Protein AF-A0A7V3CVB1-F1 (afdb_monomer)

Solvent-accessible surface area (backbone atoms only — not comparable to full-atom values): 30506 Å² total; per-residue (Å²): 129,62,61,66,68,55,46,52,58,50,47,58,53,36,49,68,56,45,65,40,66,48,74,47,63,53,48,65,61,25,50,62,52,45,40,48,72,42,51,66,57,46,20,64,76,56,37,30,48,54,32,64,24,30,83,89,83,54,46,42,51,69,60,36,58,56,41,59,80,65,46,41,54,30,86,51,66,81,60,74,64,84,74,55,73,78,80,88,61,96,60,93,47,72,67,56,50,43,37,74,77,43,72,32,73,67,52,40,54,52,53,50,51,57,46,51,55,51,52,50,54,54,50,50,53,53,40,50,53,53,44,66,77,25,43,47,74,50,96,62,84,64,56,60,66,59,50,54,50,45,58,46,51,61,28,98,55,53,21,59,52,49,50,53,48,52,52,50,52,52,51,53,49,36,54,64,63,22,50,59,59,26,53,53,43,49,51,52,44,51,53,51,37,52,51,49,58,72,73,38,70,94,48,73,67,43,48,43,46,37,67,8,48,47,48,25,47,42,70,47,59,38,50,46,54,42,54,34,46,50,42,38,52,52,38,45,39,51,53,24,36,51,53,56,51,54,19,61,62,40,22,74,60,32,46,79,30,55,36,48,22,64,48,46,58,22,42,61,39,3,35,59,38,39,53,67,13,52,64,48,36,73,78,41,83,48,67,49,40,27,50,45,45,55,65,32,21,46,26,27,52,29,52,54,50,48,68,54,48,53,53,42,42,59,68,63,44,66,92,83,47,58,61,88,93,42,51,44,65,58,51,53,52,51,50,52,47,49,48,14,50,51,48,25,50,52,50,29,44,55,43,49,74,73,52,80,70,93,75,85,82,78,94,79,78,84,78,66,74,74,42,83,56,55,68,70,60,33,51,51,51,21,52,52,51,48,48,48,44,54,65,59,50,34,51,52,49,34,51,50,29,40,52,49,39,50,28,40,76,37,48,56,62,83,56,49,56,51,51,50,55,63,43,51,66,50,44,76,76,42,54,78,76,53,30,55,57,49,50,30,55,44,43,48,53,44,34,53,57,4,47,38,27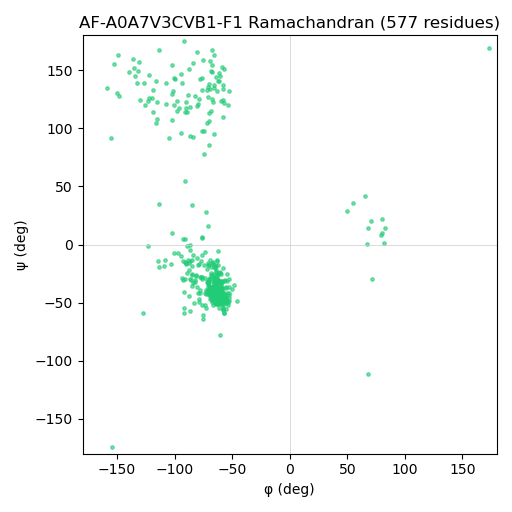,49,55,7,56,71,45,20,80,79,38,40,71,28,54,37,49,30,70,55,41,44,24,53,58,54,14,38,61,38,48,60,41,28,59,55,45,49,40,52,67,62,41,68,38,42,92,83,62,90,67,54,66,65,59,58,49,67,70,35,54,33,90,91,74,72,43,54,54,62,32,64,25,29,39,52,8,50,52,46,23,62,38,35,27,63,56,31,50,64,39,49,55,46,46,27,68,74,65,72,34,67,67,60,37,51,50,49,46,52,52,22,44,49,50,10,50,54,52,9,27,53,41,30,75,75,86

Structure (mmCIF, N/CA/C/O backbone):
data_AF-A0A7V3CVB1-F1
#
_entry.id   AF-A0A7V3CVB1-F1
#
loop_
_atom_site.group_PDB
_atom_site.id
_atom_site.type_symbol
_atom_site.label_atom_id
_atom_site.label_alt_id
_atom_site.label_comp_id
_atom_site.label_asym_id
_atom_site.label_entity_id
_atom_site.label_seq_id
_atom_site.pdbx_PDB_ins_code
_atom_site.Cartn_x
_atom_site.Cartn_y
_atom_site.Cartn_z
_atom_site.occupancy
_atom_site.B_iso_or_equiv
_atom_site.auth_seq_id
_atom_site.auth_comp_id
_atom_site.auth_asym_id
_atom_site.auth_atom_id
_atom_site.pdbx_PDB_model_num
ATOM 1 N N . SER A 1 1 ? 18.518 -8.886 -27.357 1.00 53.06 1 SER A N 1
ATOM 2 C CA . SER A 1 1 ? 17.208 -8.460 -27.906 1.00 53.06 1 SER A CA 1
ATOM 3 C C . SER A 1 1 ? 17.203 -7.011 -28.397 1.00 53.06 1 SER A C 1
ATOM 5 O O . SER A 1 1 ? 16.765 -6.799 -29.515 1.00 53.06 1 SER A O 1
ATOM 7 N N . ASN A 1 2 ? 17.732 -6.035 -27.641 1.00 71.25 2 ASN A N 1
ATOM 8 C CA . ASN A 1 2 ? 17.660 -4.596 -27.981 1.00 71.25 2 ASN A CA 1
ATOM 9 C C . ASN A 1 2 ? 19.020 -3.951 -28.299 1.00 71.25 2 ASN A C 1
ATOM 11 O O . ASN A 1 2 ? 19.261 -2.786 -27.979 1.00 71.25 2 ASN A O 1
ATOM 15 N N . LEU A 1 3 ? 19.925 -4.714 -28.921 1.00 80.69 3 LEU A N 1
ATOM 16 C CA . LEU A 1 3 ? 21.315 -4.301 -29.133 1.00 80.69 3 LEU A CA 1
ATOM 17 C C . LEU A 1 3 ? 21.416 -2.941 -29.847 1.00 80.69 3 LEU A C 1
ATOM 19 O O . LEU A 1 3 ? 22.173 -2.090 -29.404 1.00 80.69 3 LEU A O 1
ATOM 23 N N . LYS A 1 4 ? 20.585 -2.685 -30.870 1.00 81.75 4 LYS A N 1
ATOM 24 C CA . LYS A 1 4 ? 20.588 -1.408 -31.611 1.00 81.75 4 LYS A CA 1
ATOM 25 C C . LYS A 1 4 ? 20.366 -0.190 -30.709 1.00 81.75 4 LYS A C 1
ATOM 27 O O . LYS A 1 4 ? 21.102 0.781 -30.800 1.00 81.75 4 LYS A O 1
ATOM 32 N N . ARG A 1 5 ? 19.373 -0.246 -29.816 1.00 81.00 5 ARG A N 1
ATOM 33 C CA . ARG A 1 5 ? 19.054 0.878 -28.925 1.00 81.00 5 ARG A CA 1
ATOM 34 C C . ARG A 1 5 ? 20.163 1.111 -27.902 1.00 81.00 5 ARG A C 1
ATOM 36 O O . ARG A 1 5 ? 20.495 2.249 -27.612 1.00 81.00 5 ARG A O 1
ATOM 43 N N . HIS A 1 6 ? 20.740 0.042 -27.354 1.00 86.56 6 HIS A N 1
ATOM 44 C CA . HIS A 1 6 ? 21.777 0.161 -26.322 1.00 86.56 6 HIS A CA 1
ATOM 45 C C . HIS A 1 6 ? 23.139 0.560 -26.900 1.00 86.56 6 HIS A C 1
ATOM 47 O O . HIS A 1 6 ? 23.910 1.241 -26.229 1.00 86.56 6 HIS A O 1
ATOM 53 N N . LEU A 1 7 ? 23.414 0.204 -28.159 1.00 89.44 7 LEU A N 1
ATOM 54 C CA . LEU A 1 7 ? 24.601 0.679 -28.862 1.00 89.44 7 LEU A CA 1
ATOM 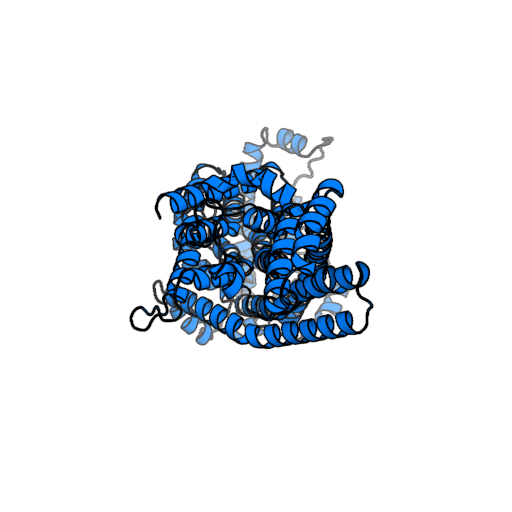55 C C . LEU A 1 7 ? 24.586 2.198 -29.076 1.00 89.44 7 LEU A C 1
ATOM 57 O O . LEU A 1 7 ? 25.660 2.776 -29.164 1.00 89.44 7 LEU A O 1
ATOM 61 N N . LEU A 1 8 ? 23.419 2.858 -29.091 1.00 87.94 8 LEU A N 1
ATOM 62 C CA . LEU A 1 8 ? 23.347 4.321 -29.180 1.00 87.94 8 LEU A CA 1
ATOM 63 C C . LEU A 1 8 ? 24.106 4.974 -28.022 1.00 87.94 8 LEU A C 1
ATOM 65 O O . LEU A 1 8 ? 25.072 5.698 -28.257 1.00 87.94 8 LEU A O 1
ATOM 69 N N . LEU A 1 9 ? 23.744 4.615 -26.787 1.00 87.81 9 LEU A N 1
ATOM 70 C CA . LEU A 1 9 ? 24.439 5.087 -25.591 1.00 87.81 9 LEU A CA 1
ATOM 71 C C . LEU A 1 9 ? 25.913 4.661 -25.598 1.00 87.81 9 LEU A C 1
ATOM 73 O O . LEU A 1 9 ? 26.783 5.468 -25.294 1.00 87.81 9 LEU A O 1
ATOM 77 N N . ALA A 1 10 ? 26.213 3.419 -25.997 1.00 89.81 10 ALA A N 1
ATOM 78 C CA . ALA A 1 10 ? 27.595 2.946 -26.060 1.00 89.81 10 ALA A CA 1
ATOM 79 C C . ALA A 1 10 ? 28.460 3.813 -26.992 1.00 89.81 10 ALA A C 1
ATOM 81 O O . ALA A 1 10 ? 29.566 4.181 -26.615 1.00 89.81 10 ALA A O 1
ATOM 82 N N . THR A 1 11 ? 27.955 4.193 -28.172 1.00 90.12 11 THR A N 1
ATOM 83 C CA . THR A 1 11 ? 28.702 5.066 -29.096 1.00 90.12 11 THR A CA 1
ATOM 84 C C . THR A 1 11 ? 28.925 6.469 -28.530 1.00 90.12 11 THR A C 1
ATOM 86 O O . THR A 1 11 ? 29.990 7.033 -28.750 1.00 90.12 11 THR A O 1
ATOM 89 N N . GLN A 1 12 ? 27.966 7.020 -27.775 1.00 87.50 12 GLN A N 1
ATOM 90 C CA . GLN A 1 12 ? 28.107 8.333 -27.132 1.00 87.50 12 GLN A CA 1
ATOM 91 C C . GLN A 1 12 ? 29.184 8.308 -26.042 1.00 87.50 12 GLN A C 1
ATOM 93 O O . GLN A 1 12 ? 29.998 9.220 -25.959 1.00 87.50 12 GLN A O 1
ATOM 98 N N . VAL A 1 13 ? 29.231 7.238 -25.240 1.00 88.69 13 VAL A N 1
ATOM 99 C CA . VAL A 1 13 ? 30.260 7.065 -24.202 1.00 88.69 13 VAL A CA 1
ATOM 100 C C . VAL A 1 13 ? 31.641 6.833 -24.822 1.00 88.69 13 VAL A C 1
ATOM 102 O O . VAL A 1 13 ? 32.627 7.363 -24.320 1.00 88.69 13 VAL A O 1
ATOM 105 N N . ILE A 1 14 ? 31.729 6.086 -25.928 1.00 89.81 14 ILE A N 1
ATOM 106 C CA . ILE A 1 14 ? 32.996 5.875 -26.646 1.00 89.81 14 ILE A CA 1
ATOM 107 C C . ILE A 1 14 ? 33.579 7.201 -27.165 1.00 89.81 14 ILE A C 1
ATOM 109 O O . ILE A 1 14 ? 34.793 7.401 -27.099 1.00 89.81 14 ILE A O 1
ATOM 113 N N . ASP A 1 15 ? 32.732 8.129 -27.618 1.00 86.94 15 ASP A N 1
ATOM 114 C CA . ASP A 1 15 ? 33.173 9.442 -28.108 1.00 86.94 15 ASP A CA 1
ATOM 115 C C . ASP A 1 15 ? 33.769 10.341 -27.014 1.00 86.94 15 ASP A C 1
ATOM 117 O O . ASP A 1 15 ? 34.497 11.280 -27.333 1.00 86.94 15 ASP A O 1
ATOM 121 N N . LEU A 1 16 ? 33.535 10.031 -25.731 1.00 85.12 16 LEU A N 1
ATOM 122 C CA . LEU A 1 16 ? 34.182 10.714 -24.602 1.00 85.12 16 LEU A CA 1
ATOM 123 C C . LEU A 1 16 ? 35.656 10.320 -24.423 1.00 85.12 16 LEU A C 1
ATOM 125 O O . LEU A 1 16 ? 36.326 10.892 -23.569 1.00 85.12 16 LEU A O 1
ATOM 129 N N . LYS A 1 17 ? 36.156 9.341 -25.194 1.00 85.06 17 LYS A N 1
ATOM 130 C CA . LYS A 1 17 ? 37.536 8.826 -25.116 1.00 85.06 17 LYS A CA 1
ATOM 131 C C . LYS A 1 17 ? 37.941 8.361 -23.715 1.00 85.06 17 LYS A C 1
ATOM 133 O O . LYS A 1 17 ? 39.089 8.462 -23.318 1.00 85.06 17 LYS A O 1
ATOM 138 N N . ILE A 1 18 ? 36.991 7.787 -22.983 1.00 86.69 18 ILE A N 1
ATOM 139 C CA . ILE A 1 18 ? 37.241 7.110 -21.707 1.00 86.69 18 ILE A CA 1
ATOM 140 C C . ILE A 1 18 ? 37.434 5.607 -21.996 1.00 86.69 18 ILE A C 1
ATOM 142 O O . ILE A 1 18 ? 36.794 5.084 -22.916 1.00 86.69 18 ILE A O 1
ATOM 146 N N . PRO A 1 19 ? 38.281 4.871 -21.250 1.00 89.94 19 PRO A N 1
ATOM 147 C CA . PRO A 1 19 ? 38.357 3.416 -21.359 1.00 89.94 19 PRO A CA 1
ATOM 148 C C . PRO A 1 19 ? 36.998 2.751 -21.094 1.00 89.94 19 PRO A C 1
ATOM 150 O O . PRO A 1 19 ? 36.410 2.911 -20.025 1.00 89.94 19 PRO A O 1
ATOM 153 N N . VAL A 1 20 ? 36.495 1.984 -22.067 1.00 91.31 20 VAL A N 1
ATOM 154 C CA . VAL A 1 20 ? 35.163 1.357 -22.016 1.00 91.31 20 VAL A CA 1
ATOM 155 C C . VAL A 1 20 ? 35.266 -0.146 -22.263 1.00 91.31 20 VAL A C 1
ATOM 157 O O . VAL A 1 20 ? 35.972 -0.606 -23.161 1.00 91.31 20 VAL A O 1
ATOM 160 N N . VAL A 1 21 ? 34.491 -0.917 -21.497 1.00 93.44 21 VAL A N 1
ATOM 161 C CA . VAL A 1 21 ? 34.207 -2.332 -21.766 1.00 93.44 21 VAL A CA 1
ATOM 162 C C . VAL A 1 21 ? 32.705 -2.493 -21.940 1.00 93.44 21 VAL A C 1
ATOM 164 O O . VAL A 1 21 ? 31.922 -2.095 -21.079 1.00 93.44 21 VAL A O 1
ATOM 167 N N . ILE A 1 22 ? 32.287 -3.086 -23.055 1.00 92.69 22 ILE A N 1
ATOM 168 C CA . ILE A 1 22 ? 30.877 -3.367 -23.320 1.00 92.69 22 ILE A CA 1
ATOM 169 C C . ILE A 1 22 ? 30.539 -4.753 -22.786 1.00 92.69 22 ILE A C 1
ATOM 171 O O . ILE A 1 22 ? 31.116 -5.755 -23.205 1.00 92.69 22 ILE A O 1
ATOM 175 N N . VAL A 1 23 ? 29.550 -4.815 -21.899 1.00 93.19 23 VAL A N 1
ATOM 176 C CA . VAL A 1 23 ? 29.026 -6.074 -21.365 1.00 93.19 23 VAL A CA 1
ATOM 177 C C . VAL A 1 23 ? 27.706 -6.397 -22.052 1.00 93.19 23 VAL A C 1
ATOM 179 O O . VAL A 1 23 ? 26.677 -5.770 -21.794 1.00 93.19 23 VAL A O 1
ATOM 182 N N . LEU A 1 24 ? 27.727 -7.387 -22.941 1.00 91.06 24 LEU A N 1
ATOM 183 C CA . LEU A 1 24 ? 26.525 -7.923 -23.566 1.00 91.06 24 LEU A CA 1
ATOM 184 C C . LEU A 1 24 ? 25.905 -8.959 -22.631 1.00 91.06 24 LEU A C 1
ATOM 186 O O . LEU A 1 24 ? 26.269 -10.134 -22.636 1.00 91.06 24 LEU A O 1
ATOM 190 N N . ASN A 1 25 ? 24.978 -8.483 -21.806 1.00 88.19 25 ASN A N 1
ATOM 191 C CA . ASN A 1 25 ? 24.230 -9.315 -20.874 1.00 88.19 25 ASN A CA 1
ATOM 192 C C . ASN A 1 25 ? 23.067 -10.045 -21.572 1.00 88.19 25 ASN A C 1
ATOM 194 O O . ASN A 1 25 ? 22.631 -9.643 -22.656 1.00 88.19 25 ASN A O 1
ATOM 198 N N . MET A 1 26 ? 22.505 -11.055 -20.905 1.00 84.31 26 MET A N 1
ATOM 199 C CA . MET A 1 26 ? 21.363 -11.850 -21.374 1.00 84.31 26 MET A CA 1
ATOM 200 C C . MET A 1 26 ? 21.663 -12.692 -22.624 1.00 84.31 26 MET A C 1
ATOM 202 O O . MET A 1 26 ? 20.853 -12.757 -23.559 1.00 84.31 26 MET A O 1
ATOM 206 N N . ILE A 1 27 ? 22.845 -13.318 -22.665 1.00 84.88 27 ILE A N 1
ATOM 207 C CA . ILE A 1 27 ? 23.245 -14.197 -23.775 1.00 84.88 27 ILE A CA 1
ATOM 208 C C . ILE A 1 27 ? 22.316 -15.416 -23.908 1.00 84.88 27 ILE A C 1
ATOM 210 O O . ILE A 1 27 ? 22.042 -15.867 -25.015 1.00 84.88 27 ILE A O 1
ATOM 214 N N . ASP A 1 28 ? 21.749 -15.891 -22.800 1.00 82.12 28 ASP A N 1
ATOM 215 C CA . ASP A 1 28 ? 20.767 -16.973 -22.743 1.00 82.12 28 ASP A CA 1
ATOM 216 C C . ASP A 1 28 ? 19.491 -16.641 -23.525 1.00 82.12 28 ASP A C 1
ATOM 218 O O . ASP A 1 28 ? 19.029 -17.435 -24.343 1.00 82.12 28 ASP A O 1
ATOM 222 N N . GLU A 1 29 ? 18.947 -15.441 -23.337 1.00 77.69 29 GLU A N 1
ATOM 223 C CA . GLU A 1 29 ? 17.777 -14.969 -24.076 1.00 77.69 29 GLU A CA 1
ATOM 224 C C . GLU A 1 29 ? 18.100 -14.691 -25.548 1.00 77.69 29 GLU A C 1
ATOM 226 O O . GLU A 1 29 ? 17.246 -14.893 -26.414 1.00 77.69 29 GLU A O 1
ATOM 231 N N . ALA A 1 30 ? 19.324 -14.248 -25.858 1.00 79.25 30 ALA A N 1
ATOM 232 C CA . ALA A 1 30 ? 19.780 -14.120 -27.240 1.00 79.25 30 ALA A CA 1
ATOM 233 C C . ALA A 1 30 ? 19.831 -15.492 -27.933 1.00 79.25 30 ALA A C 1
ATOM 235 O O . ALA A 1 30 ? 19.252 -15.644 -29.008 1.00 79.25 30 ALA A O 1
ATOM 236 N N . ASN A 1 31 ? 20.414 -16.496 -27.273 1.00 78.94 31 ASN A N 1
ATOM 237 C CA . ASN A 1 31 ? 20.511 -17.868 -27.767 1.00 78.94 31 ASN A CA 1
ATOM 238 C C . ASN A 1 31 ? 19.131 -18.522 -27.922 1.00 78.94 31 ASN A C 1
ATOM 240 O O . ASN A 1 31 ? 18.843 -19.090 -28.975 1.00 78.94 31 ASN A O 1
ATOM 244 N N . LYS A 1 32 ? 18.233 -18.381 -26.933 1.00 74.31 32 LYS A N 1
ATOM 245 C CA . LYS A 1 32 ? 16.835 -18.849 -27.032 1.00 74.31 32 LYS A CA 1
ATOM 246 C C . LYS A 1 32 ? 16.093 -18.196 -28.188 1.00 74.31 32 LYS A C 1
ATOM 248 O O . LYS A 1 32 ? 15.311 -18.859 -28.861 1.00 74.31 32 LYS A O 1
ATOM 253 N N . ALA A 1 33 ? 16.336 -16.908 -28.428 1.00 71.25 33 ALA A N 1
ATOM 254 C CA . ALA A 1 33 ? 15.790 -16.178 -29.565 1.00 71.25 33 ALA A CA 1
ATOM 255 C C . ALA A 1 33 ? 16.508 -16.495 -30.889 1.00 71.25 33 ALA A C 1
ATOM 257 O O . ALA A 1 33 ? 16.240 -15.814 -31.871 1.00 71.25 33 ALA A O 1
ATOM 258 N N . GLY A 1 34 ? 17.433 -17.462 -30.923 1.00 75.81 34 GLY A N 1
ATOM 259 C CA . GLY A 1 34 ? 18.173 -17.866 -32.119 1.00 75.81 34 GLY A CA 1
ATOM 260 C C . GLY A 1 34 ? 19.156 -16.817 -32.651 1.00 75.81 34 GLY A C 1
ATOM 261 O O . GLY A 1 34 ? 19.611 -16.931 -33.787 1.00 75.81 34 GLY A O 1
ATOM 262 N N . LEU A 1 35 ? 19.475 -15.784 -31.865 1.00 82.56 35 LEU A N 1
ATOM 263 C CA . LEU A 1 35 ? 20.409 -14.727 -32.246 1.00 82.56 35 LEU A CA 1
ATOM 264 C C . LEU A 1 35 ? 21.842 -15.216 -32.045 1.00 82.56 35 LEU A C 1
ATOM 266 O O . LEU A 1 35 ? 22.249 -15.480 -30.916 1.00 82.56 35 LEU A O 1
ATOM 270 N N . LYS A 1 36 ? 22.635 -15.261 -33.118 1.00 85.00 36 LYS A N 1
ATOM 271 C CA . LYS A 1 36 ? 24.087 -15.464 -33.007 1.00 85.00 36 LYS A CA 1
ATOM 272 C C . LYS A 1 36 ? 24.780 -14.108 -33.049 1.00 85.00 36 LYS A C 1
ATOM 274 O O . LYS A 1 36 ? 24.654 -13.393 -34.043 1.00 85.00 36 LYS A O 1
ATOM 279 N N . ILE A 1 37 ? 25.467 -13.762 -31.962 1.00 88.56 37 ILE A N 1
ATOM 280 C CA . ILE A 1 37 ? 26.164 -12.484 -31.792 1.00 88.56 37 ILE A CA 1
ATOM 281 C C . ILE A 1 37 ? 27.670 -12.726 -31.886 1.00 88.56 37 ILE A C 1
ATOM 283 O O . ILE A 1 37 ? 28.227 -13.472 -31.084 1.00 88.56 37 ILE A O 1
ATOM 287 N N . ASP A 1 38 ? 28.326 -12.070 -32.837 1.00 90.56 38 ASP A N 1
ATOM 288 C CA . ASP A 1 38 ? 29.780 -12.092 -32.978 1.00 90.56 38 ASP A CA 1
ATOM 289 C C . ASP A 1 38 ? 30.420 -10.999 -32.108 1.00 90.56 38 ASP A C 1
ATOM 291 O O . ASP A 1 38 ? 30.535 -9.835 -32.501 1.00 90.56 38 ASP A O 1
ATOM 295 N N . ALA A 1 39 ? 30.813 -11.364 -30.886 1.00 90.12 39 ALA A N 1
ATOM 296 C CA . ALA A 1 39 ? 31.423 -10.429 -29.941 1.00 90.12 39 ALA A CA 1
ATOM 297 C C . ALA A 1 39 ? 32.787 -9.899 -30.412 1.00 90.12 39 ALA A C 1
ATOM 299 O O . ALA A 1 39 ? 33.132 -8.756 -30.103 1.00 90.12 39 ALA A O 1
ATOM 300 N N . ALA A 1 40 ? 33.554 -10.705 -31.153 1.00 90.69 40 ALA A N 1
ATOM 301 C CA . ALA A 1 40 ? 34.867 -10.313 -31.650 1.00 90.69 40 ALA A CA 1
ATOM 302 C C . ALA A 1 40 ? 34.732 -9.231 -32.727 1.00 90.69 40 ALA A C 1
ATOM 304 O O . ALA A 1 40 ? 35.416 -8.208 -32.670 1.00 90.69 40 ALA A O 1
ATOM 305 N N . GLU A 1 41 ? 33.782 -9.400 -33.646 1.00 91.56 41 GLU A N 1
ATOM 306 C CA . GLU A 1 41 ? 33.522 -8.414 -34.691 1.00 91.56 41 GLU A CA 1
ATOM 307 C C . GLU A 1 41 ? 32.909 -7.123 -34.122 1.00 91.56 41 GLU A C 1
ATOM 309 O O . GLU A 1 41 ? 33.302 -6.031 -34.534 1.00 91.56 41 GLU A O 1
ATOM 314 N N . ILE A 1 42 ? 32.024 -7.204 -33.115 1.00 91.44 42 ILE A N 1
ATOM 315 C CA . ILE A 1 42 ? 31.552 -6.006 -32.387 1.00 91.44 42 ILE A CA 1
ATOM 316 C C . ILE A 1 42 ? 32.732 -5.283 -31.732 1.00 91.44 42 ILE A C 1
ATOM 318 O O . ILE A 1 42 ? 32.836 -4.061 -31.840 1.00 91.44 42 ILE A O 1
ATOM 322 N N . SER A 1 43 ? 33.627 -6.026 -31.075 1.00 91.69 43 SER A N 1
ATOM 323 C CA . SER A 1 43 ? 34.806 -5.461 -30.415 1.00 91.69 43 SER A CA 1
ATOM 324 C C . SER A 1 43 ? 35.705 -4.733 -31.415 1.00 91.69 43 SER A C 1
ATOM 326 O O . SER A 1 43 ? 36.136 -3.610 -31.151 1.00 91.69 43 SER A O 1
ATOM 328 N N . ARG A 1 44 ? 35.903 -5.316 -32.603 1.00 91.12 44 ARG A N 1
ATOM 329 C CA . ARG A 1 44 ? 36.689 -4.719 -33.689 1.00 91.12 44 ARG A CA 1
ATOM 330 C C . ARG A 1 44 ? 36.037 -3.455 -34.256 1.00 91.12 44 ARG A C 1
ATOM 332 O O . ARG A 1 44 ? 36.719 -2.454 -34.445 1.00 91.12 44 ARG A O 1
ATOM 339 N N . LEU A 1 45 ? 34.729 -3.488 -34.519 1.00 90.62 45 LEU A N 1
ATOM 340 C CA . LEU A 1 45 ? 33.988 -2.367 -35.112 1.00 90.62 45 LEU A CA 1
ATOM 341 C C . LEU A 1 45 ? 33.801 -1.188 -34.151 1.00 90.62 45 LEU A C 1
ATOM 343 O O . LEU A 1 45 ? 33.780 -0.042 -34.591 1.00 90.62 45 LEU A O 1
ATOM 347 N N . LEU A 1 46 ? 33.671 -1.444 -32.849 1.00 90.12 46 LEU A N 1
ATOM 348 C CA . LEU A 1 46 ? 33.531 -0.389 -31.842 1.00 90.12 46 LEU A CA 1
ATOM 349 C C . LEU A 1 46 ? 34.875 0.085 -31.271 1.00 90.12 46 LEU A C 1
ATOM 351 O O . LEU A 1 46 ? 34.925 1.149 -30.656 1.00 90.12 46 LEU A O 1
ATOM 355 N N . GLY A 1 47 ? 35.951 -0.681 -31.470 1.00 89.88 47 GLY A N 1
ATOM 356 C CA . GLY A 1 47 ? 37.285 -0.373 -30.946 1.00 89.88 47 GLY A CA 1
ATOM 357 C C . GLY A 1 47 ? 37.399 -0.526 -29.426 1.00 89.88 47 GLY A C 1
ATOM 358 O O . GLY A 1 47 ? 38.301 0.037 -28.818 1.00 89.88 47 GLY A O 1
ATOM 359 N N . VAL A 1 48 ? 36.488 -1.280 -28.803 1.00 92.94 48 VAL A N 1
ATOM 360 C CA . VAL A 1 48 ? 36.443 -1.520 -27.350 1.00 92.94 48 VAL A CA 1
ATOM 361 C C . VAL A 1 48 ? 36.309 -3.003 -27.050 1.00 92.94 48 VAL A C 1
ATOM 363 O O . VAL A 1 48 ? 35.833 -3.775 -27.883 1.00 92.94 48 VAL A O 1
ATOM 366 N N . LYS A 1 49 ? 36.709 -3.432 -25.851 1.00 93.31 49 LYS A N 1
ATOM 367 C CA . LYS A 1 49 ? 36.544 -4.828 -25.423 1.00 93.31 49 LYS A CA 1
ATOM 368 C C . LYS A 1 49 ? 35.064 -5.138 -25.196 1.00 93.31 49 LYS A C 1
ATOM 370 O O . LYS A 1 49 ? 34.339 -4.336 -24.612 1.00 93.31 49 LYS A O 1
ATOM 375 N N . VAL A 1 50 ? 34.625 -6.314 -25.642 1.00 93.44 50 VAL A N 1
ATOM 376 C CA . VAL A 1 50 ? 33.239 -6.785 -25.495 1.00 93.44 50 VAL A CA 1
ATOM 377 C C . VAL A 1 50 ? 33.240 -8.117 -24.756 1.00 93.44 50 VAL A C 1
ATOM 379 O O . VAL A 1 50 ? 33.894 -9.059 -25.201 1.00 93.44 50 VAL A O 1
ATOM 382 N N . ALA A 1 51 ? 32.516 -8.211 -23.643 1.00 93.00 51 ALA A N 1
ATOM 383 C CA . ALA A 1 51 ? 32.311 -9.443 -22.881 1.00 93.00 51 ALA A CA 1
ATOM 384 C C . ALA A 1 51 ? 30.874 -9.950 -23.065 1.00 93.00 51 ALA A C 1
ATOM 386 O O . ALA A 1 51 ? 29.934 -9.152 -23.065 1.00 93.00 51 ALA A O 1
ATOM 387 N N . LEU A 1 52 ? 30.701 -11.265 -23.211 1.00 91.50 52 LEU A N 1
ATOM 388 C CA . LEU A 1 52 ? 29.387 -11.913 -23.202 1.00 91.50 52 LEU A CA 1
ATOM 389 C C . LEU A 1 52 ? 29.145 -12.463 -21.801 1.00 91.50 52 LEU A C 1
ATOM 391 O O . LEU A 1 52 ? 29.968 -13.223 -21.301 1.00 91.50 52 LEU A O 1
ATOM 395 N N . VAL A 1 53 ? 28.046 -12.065 -21.165 1.00 91.44 53 VAL A N 1
ATOM 396 C CA . VAL A 1 53 ? 27.782 -12.421 -19.766 1.00 91.44 53 VAL A CA 1
ATOM 397 C C . VAL A 1 53 ? 26.340 -12.881 -19.602 1.00 91.44 53 VAL A C 1
ATOM 399 O O . VAL A 1 53 ? 25.417 -12.354 -20.230 1.00 91.44 53 VAL A O 1
ATOM 402 N N . ASN A 1 54 ? 26.137 -13.840 -18.706 1.00 88.62 54 ASN A N 1
ATOM 403 C CA . ASN A 1 54 ? 24.842 -14.085 -18.096 1.00 88.62 54 ASN A CA 1
ATOM 404 C C . ASN A 1 54 ? 24.945 -13.810 -16.592 1.00 88.62 54 ASN A C 1
ATOM 406 O O . ASN A 1 54 ? 25.491 -14.582 -15.809 1.00 88.62 54 ASN A O 1
ATOM 410 N N . SER A 1 55 ? 24.401 -12.667 -16.170 1.00 82.88 55 SER A N 1
ATOM 411 C CA . SER A 1 55 ? 24.483 -12.248 -14.768 1.00 82.88 55 SER A CA 1
ATOM 412 C C . SER A 1 55 ? 23.692 -13.142 -13.805 1.00 82.88 55 SER A C 1
ATOM 414 O O . SER A 1 55 ? 23.898 -13.037 -12.601 1.00 82.88 55 SER A O 1
ATOM 416 N N . ARG A 1 56 ? 22.778 -14.000 -14.291 1.00 75.38 56 ARG A N 1
ATOM 417 C CA . ARG A 1 56 ? 21.949 -14.872 -13.438 1.00 75.38 56 ARG A CA 1
ATOM 418 C C . ARG A 1 56 ? 22.702 -16.115 -12.974 1.00 75.38 56 ARG A C 1
ATOM 420 O O . ARG A 1 56 ? 22.533 -16.520 -11.830 1.00 75.38 56 ARG A O 1
ATOM 427 N N . ASN A 1 57 ? 23.471 -16.731 -13.865 1.00 82.44 57 ASN A N 1
ATOM 428 C CA . ASN A 1 57 ? 24.253 -17.938 -13.583 1.00 82.44 57 ASN A CA 1
ATOM 429 C C . ASN A 1 57 ? 25.742 -17.627 -13.328 1.00 82.44 57 ASN A C 1
ATOM 431 O O . ASN A 1 57 ? 26.480 -18.521 -12.932 1.00 82.44 57 ASN A O 1
ATOM 435 N N . GLY A 1 58 ? 26.174 -16.376 -13.528 1.00 83.00 58 GLY A N 1
ATOM 436 C CA . GLY A 1 58 ? 27.563 -15.948 -13.347 1.00 83.00 58 GLY A CA 1
ATOM 437 C C . GLY A 1 58 ? 28.484 -16.305 -14.518 1.00 83.00 58 GLY A C 1
ATOM 438 O O . GLY A 1 58 ? 29.697 -16.118 -14.432 1.00 83.00 58 GLY A O 1
ATOM 439 N N . GLU A 1 59 ? 27.930 -16.796 -15.624 1.00 88.38 59 GLU A N 1
ATOM 440 C CA . GLU A 1 59 ? 28.686 -17.159 -16.819 1.00 88.38 59 GLU A CA 1
ATOM 441 C C . GLU A 1 59 ? 29.310 -15.915 -17.468 1.00 88.38 59 GLU A C 1
ATOM 443 O O . GLU A 1 59 ? 28.654 -14.881 -17.623 1.00 88.38 59 GLU A O 1
ATOM 448 N N . GLY A 1 60 ? 30.587 -16.007 -17.848 1.00 88.19 60 GLY A N 1
ATOM 449 C CA . GLY A 1 60 ? 31.329 -14.911 -18.482 1.00 88.19 60 GLY A CA 1
ATOM 450 C C . GLY A 1 60 ? 31.896 -13.860 -17.519 1.00 88.19 60 GLY A C 1
ATOM 451 O O . GLY A 1 60 ? 32.544 -12.918 -17.973 1.00 88.19 60 GLY A O 1
ATOM 452 N N . LEU A 1 61 ? 31.714 -14.004 -16.197 1.00 90.69 61 LEU A N 1
ATOM 453 C CA . LEU A 1 61 ? 32.262 -13.051 -15.218 1.00 90.69 61 LEU A CA 1
ATOM 454 C C . LEU A 1 61 ? 33.796 -13.052 -15.159 1.00 90.69 61 LEU A C 1
ATOM 456 O O . LEU A 1 61 ? 34.390 -11.989 -14.998 1.00 90.69 61 LEU A O 1
ATOM 460 N N . GLU A 1 62 ? 34.446 -14.205 -15.317 1.00 91.19 62 GLU A N 1
ATOM 461 C CA . GLU A 1 62 ? 35.916 -14.276 -15.334 1.00 91.19 62 GLU A CA 1
ATOM 462 C C . GLU A 1 62 ? 36.509 -13.614 -16.591 1.00 91.19 62 GLU A C 1
ATOM 464 O O . GLU A 1 62 ? 37.441 -12.816 -16.495 1.00 91.19 62 GLU A O 1
ATOM 469 N N . ASP A 1 63 ? 35.903 -13.840 -17.763 1.00 90.75 63 ASP A N 1
ATOM 470 C CA . ASP A 1 63 ? 36.266 -13.146 -19.010 1.00 90.75 63 ASP A CA 1
ATOM 471 C C . ASP A 1 63 ? 36.040 -11.628 -18.898 1.00 90.75 63 ASP A C 1
ATOM 473 O O . ASP A 1 63 ? 36.865 -10.830 -19.348 1.00 90.75 63 ASP A O 1
ATOM 477 N N . LEU A 1 64 ? 34.960 -11.208 -18.230 1.00 93.12 64 LEU A N 1
ATOM 478 C CA . LEU A 1 64 ? 34.708 -9.799 -17.943 1.00 93.12 64 LEU A CA 1
ATOM 479 C C . LEU A 1 64 ? 35.811 -9.187 -17.069 1.00 93.12 64 LEU A C 1
ATOM 481 O O . LEU A 1 64 ? 36.329 -8.128 -17.421 1.00 93.12 64 LEU A O 1
ATOM 485 N N . LYS A 1 65 ? 36.195 -9.835 -15.961 1.00 92.75 65 LYS A N 1
ATOM 486 C CA . LYS A 1 65 ? 37.278 -9.351 -15.083 1.00 92.75 65 LYS A CA 1
ATOM 487 C C . LYS A 1 65 ? 38.576 -9.146 -15.864 1.00 92.75 65 LYS A C 1
ATOM 489 O O . LYS A 1 65 ? 39.218 -8.108 -15.722 1.00 92.75 65 LYS A O 1
ATOM 494 N N . LEU A 1 66 ? 38.919 -10.091 -16.738 1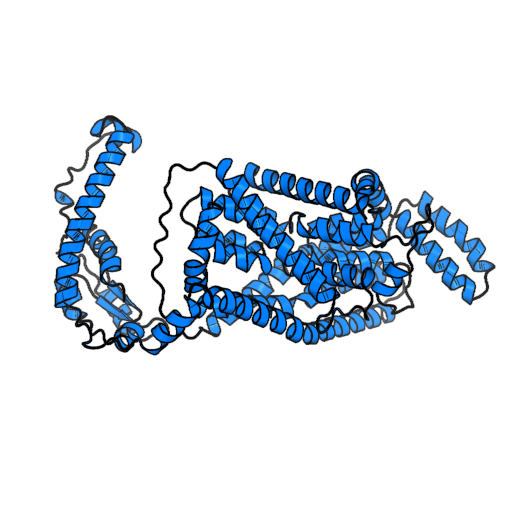.00 93.75 66 LEU A N 1
ATOM 495 C CA . LEU A 1 66 ? 40.102 -10.002 -17.593 1.00 93.75 66 LEU A CA 1
ATOM 496 C C . LEU A 1 66 ? 39.991 -8.866 -18.625 1.00 93.75 66 LEU A C 1
ATOM 498 O O . LEU A 1 66 ? 40.954 -8.148 -18.873 1.00 93.75 66 LEU A O 1
ATOM 502 N N . LYS A 1 67 ? 38.814 -8.640 -19.213 1.00 92.75 67 LYS A N 1
ATOM 503 C CA . LYS A 1 67 ? 38.607 -7.536 -20.166 1.00 92.75 67 LYS A CA 1
ATOM 504 C C . LYS A 1 67 ? 38.629 -6.160 -19.508 1.00 92.75 67 LYS A C 1
ATOM 506 O O . LYS A 1 67 ? 39.043 -5.207 -20.163 1.00 92.75 67 LYS A O 1
ATOM 511 N N . ILE A 1 68 ? 38.234 -6.059 -18.237 1.00 93.19 68 ILE A N 1
ATOM 512 C CA . ILE A 1 68 ? 38.334 -4.822 -17.448 1.00 93.19 68 ILE A CA 1
ATOM 513 C C . ILE A 1 68 ? 39.799 -4.412 -17.273 1.00 93.19 68 ILE A C 1
ATOM 515 O O . ILE A 1 68 ? 40.124 -3.250 -17.500 1.00 93.19 68 ILE A O 1
ATOM 519 N N . THR A 1 69 ? 40.702 -5.347 -16.957 1.00 92.50 69 THR A N 1
ATOM 520 C CA . THR A 1 69 ? 42.137 -5.025 -16.814 1.00 92.50 69 THR A CA 1
ATOM 521 C C . THR A 1 69 ? 42.802 -4.651 -18.142 1.00 92.50 69 THR A C 1
ATOM 523 O O . THR A 1 69 ? 43.843 -4.001 -18.153 1.00 92.50 69 THR A O 1
ATOM 526 N N . GLN A 1 70 ? 42.190 -5.019 -19.269 1.00 90.00 70 GLN A N 1
ATOM 527 C CA . GLN A 1 70 ? 42.658 -4.715 -20.624 1.00 90.00 70 GLN A CA 1
ATOM 528 C C . GLN A 1 70 ? 41.892 -3.566 -21.298 1.00 90.00 70 GLN A C 1
ATOM 530 O O . GLN A 1 70 ? 42.025 -3.379 -22.515 1.00 90.00 70 GLN A O 1
ATOM 535 N N . ALA A 1 71 ? 41.057 -2.836 -20.554 1.00 89.69 71 ALA A N 1
ATOM 536 C CA . ALA A 1 71 ? 40.266 -1.740 -21.093 1.00 89.69 71 ALA A CA 1
ATOM 537 C C . ALA A 1 71 ? 41.179 -0.625 -21.621 1.00 89.69 71 ALA A C 1
ATOM 539 O O . ALA A 1 71 ? 42.124 -0.205 -20.956 1.00 89.69 71 ALA A O 1
ATOM 540 N N . LYS A 1 72 ? 40.894 -0.147 -22.833 1.00 87.81 72 LYS A N 1
ATOM 541 C CA . LYS A 1 72 ? 41.618 0.951 -23.480 1.00 87.81 72 LYS A CA 1
ATOM 542 C C . LYS A 1 72 ? 40.626 1.908 -24.122 1.00 87.81 72 LYS A C 1
ATOM 544 O O . LYS A 1 72 ? 39.480 1.536 -24.382 1.00 87.81 72 LYS A O 1
ATOM 549 N N . GLU A 1 73 ? 41.079 3.128 -24.363 1.00 88.44 73 GLU A N 1
ATOM 550 C CA . GLU A 1 73 ? 40.333 4.111 -25.140 1.00 88.44 73 GLU A CA 1
ATOM 551 C C . GLU A 1 73 ? 40.120 3.601 -26.567 1.00 88.44 73 GLU A C 1
ATOM 553 O O . GLU A 1 73 ? 41.008 2.985 -27.167 1.00 88.44 73 GLU A O 1
ATOM 558 N N . SER A 1 74 ? 38.932 3.851 -27.115 1.00 85.94 74 SER A N 1
ATOM 559 C CA . SER A 1 74 ? 38.661 3.492 -28.501 1.00 85.94 74 SER A CA 1
ATOM 560 C C . SER A 1 74 ? 39.331 4.476 -29.448 1.00 85.94 74 SER A C 1
ATOM 562 O O . SER A 1 74 ? 39.171 5.696 -29.336 1.00 85.94 74 SER A O 1
ATOM 564 N N . VAL A 1 75 ? 40.002 3.935 -30.459 1.00 82.00 75 VAL A N 1
ATOM 565 C CA . VAL A 1 75 ? 40.505 4.722 -31.591 1.00 82.00 75 VAL A CA 1
ATOM 566 C C . VAL A 1 75 ? 39.338 5.261 -32.431 1.00 82.00 75 VAL A C 1
ATOM 568 O O . VAL A 1 75 ? 39.445 6.329 -33.028 1.00 82.00 75 VAL A O 1
ATOM 571 N N . ASN A 1 76 ? 38.188 4.582 -32.416 1.00 84.75 76 ASN A N 1
ATOM 572 C CA . ASN A 1 76 ? 37.030 4.965 -33.214 1.00 84.75 76 ASN A CA 1
ATOM 573 C C . ASN A 1 76 ? 36.304 6.166 -32.602 1.00 84.75 76 ASN A C 1
ATOM 575 O O . ASN A 1 76 ? 36.178 6.291 -31.382 1.00 84.75 76 ASN A O 1
ATOM 579 N N . THR A 1 77 ? 35.807 7.036 -33.474 1.00 81.75 77 THR A N 1
ATOM 580 C CA . THR A 1 77 ? 34.980 8.191 -33.123 1.00 81.75 77 THR A CA 1
ATOM 581 C C . THR A 1 77 ? 33.746 8.151 -34.013 1.00 81.75 77 THR A C 1
ATOM 583 O O . THR A 1 77 ? 33.865 8.068 -35.235 1.00 81.75 77 THR A O 1
ATOM 586 N N . PHE A 1 78 ? 32.564 8.159 -33.410 1.00 81.69 78 PHE A N 1
ATOM 587 C CA . PHE A 1 78 ? 31.292 8.120 -34.120 1.00 81.69 78 PHE A CA 1
ATOM 588 C C . PHE A 1 78 ? 30.846 9.530 -34.475 1.00 81.69 78 PHE A C 1
ATOM 590 O O . PHE A 1 78 ? 30.487 9.768 -35.621 1.00 81.69 78 PHE A O 1
ATOM 597 N N . VAL A 1 79 ? 30.944 10.481 -33.548 1.00 76.88 79 VAL A N 1
ATOM 598 C CA . VAL A 1 79 ? 30.786 11.905 -33.856 1.00 76.88 79 VAL A CA 1
ATOM 599 C C . VAL A 1 79 ? 32.032 12.663 -33.445 1.00 76.88 79 VAL A C 1
ATOM 601 O O . VAL A 1 79 ? 32.494 12.563 -32.314 1.00 76.88 79 VAL A O 1
ATOM 604 N N . GLU A 1 80 ? 32.591 13.401 -34.401 1.00 65.62 80 GLU A N 1
ATOM 605 C CA . GLU A 1 80 ? 33.837 14.144 -34.251 1.00 65.62 80 GLU A CA 1
ATOM 606 C C . GLU A 1 80 ? 33.637 15.334 -33.299 1.00 65.62 80 GLU A C 1
ATOM 608 O O . GLU A 1 80 ? 33.354 16.460 -33.710 1.00 65.62 80 GLU A O 1
ATOM 613 N N . THR A 1 81 ? 33.776 15.076 -32.000 1.00 62.16 81 THR A N 1
ATOM 614 C CA . THR A 1 81 ? 33.718 16.088 -30.936 1.00 62.16 81 THR A CA 1
ATOM 615 C C . THR A 1 81 ? 34.859 17.099 -31.041 1.00 62.16 81 THR A C 1
ATOM 617 O O . THR A 1 81 ? 34.731 18.212 -30.551 1.00 62.16 81 THR A O 1
ATOM 620 N N . THR A 1 82 ? 35.935 16.779 -31.762 1.00 54.12 82 THR A N 1
ATOM 621 C CA . THR A 1 82 ? 37.069 17.675 -32.042 1.00 54.12 82 THR A CA 1
ATOM 622 C C . THR A 1 82 ? 36.708 18.880 -32.916 1.00 54.12 82 THR A C 1
ATOM 624 O O . THR A 1 82 ? 37.441 19.865 -32.919 1.00 54.12 82 THR A O 1
ATOM 627 N N . ARG A 1 83 ? 35.583 18.837 -33.650 1.00 52.31 83 ARG A N 1
ATOM 628 C CA . ARG A 1 83 ? 35.041 20.010 -34.365 1.00 52.31 83 ARG A CA 1
ATOM 629 C C . ARG A 1 83 ? 34.258 20.956 -33.462 1.00 52.31 83 ARG A C 1
ATOM 631 O O . ARG A 1 83 ? 33.920 22.059 -33.891 1.00 52.31 83 ARG A O 1
ATOM 638 N N . LEU A 1 84 ? 33.949 20.540 -32.234 1.00 55.44 84 LEU A N 1
ATOM 639 C CA . LEU A 1 84 ? 33.391 21.433 -31.234 1.00 55.44 84 LEU A CA 1
ATOM 640 C C . LEU A 1 84 ? 34.530 22.354 -30.813 1.00 55.44 84 LEU A C 1
ATOM 642 O O . LEU A 1 84 ? 35.455 21.943 -30.115 1.00 55.44 84 LEU A O 1
ATOM 646 N N . GLN A 1 85 ? 34.493 23.599 -31.287 1.00 52.06 85 GLN A N 1
ATOM 647 C CA . GLN A 1 85 ? 35.370 24.625 -30.747 1.00 52.06 85 GLN A CA 1
ATOM 648 C C . GLN A 1 85 ? 35.162 24.644 -29.235 1.00 52.06 85 GLN A C 1
ATOM 650 O O . GLN A 1 85 ? 34.044 24.857 -28.764 1.00 52.06 85 GLN A O 1
ATOM 655 N N . VAL A 1 86 ? 36.231 24.391 -28.477 1.00 55.38 86 VAL A N 1
ATOM 656 C CA . VAL A 1 86 ? 36.220 24.637 -27.038 1.00 55.38 86 VAL A CA 1
ATOM 657 C C . VAL A 1 86 ? 35.900 26.113 -26.885 1.00 55.38 86 VAL A C 1
ATOM 659 O O . VAL A 1 86 ? 36.703 26.968 -27.264 1.00 55.38 86 VAL A O 1
ATOM 662 N N . VAL A 1 87 ? 34.700 26.406 -26.393 1.00 56.31 87 VAL A N 1
ATOM 663 C CA . VAL A 1 87 ? 34.277 27.767 -26.103 1.00 56.31 87 VAL A CA 1
ATOM 664 C C . VAL A 1 87 ? 35.176 28.252 -24.968 1.00 56.31 87 VAL A C 1
ATOM 666 O O . VAL A 1 87 ? 34.964 27.934 -23.801 1.00 56.31 87 VAL A O 1
ATOM 669 N N . LYS A 1 88 ? 36.258 28.957 -25.319 1.00 52.41 88 LYS A N 1
ATOM 670 C CA . LYS A 1 88 ? 37.115 29.651 -24.357 1.00 52.41 88 LYS A CA 1
ATOM 671 C C . LYS A 1 88 ? 36.374 30.897 -23.897 1.00 52.41 88 LYS A C 1
ATOM 673 O O . LYS A 1 88 ? 36.632 31.996 -24.373 1.00 52.41 88 LYS A O 1
ATOM 678 N N . THR A 1 89 ? 35.419 30.719 -23.001 1.00 54.22 89 THR A N 1
ATOM 679 C CA . THR A 1 89 ? 34.737 31.826 -22.335 1.00 54.22 89 THR A CA 1
ATOM 680 C C . THR A 1 89 ? 35.314 32.003 -20.942 1.00 54.22 89 THR A C 1
ATOM 682 O O . THR A 1 89 ? 35.384 31.044 -20.182 1.00 54.22 89 THR A O 1
ATOM 685 N N . GLY A 1 90 ? 35.651 33.242 -20.575 1.00 57.66 90 GLY A N 1
ATOM 686 C CA . GLY A 1 90 ? 35.859 33.641 -19.175 1.00 57.66 90 GLY A CA 1
ATOM 687 C C . GLY A 1 90 ? 34.557 33.707 -18.360 1.00 57.66 90 GLY A C 1
ATOM 688 O O . GLY A 1 90 ? 34.535 34.333 -17.306 1.00 57.66 90 GLY A O 1
ATOM 689 N N . ALA A 1 91 ? 33.477 33.111 -18.875 1.00 60.81 91 ALA A N 1
ATOM 690 C CA . ALA A 1 91 ? 32.153 33.086 -18.273 1.00 60.81 91 ALA A CA 1
ATOM 691 C C . ALA A 1 91 ? 32.151 32.190 -17.032 1.00 60.81 91 ALA A C 1
ATOM 693 O O . ALA A 1 91 ? 32.692 31.082 -17.053 1.00 60.81 91 ALA A O 1
ATOM 694 N N . GLN A 1 92 ? 31.524 32.667 -15.958 1.00 62.00 92 GLN A N 1
ATOM 695 C CA . GLN A 1 92 ? 31.478 31.946 -14.682 1.00 62.00 92 GLN A C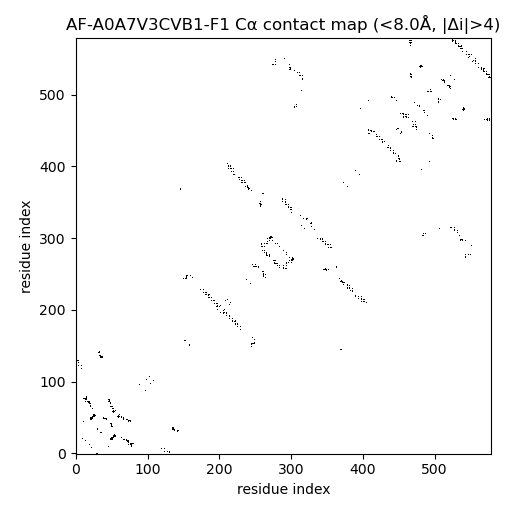A 1
ATOM 696 C C . GLN A 1 92 ? 30.286 30.984 -14.592 1.00 62.00 92 GLN A C 1
ATOM 698 O O . GLN A 1 92 ? 30.259 30.126 -13.710 1.00 62.00 92 GLN A O 1
ATOM 703 N N . SER A 1 93 ? 29.307 31.094 -15.500 1.00 75.06 93 SER A N 1
ATOM 704 C CA . SER A 1 93 ? 28.083 30.287 -15.475 1.00 75.06 93 SER A CA 1
ATOM 705 C C . SER A 1 93 ? 27.689 29.731 -16.847 1.00 75.06 93 SER A C 1
ATOM 707 O O . SER A 1 93 ? 27.960 30.317 -17.894 1.00 75.06 93 SER A O 1
ATOM 709 N N . PHE A 1 94 ? 27.006 28.583 -16.841 1.00 76.12 94 PHE A N 1
ATOM 710 C CA . PHE A 1 94 ? 26.476 27.944 -18.050 1.00 76.12 94 PHE A CA 1
ATOM 711 C C . PHE A 1 94 ? 25.424 28.812 -18.763 1.00 76.12 94 PHE A C 1
ATOM 713 O O . PHE A 1 94 ? 25.384 28.842 -19.991 1.00 76.12 94 PHE A O 1
ATOM 720 N N . GLU A 1 95 ? 24.607 29.554 -18.010 1.00 74.94 95 GLU A N 1
ATOM 721 C CA . GLU A 1 95 ? 23.601 30.474 -18.563 1.00 74.94 95 GLU A CA 1
ATOM 722 C C . GLU A 1 95 ? 24.246 31.594 -19.387 1.00 74.94 95 GLU A C 1
ATOM 724 O O . GLU A 1 95 ? 23.771 31.921 -20.472 1.00 74.94 95 GLU A O 1
ATOM 729 N N . GLU A 1 96 ? 25.375 32.125 -18.922 1.00 73.69 96 GLU A N 1
ATOM 730 C CA . GLU A 1 96 ? 26.131 33.171 -19.610 1.00 73.69 96 GLU A CA 1
ATOM 731 C C . GLU A 1 96 ? 26.738 32.662 -20.928 1.00 73.69 96 GLU A C 1
ATOM 733 O O . GLU A 1 96 ? 26.686 33.355 -21.943 1.00 73.69 96 GLU A O 1
ATOM 738 N N . ILE A 1 97 ? 27.212 31.412 -20.965 1.00 75.94 97 ILE A N 1
ATOM 739 C CA . ILE A 1 97 ? 27.670 30.756 -22.202 1.00 75.94 97 ILE A CA 1
ATOM 740 C C . ILE A 1 97 ? 26.507 30.606 -23.192 1.00 75.94 97 ILE A C 1
ATOM 742 O O . ILE A 1 97 ? 26.643 30.947 -24.369 1.00 75.94 97 ILE A O 1
ATOM 746 N N . VAL A 1 98 ? 25.351 30.131 -22.716 1.00 76.44 98 VAL A N 1
ATOM 747 C CA . VAL A 1 98 ? 24.155 29.930 -23.547 1.00 76.44 98 VAL A CA 1
ATOM 748 C C . VAL A 1 98 ? 23.675 31.251 -24.150 1.00 76.44 98 VAL A C 1
ATOM 750 O O . VAL A 1 98 ? 23.419 31.316 -25.353 1.00 76.44 98 VAL A O 1
ATOM 753 N N . LEU A 1 99 ? 23.603 32.313 -23.349 1.00 75.75 99 LEU A N 1
ATOM 754 C CA . LEU A 1 99 ? 23.207 33.643 -23.813 1.00 75.75 99 LEU A CA 1
ATOM 755 C C . LEU A 1 99 ? 24.223 34.234 -24.796 1.00 75.75 99 LEU A C 1
ATOM 757 O O . LEU A 1 99 ? 23.825 34.770 -25.826 1.00 75.75 99 LEU A O 1
ATOM 761 N N . THR A 1 100 ? 25.522 34.077 -24.530 1.00 77.06 100 THR A N 1
ATOM 762 C CA . THR A 1 100 ? 26.590 34.603 -25.397 1.00 77.06 100 THR A CA 1
ATOM 763 C C . THR A 1 100 ? 26.597 33.927 -26.770 1.00 77.06 100 THR A C 1
ATOM 765 O O . THR A 1 100 ? 26.825 34.580 -27.784 1.00 77.06 100 THR A O 1
ATOM 768 N N . GLN A 1 101 ? 26.342 32.618 -26.822 1.00 75.12 101 GLN A N 1
ATOM 769 C CA . GLN A 1 101 ? 26.465 31.833 -28.051 1.00 75.12 101 GLN A CA 1
ATOM 770 C C . GLN A 1 101 ? 25.155 31.722 -28.844 1.00 75.12 101 GLN A C 1
ATOM 772 O O . GLN A 1 101 ? 25.188 31.602 -30.070 1.00 75.12 101 GLN A O 1
ATOM 777 N N . PHE A 1 102 ? 24.006 31.742 -28.166 1.00 79.00 102 PHE A N 1
ATOM 778 C CA . PHE A 1 102 ? 22.699 31.481 -28.777 1.00 79.00 102 PHE A CA 1
ATOM 779 C C . PHE A 1 102 ? 21.691 32.621 -28.598 1.00 79.00 102 PHE A C 1
ATOM 781 O O . PHE A 1 102 ? 20.568 32.493 -29.071 1.00 79.00 102 PHE A O 1
ATOM 788 N N . GLY A 1 103 ? 22.037 33.710 -27.902 1.00 80.00 103 GLY A N 1
ATOM 789 C CA . GLY A 1 103 ? 21.182 34.887 -27.692 1.00 80.00 103 GLY A CA 1
ATOM 790 C C . GLY A 1 103 ? 19.992 34.673 -26.747 1.00 80.00 103 GLY A C 1
ATOM 791 O O . GLY A 1 103 ? 19.576 35.599 -26.057 1.00 80.00 103 GLY A O 1
ATOM 792 N N . SER A 1 104 ? 19.443 33.458 -26.673 1.00 82.44 104 SER A N 1
ATOM 793 C CA . SER A 1 104 ? 18.353 33.090 -25.769 1.00 82.44 104 SER A CA 1
ATOM 794 C C . SER A 1 104 ? 18.376 31.603 -25.404 1.00 82.44 104 SER A C 1
ATOM 796 O O . SER A 1 104 ? 18.822 30.750 -26.174 1.00 82.44 104 SER A O 1
ATOM 798 N N . GLU A 1 105 ? 17.801 31.269 -24.246 1.00 79.81 105 GLU A N 1
ATOM 799 C CA . GLU A 1 105 ? 17.622 29.875 -23.817 1.00 79.81 105 GLU A CA 1
ATOM 800 C C . GLU A 1 105 ? 16.701 29.087 -24.774 1.00 79.81 105 GLU A C 1
ATOM 802 O O . GLU A 1 105 ? 16.870 27.883 -24.974 1.00 79.81 105 GLU A O 1
ATOM 807 N N . ALA A 1 106 ? 15.730 29.764 -25.397 1.00 79.25 106 ALA A N 1
ATOM 808 C CA . ALA A 1 106 ? 14.802 29.152 -26.345 1.00 79.25 106 ALA A CA 1
ATOM 809 C C . ALA A 1 106 ? 15.503 28.726 -27.645 1.00 79.25 106 ALA A C 1
ATOM 811 O O . ALA A 1 106 ? 15.275 27.618 -28.134 1.00 79.25 106 ALA A O 1
ATOM 812 N N . GLU A 1 107 ? 16.380 29.576 -28.182 1.00 79.62 107 GLU A N 1
ATOM 813 C CA . GLU A 1 107 ? 17.143 29.270 -29.393 1.00 79.62 107 GLU A CA 1
ATOM 814 C C . GLU A 1 107 ? 18.172 28.158 -29.152 1.00 79.62 107 GLU A C 1
ATOM 816 O O . GLU A 1 107 ? 18.310 27.254 -29.981 1.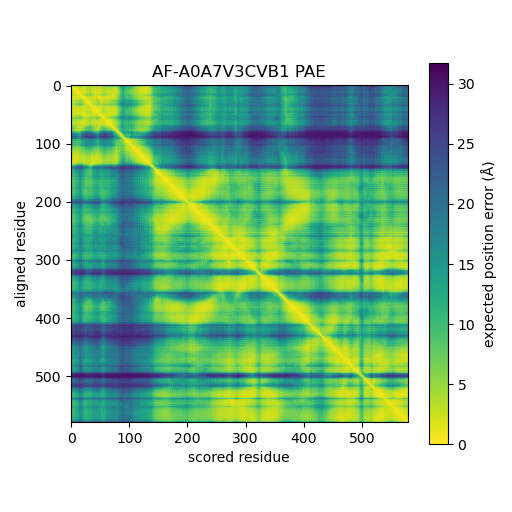00 79.62 107 GLU A O 1
ATOM 821 N N . TYR A 1 108 ? 18.829 28.163 -27.987 1.00 80.44 108 TYR A N 1
ATOM 822 C CA . TYR A 1 108 ? 19.696 27.065 -27.560 1.00 80.44 108 TYR A CA 1
ATOM 823 C C . TYR A 1 108 ? 18.950 25.727 -27.532 1.00 80.44 108 TYR A C 1
ATOM 825 O O . TYR A 1 108 ? 19.401 24.766 -28.156 1.00 80.44 108 TYR A O 1
ATOM 833 N N . LYS A 1 109 ? 17.779 25.666 -26.880 1.00 79.75 109 LYS A N 1
ATOM 834 C CA . LYS A 1 109 ? 16.965 24.439 -26.816 1.00 79.75 109 LYS A CA 1
ATOM 835 C C . LYS A 1 109 ? 16.549 23.946 -28.200 1.00 79.75 109 LYS A C 1
ATOM 837 O O . LYS A 1 109 ? 16.597 22.745 -28.452 1.00 79.75 109 LYS A O 1
ATOM 842 N N . LEU A 1 110 ? 16.185 24.854 -29.107 1.00 79.88 110 LEU A N 1
ATOM 843 C CA . LEU A 1 110 ? 15.812 24.498 -30.477 1.00 79.88 110 LEU A CA 1
ATOM 844 C C . LEU A 1 110 ? 16.995 23.905 -31.258 1.00 79.88 110 LEU A C 1
ATOM 846 O O . LEU A 1 110 ? 16.851 22.859 -31.891 1.00 79.88 110 LEU A O 1
ATOM 850 N N . LYS A 1 111 ? 18.171 24.545 -31.210 1.00 79.50 111 LYS A N 1
ATOM 851 C CA . LYS A 1 111 ? 19.376 24.043 -31.892 1.00 79.50 111 LYS A CA 1
ATOM 852 C C . LYS A 1 111 ? 19.887 22.743 -31.274 1.00 79.50 111 LYS A C 1
ATOM 854 O O . LYS A 1 111 ? 20.319 21.864 -32.018 1.00 79.50 111 LYS A O 1
ATOM 859 N N . LEU A 1 112 ? 19.794 22.598 -29.951 1.00 77.69 112 LEU A N 1
ATOM 860 C CA . LEU A 1 112 ? 20.112 21.355 -29.252 1.00 77.69 112 LEU A CA 1
ATOM 861 C C . LEU A 1 112 ? 19.219 20.217 -29.750 1.00 77.69 112 LEU A C 1
ATOM 863 O O . LEU A 1 112 ? 19.739 19.190 -30.172 1.00 77.69 112 LEU A O 1
ATOM 867 N N . GLN A 1 113 ? 17.903 20.431 -29.805 1.00 75.69 113 GLN A N 1
ATOM 868 C CA . GLN A 1 113 ? 16.964 19.428 -30.307 1.00 75.69 113 GLN A CA 1
ATOM 869 C C . GLN A 1 113 ? 17.280 19.025 -31.760 1.00 75.69 113 GLN A C 1
ATOM 871 O O . GLN A 1 113 ? 17.336 17.841 -32.084 1.00 75.69 113 GLN A O 1
ATOM 876 N N . GLN A 1 114 ? 17.552 19.995 -32.638 1.00 77.44 114 GLN A N 1
ATOM 877 C CA . GLN A 1 114 ? 17.930 19.717 -34.031 1.00 77.44 114 GLN A CA 1
ATOM 878 C C . GLN A 1 114 ? 19.248 18.937 -34.147 1.00 77.44 114 GLN A C 1
ATOM 880 O O . GLN A 1 114 ? 19.399 18.099 -35.040 1.00 77.44 114 GLN A O 1
ATOM 885 N N . PHE A 1 115 ? 20.221 19.226 -33.279 1.00 79.94 115 PHE A N 1
ATOM 886 C CA . PHE A 1 115 ? 21.479 18.488 -33.217 1.00 79.94 115 PHE A CA 1
ATOM 887 C C . PHE A 1 115 ? 21.254 17.054 -32.733 1.00 79.94 115 PHE A C 1
ATOM 889 O O . PHE A 1 115 ? 21.719 16.125 -33.389 1.00 79.94 115 PHE A O 1
ATOM 896 N N . GLU A 1 116 ? 20.500 16.865 -31.648 1.00 76.00 116 GLU A N 1
ATOM 897 C CA . GLU A 1 116 ? 20.161 15.548 -31.099 1.00 76.00 116 GLU A CA 1
ATOM 898 C C . GLU A 1 116 ? 19.454 14.665 -32.132 1.00 76.00 116 GLU A C 1
ATOM 900 O O . GLU A 1 116 ? 19.801 13.492 -32.281 1.00 76.00 116 GLU A O 1
ATOM 905 N N . GLU A 1 117 ? 18.508 15.221 -32.896 1.00 74.75 117 GLU A N 1
ATOM 906 C CA . GLU A 1 117 ? 17.812 14.505 -33.971 1.00 74.75 117 GLU A CA 1
ATOM 907 C C . GLU A 1 117 ? 18.785 14.034 -35.068 1.00 74.75 117 GLU A C 1
ATOM 909 O O . GLU A 1 117 ? 18.739 12.871 -35.490 1.00 74.75 117 GLU A O 1
ATOM 914 N N . LYS A 1 118 ? 19.710 14.904 -35.500 1.00 79.62 118 LYS A N 1
ATOM 915 C CA . LYS A 1 118 ? 20.721 14.586 -36.525 1.00 79.62 118 LYS A CA 1
ATOM 916 C C . LYS A 1 118 ? 21.765 13.579 -36.031 1.00 79.62 118 LYS A C 1
ATOM 918 O O . LYS A 1 118 ? 22.051 12.617 -36.746 1.00 79.62 118 LYS A O 1
ATOM 923 N N . ASP A 1 119 ? 22.309 13.774 -34.829 1.00 81.38 119 ASP A N 1
ATOM 924 C CA . ASP A 1 119 ? 23.269 12.866 -34.178 1.00 81.38 119 ASP A CA 1
ATOM 925 C C . ASP A 1 119 ? 22.660 11.471 -34.015 1.00 81.38 119 ASP A C 1
ATOM 927 O O . ASP A 1 119 ? 23.239 10.471 -34.449 1.00 81.38 119 ASP A O 1
ATOM 931 N N . THR A 1 120 ? 21.435 11.412 -33.488 1.00 81.19 120 THR A N 1
ATOM 932 C CA . THR A 1 120 ? 20.706 10.158 -33.293 1.00 81.19 120 THR A CA 1
ATOM 933 C C . THR A 1 120 ? 20.521 9.425 -34.618 1.00 81.19 120 THR A C 1
ATOM 935 O O . THR A 1 120 ? 20.833 8.236 -34.710 1.00 81.19 120 THR A O 1
ATOM 938 N N . ALA A 1 121 ? 20.064 10.114 -35.669 1.00 81.50 121 ALA A N 1
ATOM 939 C CA . ALA A 1 121 ? 19.877 9.514 -36.988 1.00 81.50 121 ALA A CA 1
ATOM 940 C C . ALA A 1 121 ? 21.193 8.975 -37.579 1.00 81.50 121 ALA A C 1
ATOM 942 O O . ALA A 1 121 ? 21.230 7.847 -38.085 1.00 81.50 121 ALA A O 1
ATOM 943 N N . TYR A 1 122 ? 22.281 9.745 -37.474 1.00 84.44 122 TYR A N 1
ATOM 944 C CA . TYR A 1 122 ? 23.604 9.352 -37.957 1.00 84.44 122 TYR A CA 1
ATOM 945 C C . TYR A 1 122 ? 24.136 8.113 -37.221 1.00 84.44 122 TYR A C 1
ATOM 947 O O . TYR A 1 122 ? 24.480 7.108 -37.855 1.00 84.44 122 TYR A O 1
ATOM 955 N N . ARG A 1 123 ? 24.111 8.122 -35.881 1.00 85.81 123 ARG A N 1
ATOM 956 C CA . ARG A 1 123 ? 24.522 6.975 -35.056 1.00 85.81 123 ARG A CA 1
ATOM 957 C C . ARG A 1 123 ? 23.691 5.741 -35.359 1.00 85.81 123 ARG A C 1
ATOM 959 O O . ARG A 1 123 ? 24.244 4.652 -35.503 1.00 85.81 123 ARG A O 1
ATOM 966 N N . PHE A 1 124 ? 22.375 5.886 -35.520 1.00 85.06 124 PHE A N 1
ATOM 967 C CA . PHE A 1 124 ? 21.510 4.758 -35.858 1.00 85.06 124 PHE A CA 1
ATOM 968 C C . PHE A 1 124 ? 21.873 4.106 -37.194 1.00 85.06 124 PHE A C 1
ATOM 970 O O . PHE A 1 124 ? 21.720 2.890 -37.321 1.00 85.06 124 PHE A O 1
ATOM 977 N N . ASN A 1 125 ? 22.377 4.857 -38.174 1.00 85.50 125 ASN A N 1
ATOM 978 C CA . ASN A 1 125 ? 22.838 4.284 -39.440 1.00 85.50 125 ASN A CA 1
ATOM 979 C C . ASN A 1 125 ? 24.114 3.450 -39.261 1.00 85.50 125 ASN A C 1
ATOM 981 O O . ASN A 1 125 ? 24.164 2.314 -39.738 1.00 85.50 125 ASN A O 1
ATOM 985 N N . ILE A 1 126 ? 25.095 3.940 -38.496 1.00 87.19 126 ILE A N 1
ATOM 986 C CA . ILE A 1 126 ? 26.300 3.161 -38.156 1.00 87.19 126 ILE A CA 1
ATOM 987 C C . ILE A 1 126 ? 25.921 1.911 -37.359 1.00 87.19 126 ILE A C 1
ATOM 989 O O . ILE A 1 126 ? 26.358 0.803 -37.661 1.00 87.19 126 ILE A O 1
ATOM 993 N N . ILE A 1 127 ? 25.047 2.061 -36.367 1.00 89.38 127 ILE A N 1
ATOM 994 C CA . ILE A 1 127 ? 24.577 0.950 -35.540 1.00 89.38 127 ILE A CA 1
ATOM 995 C C . ILE A 1 127 ? 23.829 -0.085 -36.382 1.00 89.38 127 ILE A C 1
ATOM 997 O O . ILE A 1 127 ? 23.988 -1.281 -36.146 1.00 89.38 127 ILE A O 1
ATOM 1001 N N . LYS A 1 128 ? 23.032 0.329 -37.379 1.00 87.19 128 LYS A N 1
ATOM 1002 C CA . LYS A 1 128 ? 22.394 -0.598 -38.329 1.00 87.19 128 LYS A CA 1
ATOM 1003 C C . LYS A 1 128 ? 23.439 -1.411 -39.091 1.00 87.19 128 LYS A C 1
ATOM 1005 O O . LYS A 1 128 ? 23.254 -2.620 -39.212 1.00 87.19 128 LYS A O 1
ATOM 1010 N N . TYR A 1 129 ? 24.521 -0.777 -39.545 1.00 89.69 129 TYR A N 1
ATOM 1011 C CA . TYR A 1 129 ? 25.630 -1.457 -40.214 1.00 89.69 129 TYR A CA 1
ATOM 1012 C C . TYR A 1 129 ? 26.335 -2.458 -39.286 1.00 89.69 129 TYR A C 1
ATOM 1014 O O . TYR A 1 129 ? 26.448 -3.636 -39.626 1.00 89.69 129 TYR A O 1
ATOM 1022 N N . ILE A 1 130 ? 26.730 -2.024 -38.082 1.00 89.56 130 ILE A N 1
ATOM 1023 C CA . ILE A 1 130 ? 27.372 -2.891 -37.081 1.00 89.56 130 ILE A CA 1
ATOM 1024 C C . ILE A 1 130 ? 26.461 -4.073 -36.756 1.00 89.56 130 ILE A C 1
ATOM 1026 O O . ILE A 1 130 ? 26.901 -5.219 -36.783 1.00 89.56 130 ILE A O 1
ATOM 1030 N N . PHE A 1 131 ? 25.178 -3.819 -36.502 1.00 88.75 131 PHE A N 1
ATOM 1031 C CA . PHE A 1 131 ? 24.206 -4.858 -36.184 1.00 88.75 131 PHE A CA 1
ATOM 1032 C C . PHE A 1 131 ? 24.056 -5.876 -37.319 1.00 88.75 131 PHE A C 1
ATOM 1034 O O . PHE A 1 131 ? 24.074 -7.072 -37.055 1.00 88.75 131 PHE A O 1
ATOM 1041 N N . ALA A 1 132 ? 23.931 -5.424 -38.571 1.00 87.38 132 ALA A N 1
ATOM 1042 C CA . ALA A 1 132 ? 23.778 -6.315 -39.721 1.00 87.38 132 ALA A CA 1
ATOM 1043 C C . ALA A 1 132 ? 24.994 -7.235 -39.919 1.00 87.38 132 ALA A C 1
ATOM 1045 O O . ALA A 1 132 ? 24.839 -8.382 -40.327 1.00 87.38 132 ALA A O 1
ATOM 1046 N N . ARG A 1 133 ? 26.197 -6.743 -39.600 1.00 89.88 133 ARG A N 1
ATOM 1047 C CA . ARG A 1 133 ? 27.450 -7.492 -39.742 1.00 89.88 133 ARG A CA 1
ATOM 1048 C C . ARG A 1 133 ? 27.725 -8.446 -38.576 1.00 89.88 133 ARG A C 1
ATOM 1050 O O . ARG A 1 133 ? 28.403 -9.449 -38.763 1.00 89.88 133 ARG A O 1
ATOM 1057 N N . THR A 1 134 ? 27.199 -8.146 -37.389 1.00 89.06 134 THR A N 1
ATOM 1058 C CA . THR A 1 134 ? 27.552 -8.844 -36.137 1.00 89.06 134 THR A CA 1
ATOM 1059 C C . THR A 1 134 ? 26.451 -9.738 -35.580 1.00 89.06 134 THR A C 1
ATOM 1061 O O . THR A 1 134 ? 26.731 -10.605 -34.754 1.00 89.06 134 THR A O 1
ATOM 1064 N N . VAL A 1 135 ? 25.201 -9.550 -36.007 1.00 86.81 135 VAL A N 1
ATOM 1065 C CA . VAL A 1 135 ? 24.054 -10.311 -35.506 1.00 86.81 135 VAL A CA 1
ATOM 1066 C C . VAL A 1 135 ? 23.412 -11.084 -36.645 1.00 86.81 135 VAL A C 1
ATOM 1068 O O . VAL A 1 135 ? 22.804 -10.502 -37.542 1.00 86.81 135 VAL A O 1
ATOM 1071 N N . LYS A 1 136 ? 23.475 -12.416 -36.572 1.00 85.75 136 LYS A N 1
ATOM 1072 C CA . LYS A 1 136 ? 22.684 -13.284 -37.451 1.00 85.75 136 LYS A CA 1
ATOM 1073 C C . LYS A 1 136 ? 21.316 -13.515 -36.816 1.00 85.75 136 LYS A C 1
ATOM 1075 O O . LYS A 1 136 ? 21.223 -14.049 -35.709 1.00 85.75 136 LYS A O 1
ATOM 1080 N N . LEU A 1 137 ? 20.270 -13.075 -37.514 1.00 78.94 137 LEU A N 1
ATOM 1081 C CA . LEU A 1 137 ? 18.877 -13.299 -37.130 1.00 78.94 137 LEU A CA 1
ATOM 1082 C C . LEU A 1 137 ? 18.463 -14.734 -37.502 1.00 78.94 137 LEU A C 1
ATOM 1084 O O . LEU A 1 137 ? 18.878 -15.219 -38.557 1.00 78.94 137 LEU A O 1
ATOM 1088 N N . PRO A 1 138 ? 17.656 -15.419 -36.676 1.00 71.75 138 PRO A N 1
ATOM 1089 C CA . PRO A 1 138 ? 17.137 -16.736 -37.027 1.00 71.75 138 PRO A CA 1
ATOM 1090 C C . PRO A 1 138 ? 16.132 -16.647 -38.186 1.00 71.75 138 PRO A C 1
ATOM 1092 O O . PRO A 1 138 ? 15.395 -15.670 -38.314 1.00 71.75 138 PRO A O 1
ATOM 1095 N N . THR A 1 139 ? 16.059 -17.702 -38.997 1.00 63.75 139 THR A N 1
ATOM 1096 C CA . THR A 1 139 ? 15.109 -17.846 -40.117 1.00 63.75 139 THR A CA 1
ATOM 1097 C C . THR A 1 139 ? 13.664 -18.087 -39.662 1.00 63.75 139 THR A C 1
ATOM 1099 O O . THR A 1 139 ? 12.737 -17.816 -40.417 1.00 63.75 139 THR A O 1
ATOM 1102 N N . GLN A 1 140 ? 13.454 -18.559 -38.426 1.00 61.09 140 GLN A N 1
ATOM 1103 C CA . GLN A 1 140 ? 12.142 -18.685 -37.783 1.00 61.09 140 GLN A CA 1
ATOM 1104 C C . GLN A 1 140 ? 12.192 -18.119 -36.360 1.00 61.09 140 GLN A C 1
ATOM 1106 O O . GLN A 1 140 ? 13.153 -18.335 -35.622 1.00 61.09 140 GLN A O 1
ATOM 1111 N N . SER A 1 141 ? 11.147 -17.389 -35.962 1.00 56.28 141 SER A N 1
ATOM 1112 C CA . SER A 1 141 ? 11.010 -16.881 -34.594 1.00 56.28 141 SER A CA 1
ATOM 1113 C C . SER A 1 141 ? 10.738 -18.042 -33.638 1.00 56.28 141 SER A C 1
ATOM 1115 O O . SER A 1 141 ? 9.671 -18.641 -33.670 1.00 56.28 141 SER A O 1
ATOM 1117 N N . THR A 1 142 ? 11.673 -18.337 -32.740 1.00 55.59 142 THR A N 1
ATOM 1118 C CA . THR A 1 142 ? 11.545 -19.380 -31.704 1.00 55.59 142 THR A CA 1
ATOM 1119 C C . THR A 1 142 ? 10.651 -18.966 -30.522 1.00 55.59 142 THR A C 1
ATOM 1121 O O . THR A 1 142 ? 10.530 -19.693 -29.538 1.00 55.59 142 THR A O 1
ATOM 1124 N N . ARG A 1 143 ? 9.992 -17.797 -30.579 1.00 59.75 143 ARG A N 1
ATOM 1125 C CA . ARG A 1 143 ? 9.197 -17.221 -29.473 1.00 59.75 143 ARG A CA 1
ATOM 1126 C C . ARG A 1 143 ? 7.748 -17.734 -29.388 1.00 59.75 143 ARG A C 1
ATOM 1128 O O . ARG A 1 143 ? 6.862 -16.987 -28.977 1.00 59.75 143 ARG A O 1
ATOM 1135 N N . ASN A 1 144 ? 7.487 -18.994 -29.732 1.00 62.22 144 ASN A N 1
ATOM 1136 C CA . ASN A 1 144 ? 6.116 -19.518 -29.853 1.00 62.22 144 ASN A CA 1
ATOM 1137 C C . ASN A 1 144 ? 5.313 -19.470 -28.537 1.00 62.22 144 ASN A C 1
ATOM 1139 O O . ASN A 1 144 ? 4.128 -19.133 -28.550 1.00 62.22 144 ASN A O 1
ATOM 1143 N N . PHE A 1 145 ? 5.951 -19.745 -27.393 1.00 69.31 145 PHE A N 1
ATOM 1144 C CA . PHE A 1 145 ? 5.262 -19.804 -26.097 1.00 69.31 145 PHE A CA 1
ATOM 1145 C C . PHE A 1 145 ? 4.871 -18.418 -25.557 1.00 69.31 145 PHE A C 1
ATOM 1147 O O . PHE A 1 145 ? 3.700 -18.173 -25.280 1.00 69.31 145 PHE A O 1
ATOM 1154 N N . SER A 1 146 ? 5.826 -17.478 -25.483 1.00 73.00 146 SER A N 1
ATOM 1155 C CA . SER A 1 146 ? 5.549 -16.100 -25.036 1.00 73.00 146 SER A CA 1
ATOM 1156 C C . SER A 1 146 ? 4.520 -15.422 -25.933 1.00 73.00 146 SER A C 1
ATOM 1158 O O . SER A 1 146 ? 3.639 -14.743 -25.426 1.00 73.00 146 SER A O 1
ATOM 1160 N N . TYR A 1 147 ? 4.600 -15.638 -27.250 1.00 75.94 147 TYR A N 1
ATOM 1161 C CA . TYR A 1 147 ? 3.657 -15.055 -28.201 1.00 75.94 147 TYR A CA 1
ATOM 1162 C C . TYR A 1 147 ? 2.233 -15.598 -28.023 1.00 75.94 147 TYR A C 1
ATOM 1164 O O . TYR A 1 147 ? 1.272 -14.835 -28.081 1.00 75.94 147 TYR A O 1
ATOM 1172 N N . SER A 1 148 ? 2.087 -16.900 -27.759 1.00 79.19 148 SER A N 1
ATOM 1173 C CA . SER A 1 148 ? 0.774 -17.514 -27.518 1.00 79.19 148 SER A CA 1
ATOM 1174 C C . SER A 1 148 ? 0.129 -16.991 -26.233 1.00 79.19 148 SER A C 1
ATOM 1176 O O . SER A 1 148 ? -1.053 -16.651 -26.233 1.00 79.19 148 SER A O 1
ATOM 1178 N N . ILE A 1 149 ? 0.917 -16.855 -25.161 1.00 83.56 149 ILE A N 1
ATOM 1179 C CA . ILE A 1 149 ? 0.459 -16.252 -23.904 1.00 83.56 149 ILE A CA 1
ATOM 1180 C C . ILE A 1 149 ? 0.110 -14.776 -24.110 1.00 83.56 149 ILE A C 1
ATOM 1182 O O . ILE A 1 149 ? -0.964 -14.341 -23.702 1.00 83.56 149 ILE A O 1
ATOM 1186 N N . ASP A 1 150 ? 0.981 -14.013 -24.775 1.00 84.38 150 ASP A N 1
ATOM 1187 C CA . ASP A 1 150 ? 0.758 -12.592 -25.043 1.00 84.38 150 ASP A CA 1
ATOM 1188 C C . ASP A 1 150 ? -0.521 -12.390 -25.866 1.00 84.38 150 ASP A C 1
ATOM 1190 O O . ASP A 1 150 ? -1.287 -11.480 -25.566 1.00 84.38 150 ASP A O 1
ATOM 1194 N N . LYS A 1 151 ? -0.829 -13.260 -26.838 1.00 85.12 151 LYS A N 1
ATOM 1195 C CA . LYS A 1 151 ? -2.079 -13.191 -27.617 1.00 85.12 151 LYS A CA 1
ATOM 1196 C C . LYS A 1 151 ? -3.326 -13.285 -26.733 1.00 85.12 151 LYS A C 1
ATOM 1198 O O . LYS A 1 151 ? -4.312 -12.600 -26.999 1.00 85.12 151 LYS A O 1
ATOM 1203 N N . PHE A 1 152 ? -3.286 -14.113 -25.691 1.00 87.38 152 PHE A N 1
ATOM 1204 C CA . PHE A 1 152 ? -4.393 -14.259 -24.749 1.00 87.38 152 PHE A CA 1
ATOM 1205 C C . PHE A 1 152 ? -4.433 -13.111 -23.732 1.00 87.38 152 PHE A C 1
ATOM 1207 O O . PHE A 1 152 ? -5.465 -12.462 -23.565 1.00 87.38 152 PHE A O 1
ATOM 1214 N N . ILE A 1 153 ? -3.293 -12.808 -23.105 1.00 88.12 153 ILE A N 1
ATOM 1215 C CA . ILE A 1 153 ? -3.190 -11.805 -22.040 1.00 88.12 153 ILE A CA 1
ATOM 1216 C C . ILE A 1 153 ? -3.360 -10.390 -22.584 1.00 88.12 153 ILE A C 1
ATOM 1218 O O . ILE A 1 153 ? -3.939 -9.565 -21.904 1.00 88.12 153 ILE A O 1
ATOM 1222 N N . THR A 1 154 ? -2.923 -10.077 -23.802 1.00 86.69 154 THR A N 1
ATOM 1223 C CA . THR A 1 154 ? -3.068 -8.724 -24.379 1.00 86.69 154 THR A CA 1
ATOM 1224 C C . THR A 1 154 ? -4.355 -8.525 -25.177 1.00 86.69 154 THR A C 1
ATOM 1226 O O . THR A 1 154 ? -4.568 -7.454 -25.748 1.00 86.69 154 THR A O 1
ATOM 1229 N N . HIS A 1 155 ? -5.248 -9.519 -25.205 1.00 89.88 155 HIS A N 1
ATOM 1230 C CA . HIS A 1 155 ? -6.527 -9.394 -25.894 1.00 89.88 155 HIS A CA 1
ATOM 1231 C C . HIS A 1 155 ? -7.376 -8.271 -25.265 1.00 89.88 155 HIS A C 1
ATOM 1233 O O . HIS A 1 155 ? -7.465 -8.190 -24.040 1.00 89.88 155 HIS A O 1
ATOM 1239 N N . PRO A 1 156 ? -8.107 -7.460 -26.049 1.00 85.56 156 PRO A N 1
ATOM 1240 C CA . PRO A 1 156 ? -8.911 -6.338 -25.542 1.00 85.56 156 PRO A CA 1
ATOM 1241 C C . PRO A 1 156 ? -10.060 -6.710 -24.588 1.00 85.56 156 PRO A C 1
ATOM 1243 O O . PRO A 1 156 ? -10.714 -5.815 -24.068 1.00 85.56 156 PRO A O 1
ATOM 1246 N N . VAL A 1 157 ? -10.327 -8.000 -24.375 1.00 89.25 157 VAL A N 1
ATOM 1247 C CA . VAL A 1 157 ? -11.376 -8.505 -23.468 1.00 89.25 157 VAL A CA 1
ATOM 1248 C C . VAL A 1 157 ? -10.768 -9.517 -22.501 1.00 89.25 157 VAL A C 1
ATOM 1250 O O . VAL A 1 157 ? -10.739 -9.266 -21.298 1.00 89.25 157 VAL A O 1
ATOM 1253 N N . PHE A 1 158 ? -10.179 -10.606 -23.018 1.00 89.12 158 PHE A N 1
ATOM 1254 C CA . PHE A 1 158 ? -9.502 -11.604 -22.181 1.00 89.12 158 PHE A CA 1
ATOM 1255 C C . PHE A 1 158 ? -8.326 -11.033 -21.381 1.00 89.12 158 PHE A C 1
ATOM 1257 O O . PHE A 1 158 ? -8.042 -11.536 -20.302 1.00 89.12 158 PHE A O 1
ATOM 1264 N N . GLY A 1 159 ? -7.692 -9.943 -21.816 1.00 88.94 159 GLY A N 1
ATOM 1265 C CA . GLY A 1 159 ? -6.661 -9.273 -21.029 1.00 88.94 159 GLY A CA 1
ATOM 1266 C C . GLY A 1 159 ? -7.179 -8.622 -19.751 1.00 88.94 159 GLY A C 1
ATOM 1267 O O . GLY A 1 159 ? -6.571 -8.759 -18.692 1.00 88.94 159 GLY A O 1
ATOM 1268 N N . TYR A 1 160 ? -8.347 -7.979 -19.809 1.00 89.00 160 TYR A N 1
ATOM 1269 C CA . TYR A 1 160 ? -8.992 -7.446 -18.608 1.00 89.00 160 TYR A CA 1
ATOM 1270 C C . TYR A 1 160 ? -9.520 -8.573 -17.714 1.00 89.00 160 TYR A C 1
ATOM 1272 O O . TYR A 1 160 ? -9.333 -8.520 -16.501 1.00 89.00 160 TYR A O 1
ATOM 1280 N N . LEU A 1 161 ? -10.114 -9.620 -18.301 1.00 89.88 161 LEU A N 1
ATOM 1281 C CA . LEU A 1 161 ? -10.595 -10.785 -17.550 1.00 89.88 161 LEU A CA 1
ATOM 1282 C C . LEU A 1 161 ? -9.456 -11.532 -16.849 1.00 89.88 161 LEU A C 1
ATOM 1284 O O . LEU A 1 161 ? -9.584 -11.877 -15.681 1.00 89.88 161 LEU A O 1
ATOM 1288 N N . THR A 1 162 ? -8.328 -11.746 -17.529 1.00 90.31 162 THR A N 1
ATOM 1289 C CA . THR A 1 162 ? -7.150 -12.390 -16.929 1.00 90.31 162 THR A CA 1
ATOM 1290 C C . THR A 1 162 ? -6.548 -11.543 -15.825 1.00 90.31 162 THR A C 1
ATOM 1292 O O . THR A 1 162 ? -6.174 -12.098 -14.801 1.00 90.31 162 THR A O 1
ATOM 1295 N N . LEU A 1 163 ? -6.492 -10.217 -15.978 1.00 86.75 163 LEU A N 1
ATOM 1296 C CA . LEU A 1 163 ? -6.071 -9.334 -14.893 1.00 86.75 163 LEU A CA 1
ATOM 1297 C C . LEU A 1 163 ? -6.980 -9.452 -13.672 1.00 86.75 163 LEU A C 1
ATOM 1299 O O . LEU A 1 163 ? -6.478 -9.639 -12.567 1.00 86.75 163 LEU A O 1
ATOM 1303 N N . LEU A 1 164 ? -8.296 -9.357 -13.866 1.00 84.38 164 LEU A N 1
ATOM 1304 C CA . LEU A 1 164 ? -9.255 -9.489 -12.771 1.00 84.38 164 LEU A CA 1
ATOM 1305 C C . LEU A 1 164 ? -9.141 -10.859 -12.099 1.00 84.38 164 LEU A C 1
ATOM 1307 O O . LEU A 1 164 ? -9.106 -10.929 -10.876 1.00 84.38 164 LEU A O 1
ATOM 1311 N N . PHE A 1 165 ? -9.005 -11.926 -12.885 1.00 87.88 165 PHE A N 1
ATOM 1312 C CA . PHE A 1 165 ? -8.819 -13.280 -12.376 1.00 87.88 165 PHE A CA 1
ATOM 1313 C C . PHE A 1 165 ? -7.514 -13.438 -11.586 1.00 87.88 165 PHE A C 1
ATOM 1315 O O . PHE A 1 165 ? -7.534 -13.979 -10.486 1.00 87.88 165 PHE A O 1
ATOM 1322 N N . VAL A 1 166 ? -6.385 -12.948 -12.108 1.00 88.31 166 VAL A N 1
ATOM 1323 C CA . VAL A 1 166 ? -5.083 -13.025 -11.426 1.00 88.31 166 VAL A CA 1
ATOM 1324 C C . VAL A 1 166 ? -5.115 -12.238 -10.119 1.00 88.31 166 VAL A C 1
ATOM 1326 O O . VAL A 1 166 ? -4.668 -12.754 -9.099 1.00 88.31 166 VAL A O 1
ATOM 1329 N N . LEU A 1 167 ? -5.666 -11.020 -10.124 1.00 79.50 167 LEU A N 1
ATOM 1330 C CA . LEU A 1 167 ? -5.818 -10.231 -8.902 1.00 79.50 167 LEU A CA 1
ATOM 1331 C C . LEU A 1 167 ? -6.722 -10.945 -7.895 1.00 79.50 167 LEU A C 1
ATOM 1333 O O . LEU A 1 167 ? -6.333 -11.086 -6.741 1.00 79.50 167 LEU A O 1
ATOM 1337 N N . PHE A 1 168 ? -7.878 -11.452 -8.332 1.00 79.31 168 PHE A N 1
ATOM 1338 C CA . PHE A 1 168 ? -8.794 -12.217 -7.486 1.00 79.31 168 PHE A CA 1
ATOM 1339 C C . PHE A 1 168 ? -8.113 -13.442 -6.862 1.00 79.31 168 PHE A C 1
ATOM 1341 O O . PHE A 1 168 ? -8.174 -13.620 -5.650 1.00 79.31 168 PHE A O 1
ATOM 1348 N N . ALA A 1 169 ? -7.409 -14.246 -7.664 1.00 83.69 169 ALA A N 1
ATOM 1349 C CA . ALA A 1 169 ? -6.698 -15.429 -7.191 1.00 83.69 169 ALA A CA 1
ATOM 1350 C C . ALA A 1 169 ? -5.604 -15.073 -6.173 1.00 83.69 169 ALA A C 1
ATOM 1352 O O . ALA A 1 169 ? -5.500 -15.722 -5.135 1.00 83.69 169 ALA A O 1
ATOM 1353 N N . VAL A 1 170 ? -4.820 -14.022 -6.435 1.00 80.62 170 VAL A N 1
ATOM 1354 C CA . VAL A 1 170 ? -3.791 -13.540 -5.503 1.00 80.62 170 VAL A CA 1
ATOM 1355 C C . VAL A 1 170 ? -4.417 -13.118 -4.177 1.00 80.62 170 VAL A C 1
ATOM 1357 O O . VAL A 1 170 ? -3.953 -13.565 -3.133 1.00 80.62 170 VAL A O 1
ATOM 1360 N N . PHE A 1 171 ? -5.485 -12.315 -4.197 1.00 71.06 171 PHE A N 1
ATOM 1361 C CA . PHE A 1 171 ? -6.166 -11.915 -2.965 1.00 71.06 171 PHE A CA 1
ATOM 1362 C C . PHE A 1 171 ? -6.717 -13.123 -2.211 1.00 71.06 171 PHE A C 1
ATOM 1364 O O . PHE A 1 171 ? -6.399 -13.284 -1.036 1.00 71.06 171 PHE A O 1
ATOM 1371 N N . GLN A 1 172 ? -7.460 -14.002 -2.886 1.00 78.69 172 GLN A N 1
ATOM 1372 C CA . GLN A 1 172 ? -8.058 -15.181 -2.262 1.00 78.69 172 GLN A CA 1
ATOM 1373 C C . GLN A 1 172 ? -7.009 -16.054 -1.566 1.00 78.69 172 GLN A C 1
ATOM 1375 O O . GLN A 1 172 ? -7.209 -16.468 -0.426 1.00 78.69 172 GLN A O 1
ATOM 1380 N N . ILE A 1 173 ? -5.872 -16.296 -2.227 1.00 84.19 173 ILE A N 1
ATOM 1381 C CA . ILE A 1 173 ? -4.786 -17.097 -1.658 1.00 84.19 173 ILE A CA 1
ATOM 1382 C C . ILE A 1 173 ? -4.135 -16.378 -0.473 1.00 84.19 173 ILE A C 1
ATOM 1384 O O . ILE A 1 173 ? -3.852 -17.026 0.529 1.00 84.19 173 ILE A O 1
ATOM 1388 N N . ILE A 1 174 ? -3.906 -15.062 -0.560 1.00 78.94 174 ILE A N 1
ATOM 1389 C CA . ILE A 1 174 ? -3.301 -14.292 0.537 1.00 78.94 174 ILE A CA 1
ATOM 1390 C C . ILE A 1 174 ? -4.143 -14.409 1.804 1.00 78.94 174 ILE A C 1
ATOM 1392 O O . ILE A 1 174 ? -3.582 -14.711 2.848 1.00 78.94 174 ILE A O 1
ATOM 1396 N N . PHE A 1 175 ? -5.456 -14.188 1.730 1.00 71.31 175 PHE A N 1
ATOM 1397 C CA . PHE A 1 175 ? -6.312 -14.249 2.917 1.00 71.31 175 PHE A CA 1
ATOM 1398 C C . PHE A 1 175 ? -6.404 -15.646 3.497 1.00 71.31 175 PHE A C 1
ATOM 14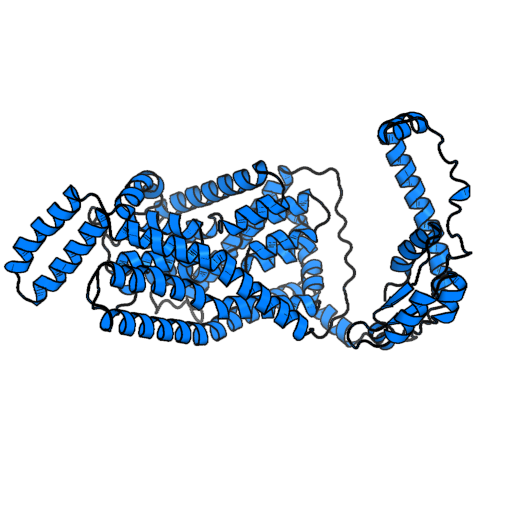00 O O . PHE A 1 175 ? -6.128 -15.832 4.676 1.00 71.31 175 PHE A O 1
ATOM 1407 N N . PHE A 1 176 ? -6.733 -16.616 2.644 1.00 81.00 176 PHE A N 1
ATOM 1408 C CA . PHE A 1 176 ? -6.896 -17.997 3.067 1.00 81.00 176 PHE A CA 1
ATOM 1409 C C . PHE A 1 176 ? -5.620 -18.531 3.723 1.00 81.00 176 PHE A C 1
ATOM 1411 O O . PHE A 1 176 ? -5.674 -19.166 4.769 1.00 81.00 176 PHE A O 1
ATOM 1418 N N . LEU A 1 177 ? -4.453 -18.248 3.137 1.00 86.12 177 LEU A N 1
ATOM 1419 C CA . LEU A 1 177 ? -3.185 -18.749 3.656 1.00 86.12 177 LEU A CA 1
ATOM 1420 C C . LEU A 1 177 ? -2.640 -17.920 4.828 1.00 86.12 177 LEU A C 1
ATOM 1422 O O . LEU A 1 177 ? -1.891 -18.466 5.632 1.00 86.12 177 LEU A O 1
ATOM 1426 N N . ALA A 1 178 ? -2.978 -16.630 4.934 1.00 82.25 178 ALA A N 1
ATOM 1427 C CA . ALA A 1 178 ? -2.544 -15.783 6.047 1.00 82.25 178 ALA A CA 1
ATOM 1428 C C . ALA A 1 178 ? -3.329 -16.043 7.339 1.00 82.25 178 ALA A C 1
ATOM 1430 O O . ALA A 1 178 ? -2.751 -15.901 8.411 1.00 82.25 178 ALA A O 1
ATOM 1431 N N . GLU A 1 179 ? -4.595 -16.456 7.253 1.00 80.94 179 GLU A N 1
ATOM 1432 C CA . GLU A 1 179 ? -5.452 -16.698 8.422 1.00 80.94 179 GLU A CA 1
ATOM 1433 C C . GLU A 1 179 ? -4.862 -17.749 9.379 1.00 80.94 179 GLU A C 1
ATOM 1435 O O . GLU A 1 179 ? -4.784 -17.523 10.584 1.00 80.94 179 GLU A O 1
ATOM 1440 N N . TYR A 1 180 ? -4.337 -18.860 8.852 1.00 89.88 180 TYR A N 1
ATOM 1441 C CA . TYR A 1 180 ? -3.722 -19.914 9.669 1.00 89.88 180 TYR A CA 1
ATOM 1442 C C . TYR A 1 180 ? -2.559 -19.416 10.555 1.00 89.88 180 TYR A C 1
ATOM 1444 O O . TYR A 1 180 ? -2.639 -19.558 11.777 1.00 89.88 180 TYR A O 1
ATOM 1452 N N . PRO A 1 181 ? -1.476 -18.825 10.005 1.00 94.31 181 PRO A N 1
ATOM 1453 C CA . PRO A 1 181 ? -0.379 -18.318 10.821 1.00 94.31 181 PRO A CA 1
ATOM 1454 C C . PRO A 1 181 ? -0.773 -17.098 11.664 1.00 94.31 181 PRO A C 1
ATOM 1456 O O . PRO A 1 181 ? -0.167 -16.898 12.713 1.00 94.31 181 PRO A O 1
ATOM 1459 N N . MET A 1 182 ? -1.769 -16.302 11.254 1.00 83.06 182 MET A N 1
ATOM 1460 C CA . MET A 1 182 ? -2.317 -15.223 12.085 1.00 83.06 182 MET A CA 1
ATOM 1461 C C . MET A 1 182 ? -2.905 -15.776 13.386 1.00 83.06 182 MET A C 1
ATOM 1463 O O . MET A 1 182 ? -2.498 -15.341 14.462 1.00 83.06 182 MET A O 1
ATOM 1467 N N . ASN A 1 183 ? -3.760 -16.798 13.297 1.00 84.75 183 ASN A N 1
ATOM 1468 C CA . ASN A 1 183 ? -4.392 -17.421 14.463 1.00 84.75 183 ASN A CA 1
ATOM 1469 C C . ASN A 1 183 ? -3.362 -18.082 15.394 1.00 84.75 183 ASN A C 1
ATOM 1471 O O . ASN A 1 183 ? -3.511 -18.053 16.616 1.00 84.75 183 ASN A O 1
ATOM 1475 N N . TRP A 1 184 ? -2.285 -18.656 14.841 1.00 92.06 184 TRP A N 1
ATOM 1476 C CA . TRP A 1 184 ? -1.181 -19.196 15.646 1.00 92.06 184 TRP A CA 1
ATOM 1477 C C . TRP A 1 184 ? -0.440 -18.110 16.424 1.00 92.06 184 TRP A C 1
ATOM 1479 O O . TRP A 1 184 ? -0.105 -18.318 17.589 1.00 92.06 184 TRP A O 1
ATOM 1489 N N . ILE A 1 185 ? -0.190 -16.959 15.795 1.00 88.88 185 ILE A N 1
ATOM 1490 C CA . ILE A 1 185 ? 0.447 -15.815 16.452 1.00 88.88 185 ILE A CA 1
ATOM 1491 C C . ILE A 1 185 ? -0.471 -15.261 17.545 1.00 88.88 185 ILE A C 1
ATOM 1493 O O . ILE A 1 185 ? -0.011 -15.049 18.663 1.00 88.88 185 ILE A O 1
ATOM 1497 N N . GLU A 1 186 ? -1.757 -15.076 17.252 1.00 81.50 186 GLU A N 1
ATOM 1498 C CA . GLU A 1 186 ? -2.745 -14.601 18.226 1.00 81.50 186 GLU A CA 1
ATOM 1499 C C . GLU A 1 186 ? -2.823 -15.528 19.443 1.00 81.50 186 GLU A C 1
ATOM 1501 O O . GLU A 1 186 ? -2.686 -15.072 20.577 1.00 81.50 186 GLU A O 1
ATOM 1506 N N . SER A 1 187 ? -2.924 -16.840 19.210 1.00 86.62 187 SER A N 1
ATOM 1507 C CA . SER A 1 187 ? -2.942 -17.846 20.279 1.00 86.62 187 SER A CA 1
ATOM 1508 C C . SER A 1 187 ? -1.655 -17.817 21.106 1.00 86.62 187 SER A C 1
ATOM 1510 O O . SER A 1 187 ? -1.702 -17.869 22.333 1.00 86.62 187 SER A O 1
ATOM 1512 N N . PHE A 1 188 ? -0.494 -17.691 20.453 1.00 92.81 188 PHE A N 1
ATOM 1513 C CA . PHE A 1 188 ? 0.797 -17.583 21.133 1.00 92.81 188 PHE A CA 1
ATOM 1514 C C . PHE A 1 188 ? 0.854 -16.358 22.057 1.00 92.81 188 PHE A C 1
ATOM 1516 O O . PHE A 1 188 ? 1.238 -16.487 23.219 1.00 92.81 188 PHE A O 1
ATOM 1523 N N . PHE A 1 189 ? 0.437 -15.183 21.580 1.00 87.31 189 PHE A N 1
ATOM 1524 C CA . PHE A 1 189 ? 0.419 -13.974 22.404 1.00 87.31 189 PHE A CA 1
ATOM 1525 C C . PHE A 1 189 ? -0.650 -14.018 23.497 1.00 87.31 189 PHE A C 1
ATOM 1527 O O . PHE A 1 189 ? -0.382 -13.544 24.597 1.00 87.31 189 PHE A O 1
ATOM 1534 N N . SER A 1 190 ? -1.815 -14.617 23.240 1.00 84.88 190 SER A N 1
ATOM 1535 C CA . SER A 1 190 ? -2.853 -14.827 24.257 1.00 84.88 190 SER A CA 1
ATOM 1536 C C . SER A 1 190 ? -2.322 -15.653 25.427 1.00 84.88 190 SER A C 1
ATOM 1538 O O . SER A 1 190 ? -2.453 -15.241 26.577 1.00 84.88 190 SER A O 1
ATOM 1540 N N . LEU A 1 191 ? -1.625 -16.756 25.135 1.00 89.88 191 LEU A N 1
ATOM 1541 C CA . LEU A 1 191 ? -0.967 -17.571 26.159 1.00 89.88 191 LEU A CA 1
ATOM 1542 C C . LEU A 1 191 ? 0.108 -16.781 26.913 1.00 89.88 191 LEU A C 1
ATOM 1544 O O . LEU A 1 191 ? 0.210 -16.884 28.132 1.00 89.88 191 LEU A O 1
ATOM 1548 N N . MET A 1 192 ? 0.909 -15.966 26.217 1.00 89.38 192 MET A N 1
ATOM 1549 C CA . MET A 1 192 ? 1.906 -15.125 26.885 1.00 89.38 192 MET A CA 1
ATOM 1550 C C . MET A 1 192 ? 1.270 -14.082 27.809 1.00 89.38 192 MET A C 1
ATOM 1552 O O . MET A 1 192 ? 1.809 -13.836 28.887 1.00 89.38 192 MET A O 1
ATOM 1556 N N . MET A 1 193 ? 0.151 -13.474 27.411 1.00 85.50 193 MET A N 1
ATOM 1557 C CA . MET A 1 193 ? -0.581 -12.503 28.228 1.00 85.50 193 MET A CA 1
ATOM 1558 C C . MET A 1 193 ? -1.143 -13.155 29.493 1.00 85.50 193 MET A C 1
ATOM 1560 O O . MET A 1 193 ? -0.924 -12.626 30.578 1.00 85.50 193 MET A O 1
ATOM 1564 N N . GLU A 1 194 ? -1.766 -14.329 29.373 1.00 86.69 194 GLU A N 1
ATOM 1565 C CA . GLU A 1 194 ? -2.311 -15.085 30.508 1.00 86.69 194 GLU A CA 1
ATOM 1566 C C . GLU A 1 194 ? -1.213 -15.523 31.490 1.00 86.69 194 GLU A C 1
ATOM 1568 O O . GLU A 1 194 ? -1.310 -15.280 32.693 1.00 86.69 194 GLU A O 1
ATOM 1573 N N . VAL A 1 195 ? -0.107 -16.080 30.980 1.00 90.75 195 VAL A N 1
ATOM 1574 C CA . VAL A 1 195 ? 1.048 -16.472 31.806 1.00 90.75 195 VAL A CA 1
ATOM 1575 C C . VAL A 1 195 ? 1.663 -15.262 32.511 1.00 90.75 195 VAL A C 1
ATOM 1577 O O . VAL A 1 195 ? 2.025 -15.347 33.683 1.00 90.75 195 VAL A O 1
ATOM 1580 N N . THR A 1 196 ? 1.778 -14.129 31.817 1.00 89.19 196 THR A N 1
ATOM 1581 C CA . THR A 1 196 ? 2.347 -12.899 32.387 1.00 89.19 196 THR A CA 1
ATOM 1582 C C . THR A 1 196 ? 1.431 -12.313 33.461 1.00 89.19 196 THR A C 1
ATOM 1584 O O . THR A 1 196 ? 1.920 -11.928 34.522 1.00 89.19 196 THR A O 1
ATOM 1587 N N . ALA A 1 197 ? 0.115 -12.312 33.228 1.00 85.69 197 ALA A N 1
ATOM 1588 C CA . ALA A 1 197 ? -0.884 -11.864 34.194 1.00 85.69 197 ALA A CA 1
ATOM 1589 C C . ALA A 1 197 ? -0.926 -12.754 35.447 1.00 85.69 197 ALA A C 1
ATOM 1591 O O . ALA A 1 197 ? -1.068 -12.238 36.551 1.00 85.69 197 ALA A O 1
ATOM 1592 N N . GLY A 1 198 ? -0.756 -14.073 35.292 1.00 86.75 198 GLY A N 1
ATOM 1593 C CA . GLY A 1 198 ? -0.714 -15.017 36.412 1.00 86.75 198 GLY A CA 1
ATOM 1594 C C . GLY A 1 198 ? 0.608 -15.023 37.191 1.00 86.75 198 GLY A C 1
ATOM 1595 O O . GLY A 1 198 ? 0.619 -15.343 38.377 1.00 86.75 198 GLY A O 1
ATOM 1596 N N . ALA A 1 199 ? 1.729 -14.677 36.549 1.00 91.19 199 ALA A N 1
ATOM 1597 C CA . ALA A 1 199 ? 3.051 -14.666 37.183 1.00 91.19 199 ALA A CA 1
ATOM 1598 C C . ALA A 1 199 ? 3.364 -13.365 37.944 1.00 91.19 199 ALA A C 1
ATOM 1600 O O . ALA A 1 199 ? 4.204 -13.369 38.847 1.00 91.19 199 ALA A O 1
ATOM 1601 N N . LEU A 1 200 ? 2.734 -12.249 37.570 1.00 86.88 200 LEU A N 1
ATOM 1602 C CA . LEU A 1 200 ? 2.958 -10.941 38.182 1.00 86.88 200 LEU A CA 1
ATOM 1603 C C . LEU A 1 200 ? 1.853 -10.606 39.196 1.00 86.88 200 LEU A C 1
ATOM 1605 O O . LEU A 1 200 ? 0.683 -10.882 38.942 1.00 86.88 200 LEU A O 1
ATOM 1609 N N . PRO A 1 201 ? 2.183 -9.956 40.326 1.00 85.88 201 PRO A N 1
ATOM 1610 C CA . PRO A 1 201 ? 1.167 -9.438 41.233 1.00 85.88 201 PRO A CA 1
ATOM 1611 C C . PRO A 1 201 ? 0.301 -8.383 40.530 1.00 85.88 201 PRO A C 1
ATOM 1613 O O . PRO A 1 201 ? 0.791 -7.625 39.685 1.00 85.88 201 PRO A O 1
ATOM 1616 N N . GLN A 1 202 ? -0.979 -8.311 40.904 1.00 80.75 202 GLN A N 1
ATOM 1617 C CA . GLN A 1 202 ? -1.895 -7.295 40.385 1.00 80.75 202 GLN A CA 1
ATOM 1618 C C . GLN A 1 202 ? -1.350 -5.892 40.691 1.00 80.75 202 GLN A C 1
ATOM 1620 O O . GLN A 1 202 ? -1.046 -5.556 41.836 1.00 80.75 202 GLN A O 1
ATOM 1625 N N . GLY A 1 203 ? -1.189 -5.080 39.647 1.00 82.56 203 GLY A N 1
ATOM 1626 C CA . GLY A 1 203 ? -0.648 -3.730 39.749 1.00 82.56 203 GLY A CA 1
ATOM 1627 C C . GLY A 1 203 ? -0.420 -3.090 38.383 1.00 82.56 203 GLY A C 1
ATOM 1628 O O . GLY A 1 203 ? -0.440 -3.766 37.354 1.00 82.56 203 GLY A O 1
ATOM 1629 N N . GLN A 1 204 ? -0.145 -1.783 38.379 1.00 84.31 204 GLN A N 1
ATOM 1630 C CA . GLN A 1 204 ? -0.007 -0.985 37.150 1.00 84.31 204 GLN A CA 1
ATOM 1631 C C . GLN A 1 204 ? 1.095 -1.486 36.205 1.00 84.31 204 GLN A C 1
ATOM 1633 O O . GLN A 1 204 ? 0.973 -1.353 34.992 1.00 84.31 204 GLN A O 1
ATOM 1638 N N . LEU A 1 205 ? 2.175 -2.069 36.738 1.00 86.25 205 LEU A N 1
ATOM 1639 C CA . LEU A 1 205 ? 3.254 -2.620 35.913 1.00 86.25 205 LEU A CA 1
ATOM 1640 C C . LEU A 1 205 ? 2.818 -3.891 35.171 1.00 86.25 205 LEU A C 1
ATOM 1642 O O . LEU A 1 205 ? 3.167 -4.056 34.005 1.00 86.25 205 LEU A O 1
ATOM 1646 N N . SER A 1 206 ? 2.065 -4.772 35.839 1.00 86.00 206 SER A N 1
ATOM 1647 C CA . SER A 1 206 ? 1.510 -5.979 35.214 1.00 86.00 206 SER A CA 1
ATOM 1648 C C . SER A 1 206 ? 0.535 -5.588 34.104 1.00 86.00 206 SER A C 1
ATOM 1650 O O . SER A 1 206 ? 0.664 -6.047 32.972 1.00 86.00 206 SER A O 1
ATOM 1652 N N . ASP A 1 207 ? -0.343 -4.626 34.396 1.00 81.75 207 ASP A N 1
ATOM 1653 C CA . ASP A 1 207 ? -1.319 -4.105 33.444 1.00 81.75 207 ASP A CA 1
ATOM 1654 C C . ASP A 1 207 ? -0.659 -3.435 32.220 1.00 81.75 207 ASP A C 1
ATOM 1656 O O . ASP A 1 207 ? -0.994 -3.753 31.081 1.00 81.75 207 ASP A O 1
ATOM 1660 N N . LEU A 1 208 ? 0.376 -2.607 32.419 1.00 86.44 208 LEU A N 1
ATOM 1661 C CA . LEU A 1 208 ? 1.162 -2.029 31.321 1.00 86.44 208 LEU A CA 1
ATOM 1662 C C . LEU A 1 208 ? 1.820 -3.104 30.447 1.00 86.44 208 LEU A C 1
ATOM 1664 O O . LEU A 1 208 ? 1.849 -2.979 29.220 1.00 86.44 208 LEU A O 1
ATOM 1668 N N . LEU A 1 209 ? 2.398 -4.141 31.058 1.00 88.50 209 LEU A N 1
ATOM 1669 C CA . LEU A 1 209 ? 3.081 -5.199 30.316 1.00 88.50 209 LEU A CA 1
ATOM 1670 C C . LEU A 1 209 ? 2.095 -6.040 29.506 1.00 88.50 209 LEU A C 1
ATOM 1672 O O . LEU A 1 209 ? 2.365 -6.309 28.338 1.00 88.50 209 LEU A O 1
ATOM 1676 N N . VAL A 1 210 ? 0.959 -6.415 30.093 1.00 84.12 210 VAL A N 1
ATOM 1677 C CA . VAL A 1 210 ? -0.059 -7.246 29.441 1.00 84.12 210 VAL A CA 1
ATOM 1678 C C . VAL A 1 210 ? -0.856 -6.429 28.420 1.00 84.12 210 VAL A C 1
ATOM 1680 O O . VAL A 1 210 ? -0.792 -6.708 27.220 1.00 84.12 210 VAL A O 1
ATOM 1683 N N . ASN A 1 211 ? -1.538 -5.375 28.869 1.00 76.19 211 ASN A N 1
ATOM 1684 C CA . ASN A 1 211 ? -2.508 -4.620 28.073 1.00 76.19 211 ASN A CA 1
ATOM 1685 C C . ASN A 1 211 ? -1.881 -3.483 27.252 1.00 76.19 211 ASN A C 1
ATOM 1687 O O . ASN A 1 211 ? -2.444 -3.074 26.239 1.00 76.19 211 ASN A O 1
ATOM 1691 N N . GLY A 1 212 ? -0.704 -2.987 27.637 1.00 79.38 212 GLY A N 1
ATOM 1692 C CA . GLY A 1 212 ? 0.028 -1.976 26.868 1.00 79.38 212 GLY A CA 1
ATOM 1693 C C . GLY A 1 212 ? 1.018 -2.581 25.870 1.00 79.38 212 GLY A C 1
ATOM 1694 O O . GLY A 1 212 ? 0.943 -2.321 24.665 1.00 79.38 212 GLY A O 1
ATOM 1695 N N . VAL A 1 213 ? 1.973 -3.375 26.368 1.00 87.94 213 VAL A N 1
ATOM 1696 C CA . VAL A 1 213 ? 3.133 -3.858 25.598 1.00 87.94 213 VAL A CA 1
ATOM 1697 C C . VAL A 1 213 ? 2.827 -5.141 24.829 1.00 87.94 213 VAL A C 1
ATOM 1699 O O . VAL A 1 213 ? 2.999 -5.158 23.611 1.00 87.94 213 VAL A O 1
ATOM 1702 N N . LEU A 1 214 ? 2.392 -6.212 25.501 1.00 85.19 214 LEU A N 1
ATOM 1703 C CA . LEU A 1 214 ? 2.143 -7.511 24.865 1.00 85.19 214 LEU A CA 1
ATOM 1704 C C . LEU A 1 214 ? 0.965 -7.444 23.890 1.00 85.19 214 LEU A C 1
ATOM 1706 O O . LEU A 1 214 ? 1.108 -7.909 22.759 1.00 85.19 214 LEU A O 1
ATOM 1710 N N . ALA A 1 215 ? -0.138 -6.792 24.269 1.00 75.50 215 ALA A N 1
ATOM 1711 C CA . ALA A 1 215 ? -1.254 -6.528 23.361 1.00 75.50 215 ALA A CA 1
ATOM 1712 C C . ALA A 1 215 ? -0.811 -5.717 22.126 1.00 75.50 215 ALA A C 1
ATOM 1714 O O . ALA A 1 215 ? -1.128 -6.075 20.988 1.00 75.50 215 ALA A O 1
ATOM 1715 N N . GLY A 1 216 ? 0.008 -4.678 22.330 1.00 76.00 216 GLY A N 1
ATOM 1716 C CA . GLY A 1 216 ? 0.586 -3.884 21.245 1.00 76.00 216 GLY A CA 1
ATOM 1717 C C . GLY A 1 216 ? 1.494 -4.701 20.317 1.00 76.00 216 GLY A C 1
ATOM 1718 O O . GLY A 1 216 ? 1.393 -4.589 19.097 1.00 76.00 216 GLY A O 1
ATOM 1719 N N . LEU A 1 217 ? 2.362 -5.557 20.871 1.00 85.06 217 LEU A N 1
ATOM 1720 C CA . LEU A 1 217 ? 3.242 -6.446 20.101 1.00 85.06 217 LEU A CA 1
ATOM 1721 C C . LEU A 1 217 ? 2.458 -7.507 19.323 1.00 85.06 217 LEU A C 1
ATOM 1723 O O . LEU A 1 217 ? 2.773 -7.741 18.155 1.00 85.06 217 LEU A O 1
ATOM 1727 N N . SER A 1 218 ? 1.430 -8.099 19.935 1.00 80.44 218 SER A N 1
ATOM 1728 C CA . SER A 1 218 ? 0.514 -9.036 19.277 1.00 80.44 218 SER A CA 1
ATOM 1729 C C . SER A 1 218 ? -0.111 -8.393 18.038 1.00 80.44 218 SER A C 1
ATOM 1731 O O . SER A 1 218 ? 0.016 -8.916 16.927 1.00 80.44 218 SER A O 1
ATOM 1733 N N . GLY A 1 219 ? -0.649 -7.177 18.203 1.00 70.31 219 GLY A N 1
ATOM 1734 C CA . GLY A 1 219 ? -1.227 -6.389 17.118 1.00 70.31 219 GLY A CA 1
ATOM 1735 C C . GLY A 1 219 ? -0.247 -6.052 15.990 1.00 70.31 219 GLY A C 1
ATOM 1736 O O . GLY A 1 219 ? -0.672 -5.874 14.857 1.00 70.31 219 GLY A O 1
ATOM 1737 N N . VAL A 1 220 ? 1.065 -5.999 16.240 1.00 78.25 220 VAL A N 1
ATOM 1738 C CA . VAL A 1 220 ? 2.074 -5.807 15.180 1.00 78.25 220 VAL A CA 1
ATOM 1739 C C . VAL A 1 220 ? 2.410 -7.129 14.491 1.00 78.25 220 VAL A C 1
ATOM 1741 O O . VAL A 1 220 ? 2.425 -7.210 13.263 1.00 78.25 220 VAL A O 1
ATOM 1744 N N . VAL A 1 221 ? 2.728 -8.169 15.264 1.00 85.38 221 VAL A N 1
ATOM 1745 C CA . VAL A 1 221 ? 3.296 -9.420 14.739 1.00 85.38 221 VAL A CA 1
ATOM 1746 C C . VAL A 1 221 ? 2.262 -10.222 13.950 1.00 85.38 221 VAL A C 1
ATOM 1748 O O . VAL A 1 221 ? 2.628 -10.848 12.952 1.00 85.38 221 VAL A O 1
ATOM 1751 N N . ILE A 1 222 ? 0.980 -10.139 14.321 1.00 78.75 222 ILE A N 1
ATOM 1752 C CA . ILE A 1 222 ? -0.113 -10.857 13.654 1.00 78.75 222 ILE A CA 1
ATOM 1753 C C . ILE A 1 222 ? -0.168 -10.579 12.142 1.00 78.75 222 ILE A C 1
ATOM 1755 O O . ILE A 1 222 ? -0.458 -11.479 11.368 1.00 78.75 222 ILE A O 1
ATOM 1759 N N . PHE A 1 223 ? 0.219 -9.390 11.670 1.00 73.38 223 PHE A N 1
ATOM 1760 C CA . PHE A 1 223 ? 0.131 -9.030 10.245 1.00 73.38 223 PHE A CA 1
ATOM 1761 C C . PHE A 1 223 ? 1.304 -9.501 9.375 1.00 73.38 223 PHE A C 1
ATOM 1763 O O . PHE A 1 223 ? 1.244 -9.406 8.142 1.00 73.38 223 PHE A O 1
ATOM 1770 N N . ILE A 1 224 ? 2.382 -10.015 9.974 1.00 85.56 224 ILE A N 1
ATOM 1771 C CA . ILE A 1 224 ? 3.585 -10.428 9.237 1.00 85.56 224 ILE A CA 1
ATOM 1772 C C . ILE A 1 224 ? 3.282 -11.444 8.123 1.00 85.56 224 ILE A C 1
ATOM 1774 O O . ILE A 1 224 ? 3.770 -11.227 7.007 1.00 85.56 224 ILE A O 1
ATOM 1778 N N . PRO A 1 225 ? 2.495 -12.517 8.349 1.00 90.06 225 PRO A N 1
ATOM 1779 C CA . PRO A 1 225 ? 2.232 -13.513 7.313 1.00 90.06 225 PRO A CA 1
ATOM 1780 C C . PRO A 1 225 ? 1.522 -12.917 6.094 1.00 90.06 225 PRO A C 1
ATOM 1782 O O . PRO A 1 225 ? 1.923 -13.169 4.956 1.00 90.06 225 PRO A O 1
ATOM 1785 N N . GLN A 1 226 ? 0.524 -12.060 6.324 1.00 81.19 226 GLN A N 1
ATOM 1786 C CA . GLN A 1 226 ? -0.233 -11.409 5.257 1.00 81.19 226 GLN A CA 1
ATOM 1787 C C . GLN A 1 226 ? 0.660 -10.479 4.423 1.00 81.19 226 GLN A C 1
ATOM 1789 O O . GLN A 1 226 ? 0.641 -10.540 3.192 1.00 81.19 226 GLN A O 1
ATOM 1794 N N . ILE A 1 227 ? 1.495 -9.661 5.077 1.00 79.44 227 ILE A N 1
ATOM 1795 C CA . ILE A 1 227 ? 2.453 -8.767 4.407 1.00 79.44 227 ILE A CA 1
ATOM 1796 C C . ILE A 1 227 ? 3.480 -9.573 3.602 1.00 79.44 227 ILE A C 1
ATOM 1798 O O . ILE A 1 227 ? 3.792 -9.220 2.460 1.00 79.44 227 ILE A O 1
ATOM 1802 N N . ALA A 1 228 ? 4.001 -10.659 4.173 1.00 89.12 228 ALA A N 1
ATOM 1803 C CA . ALA A 1 228 ? 4.986 -11.505 3.513 1.00 89.12 228 ALA A CA 1
ATOM 1804 C C . ALA A 1 228 ? 4.424 -12.139 2.231 1.00 89.12 228 ALA A C 1
ATOM 1806 O O . ALA A 1 228 ? 5.056 -12.050 1.176 1.00 89.12 228 ALA A O 1
ATOM 1807 N N . LEU A 1 229 ? 3.217 -12.713 2.302 1.00 87.06 229 LEU A N 1
ATOM 1808 C CA . LEU A 1 229 ? 2.525 -13.299 1.151 1.00 87.06 229 LEU A CA 1
ATOM 1809 C C . LEU A 1 229 ? 2.195 -12.249 0.086 1.00 87.06 229 LEU A C 1
ATOM 1811 O O . LEU A 1 229 ? 2.406 -12.483 -1.104 1.00 87.06 229 LEU A O 1
ATOM 1815 N N . LEU A 1 230 ? 1.747 -11.064 0.501 1.00 80.44 230 LEU A N 1
ATOM 1816 C CA . LEU A 1 230 ? 1.453 -9.958 -0.405 1.00 80.44 230 LEU A CA 1
ATOM 1817 C C . LEU A 1 230 ? 2.682 -9.550 -1.227 1.00 80.44 230 LEU A C 1
ATOM 1819 O O . LEU A 1 230 ? 2.620 -9.500 -2.457 1.00 80.44 230 LEU A O 1
ATOM 1823 N N . PHE A 1 231 ? 3.822 -9.312 -0.571 1.00 82.56 231 PHE A N 1
ATOM 1824 C CA . PHE A 1 231 ? 5.061 -8.965 -1.273 1.00 82.56 231 PHE A CA 1
ATOM 1825 C C . PHE A 1 231 ? 5.638 -10.129 -2.080 1.00 82.56 231 PHE A C 1
ATOM 1827 O O . PHE A 1 231 ? 6.259 -9.889 -3.117 1.00 82.56 231 PHE A O 1
ATOM 1834 N N . PHE A 1 232 ? 5.402 -11.372 -1.661 1.00 90.81 232 PHE A N 1
ATOM 1835 C CA . PHE A 1 232 ? 5.769 -12.555 -2.432 1.00 90.81 232 PHE A CA 1
ATOM 1836 C C . PHE A 1 232 ? 5.030 -12.598 -3.778 1.00 90.81 232 PHE A C 1
ATOM 1838 O O . PHE A 1 232 ? 5.675 -12.704 -4.823 1.00 90.81 232 PHE A O 1
ATOM 1845 N N . PHE A 1 233 ? 3.700 -12.442 -3.783 1.00 87.19 233 PHE A N 1
ATOM 1846 C CA . PHE A 1 233 ? 2.912 -12.444 -5.020 1.00 87.19 233 PHE A CA 1
ATOM 1847 C C . PHE A 1 233 ? 3.178 -11.217 -5.897 1.00 87.19 233 PHE A C 1
ATOM 1849 O O . PHE A 1 233 ? 3.274 -11.356 -7.116 1.00 87.19 233 PHE A O 1
ATOM 1856 N N . ILE A 1 234 ? 3.363 -10.029 -5.311 1.00 82.25 234 ILE A N 1
ATOM 1857 C CA . ILE A 1 234 ? 3.762 -8.837 -6.079 1.00 82.25 234 ILE A CA 1
ATOM 1858 C C . ILE A 1 234 ? 5.116 -9.072 -6.758 1.00 82.25 234 ILE A C 1
ATOM 1860 O O . ILE A 1 234 ? 5.233 -8.855 -7.964 1.00 82.25 234 ILE A O 1
ATOM 1864 N N . GLY A 1 235 ? 6.105 -9.586 -6.019 1.00 84.00 235 GLY A N 1
ATOM 1865 C CA . GLY A 1 235 ? 7.415 -9.935 -6.571 1.00 84.00 235 GLY A CA 1
ATOM 1866 C C . GLY A 1 235 ? 7.321 -10.980 -7.686 1.00 84.00 235 GLY A C 1
ATOM 1867 O O . GLY A 1 235 ? 7.987 -10.846 -8.709 1.00 84.00 235 GLY A O 1
ATOM 1868 N N . LEU A 1 236 ? 6.437 -11.974 -7.548 1.00 90.38 236 LEU A N 1
ATOM 1869 C CA . LEU A 1 236 ? 6.174 -12.985 -8.577 1.00 90.38 236 LEU A CA 1
ATOM 1870 C C . LEU A 1 236 ? 5.625 -12.363 -9.876 1.00 90.38 236 LEU A C 1
ATOM 1872 O O . LEU A 1 236 ? 6.078 -12.695 -10.977 1.00 90.38 236 LEU A O 1
ATOM 1876 N N . LEU A 1 237 ? 4.649 -11.458 -9.769 1.00 86.56 237 LEU A N 1
ATOM 1877 C CA . LEU A 1 237 ? 4.034 -10.793 -10.924 1.00 86.56 237 LEU A CA 1
ATOM 1878 C C . LEU A 1 237 ? 4.981 -9.787 -11.600 1.00 86.56 237 LEU A C 1
ATOM 1880 O O . LEU A 1 237 ? 4.916 -9.595 -12.819 1.00 86.56 237 LEU A O 1
ATOM 1884 N N . GLU A 1 238 ? 5.858 -9.151 -10.824 1.00 83.81 238 GLU A N 1
ATOM 1885 C CA . GLU A 1 238 ? 6.870 -8.220 -11.322 1.00 83.81 238 GLU A CA 1
ATOM 1886 C C . GLU A 1 238 ? 8.006 -8.960 -12.048 1.00 83.81 238 GLU A C 1
ATOM 1888 O O . GLU A 1 238 ? 8.230 -8.712 -13.238 1.00 83.81 238 GLU A O 1
ATOM 1893 N N . ASP A 1 239 ? 8.647 -9.938 -11.396 1.00 85.56 239 ASP A N 1
ATOM 1894 C CA . ASP A 1 239 ? 9.775 -10.700 -11.958 1.00 85.56 239 ASP A CA 1
ATOM 1895 C C . ASP A 1 239 ? 9.374 -11.550 -13.176 1.00 85.56 239 ASP A C 1
ATOM 1897 O O . ASP A 1 239 ? 10.189 -11.783 -14.076 1.00 85.56 239 ASP A O 1
ATOM 1901 N N . SER A 1 240 ? 8.118 -12.010 -13.236 1.00 87.50 240 SER A N 1
ATOM 1902 C CA . SER A 1 240 ? 7.608 -12.771 -14.385 1.00 87.50 240 SER A CA 1
ATOM 1903 C C . SER A 1 240 ? 7.426 -11.921 -15.646 1.00 87.50 240 SER A C 1
ATOM 1905 O O . SER A 1 240 ? 7.335 -12.463 -16.751 1.00 87.50 240 SER A O 1
ATOM 1907 N N . GLY A 1 241 ? 7.392 -10.591 -15.514 1.00 84.31 241 GLY A N 1
ATOM 1908 C CA . GLY A 1 241 ? 7.123 -9.665 -16.613 1.00 84.31 241 GLY A CA 1
ATOM 1909 C C . GLY A 1 241 ? 5.636 -9.522 -16.956 1.00 84.31 241 GLY A C 1
ATOM 1910 O O . GLY A 1 241 ? 5.309 -8.902 -17.975 1.00 84.31 241 GLY A O 1
ATOM 1911 N N . TYR A 1 242 ? 4.730 -10.059 -16.128 1.00 87.44 242 TYR A N 1
ATOM 1912 C CA . TYR A 1 242 ? 3.282 -9.898 -16.289 1.00 87.44 242 TYR A CA 1
ATOM 1913 C C . TYR A 1 242 ? 2.861 -8.423 -16.173 1.00 87.44 242 TYR A C 1
ATOM 1915 O O . TYR A 1 242 ? 2.099 -7.932 -17.008 1.00 87.44 242 TYR A O 1
ATOM 1923 N N . MET A 1 243 ? 3.454 -7.674 -15.234 1.00 83.62 243 MET A N 1
ATOM 1924 C CA . MET A 1 243 ? 3.160 -6.249 -14.997 1.00 83.62 243 MET A CA 1
ATOM 1925 C C . MET A 1 243 ? 3.330 -5.351 -16.235 1.00 83.62 243 MET A C 1
ATOM 1927 O O . MET A 1 243 ? 2.597 -4.372 -16.409 1.00 83.62 243 MET A O 1
ATOM 1931 N N . ALA A 1 244 ? 4.240 -5.699 -17.150 1.00 83.25 244 ALA A N 1
ATOM 1932 C CA . ALA A 1 244 ? 4.415 -4.966 -18.404 1.00 83.25 244 ALA A CA 1
ATOM 1933 C C . ALA A 1 244 ? 3.206 -5.114 -19.350 1.00 83.25 244 ALA A C 1
ATOM 1935 O O . ALA A 1 244 ? 2.817 -4.151 -20.010 1.00 83.25 244 ALA A O 1
ATOM 1936 N N . ARG A 1 245 ? 2.565 -6.292 -19.388 1.00 87.69 245 ARG A N 1
ATOM 1937 C CA . ARG A 1 245 ? 1.361 -6.527 -20.208 1.00 87.69 245 ARG A CA 1
ATOM 1938 C C . ARG A 1 245 ? 0.160 -5.821 -19.612 1.00 87.69 245 ARG A C 1
ATOM 1940 O O . ARG A 1 245 ? -0.589 -5.175 -20.337 1.00 87.69 245 ARG A O 1
ATOM 1947 N N . VAL A 1 246 ? 0.025 -5.900 -18.290 1.00 86.38 246 VAL A N 1
ATOM 1948 C CA . VAL A 1 246 ? -1.014 -5.184 -17.544 1.00 86.38 246 VAL A CA 1
ATOM 1949 C C . VAL A 1 246 ? -0.947 -3.690 -17.849 1.00 86.38 246 VAL A C 1
ATOM 1951 O O . VAL A 1 246 ? -1.957 -3.096 -18.220 1.00 86.38 246 VAL A O 1
ATOM 1954 N N . SER A 1 247 ? 0.254 -3.107 -17.799 1.00 86.31 247 SER A N 1
ATOM 1955 C CA . SER A 1 247 ? 0.482 -1.698 -18.145 1.00 86.31 247 SER A CA 1
ATOM 1956 C C . SER A 1 247 ? 0.068 -1.373 -19.580 1.00 86.31 247 SER A C 1
ATOM 1958 O O . SER A 1 247 ? -0.573 -0.354 -19.818 1.00 86.31 247 SER A O 1
ATOM 1960 N N . PHE A 1 248 ? 0.402 -2.244 -20.538 1.00 87.12 248 PHE A N 1
ATOM 1961 C CA . PHE A 1 248 ? 0.043 -2.073 -21.948 1.00 87.12 248 PHE A CA 1
ATOM 1962 C C . PHE A 1 248 ? -1.477 -2.078 -22.178 1.00 87.12 248 PHE A C 1
ATOM 1964 O O . PHE A 1 248 ? -2.003 -1.196 -22.853 1.00 87.12 248 PHE A O 1
ATOM 1971 N N . ILE A 1 249 ? -2.199 -3.033 -21.590 1.00 88.81 249 ILE A N 1
ATOM 1972 C CA . ILE A 1 249 ? -3.658 -3.165 -21.749 1.00 88.81 249 ILE A CA 1
ATOM 1973 C C . ILE A 1 249 ? -4.389 -2.004 -21.066 1.00 88.81 249 ILE A C 1
ATOM 1975 O O . ILE A 1 249 ? -5.384 -1.476 -21.572 1.00 88.81 249 ILE A O 1
ATOM 1979 N N . MET A 1 250 ? -3.893 -1.591 -19.903 1.00 87.94 250 MET A N 1
ATOM 1980 C CA . MET A 1 250 ? -4.513 -0.536 -19.115 1.00 87.94 250 MET A CA 1
ATOM 1981 C C . MET A 1 250 ? -4.200 0.871 -19.613 1.00 87.94 250 MET A C 1
ATOM 1983 O O . MET A 1 250 ? -4.962 1.791 -19.319 1.00 87.94 250 MET A O 1
ATOM 1987 N N . ASP A 1 251 ? -3.163 1.046 -20.431 1.00 88.25 251 ASP A N 1
ATOM 1988 C CA . ASP A 1 251 ? -2.822 2.336 -21.026 1.00 88.25 251 ASP A CA 1
ATOM 1989 C C . ASP A 1 251 ? -4.019 2.974 -21.756 1.00 88.25 251 ASP A C 1
ATOM 1991 O O . ASP A 1 251 ? -4.319 4.153 -21.560 1.00 88.25 251 ASP A O 1
ATOM 1995 N N . LYS A 1 252 ? -4.795 2.179 -22.508 1.00 85.50 252 LYS A N 1
ATOM 1996 C CA . LYS A 1 252 ? -6.002 2.656 -23.208 1.00 85.50 252 LYS A CA 1
ATOM 1997 C C . LYS A 1 252 ? -7.059 3.229 -22.257 1.00 85.50 252 LYS A C 1
ATOM 1999 O O . LYS A 1 252 ? -7.739 4.194 -22.610 1.00 85.50 252 LYS A O 1
ATOM 2004 N N . VAL A 1 253 ? -7.221 2.626 -21.080 1.00 89.19 253 VAL A N 1
ATOM 2005 C CA . VAL A 1 253 ? -8.194 3.056 -20.067 1.00 89.19 253 VAL A CA 1
ATOM 2006 C C . VAL A 1 253 ? -7.672 4.305 -19.363 1.00 89.19 253 VAL A C 1
ATOM 2008 O O . VAL A 1 253 ? -8.344 5.334 -19.350 1.00 89.19 253 VAL A O 1
ATOM 2011 N N . PHE A 1 254 ? -6.440 4.248 -18.862 1.00 89.94 254 PHE A N 1
ATOM 2012 C CA . PHE A 1 254 ? -5.833 5.271 -18.010 1.00 89.94 254 PHE A CA 1
ATOM 2013 C C . PHE A 1 254 ? -5.599 6.591 -18.751 1.00 89.94 254 PHE A C 1
ATOM 2015 O O . PHE A 1 254 ? -5.795 7.668 -18.181 1.00 89.94 254 PHE A O 1
ATOM 2022 N N . ARG A 1 255 ? -5.307 6.535 -20.056 1.00 86.94 255 ARG A N 1
ATOM 2023 C CA . ARG A 1 255 ? -5.125 7.731 -20.890 1.00 86.94 255 ARG A CA 1
ATOM 2024 C C . ARG A 1 255 ? -6.356 8.640 -20.917 1.00 86.94 255 ARG A C 1
ATOM 2026 O O . ARG A 1 255 ? -6.215 9.861 -20.955 1.00 86.94 255 ARG A O 1
ATOM 2033 N N . ARG A 1 256 ? -7.572 8.082 -20.826 1.00 88.19 256 ARG A N 1
ATOM 2034 C CA . ARG A 1 256 ? -8.828 8.868 -20.768 1.00 88.19 256 ARG A CA 1
ATOM 2035 C C . ARG A 1 256 ? -8.915 9.733 -19.502 1.00 88.19 256 ARG A C 1
ATOM 2037 O O . ARG A 1 256 ? -9.474 10.835 -19.521 1.00 88.19 256 ARG A O 1
ATOM 2044 N N . PHE A 1 257 ? -8.298 9.252 -18.428 1.00 89.50 257 PHE A N 1
ATOM 2045 C CA . PHE A 1 257 ? -8.245 9.886 -17.115 1.00 89.50 257 PHE A CA 1
ATOM 2046 C C . PHE A 1 257 ? -7.001 10.771 -16.925 1.00 89.50 257 PHE A C 1
ATOM 2048 O O . PHE A 1 257 ? -6.821 11.346 -15.860 1.00 89.50 257 PHE A O 1
ATOM 2055 N N . GLY A 1 258 ? -6.172 10.952 -17.963 1.00 85.12 258 GLY A N 1
ATOM 2056 C CA . GLY A 1 258 ? -4.962 11.782 -17.896 1.00 85.12 258 GLY A CA 1
ATOM 2057 C C . GLY A 1 258 ? -3.763 11.090 -17.243 1.00 85.12 258 GLY A C 1
ATOM 2058 O O . GLY A 1 258 ? -2.870 11.775 -16.746 1.00 85.12 258 GLY A O 1
ATOM 2059 N N . LEU A 1 259 ? -3.761 9.754 -17.231 1.00 89.62 259 LEU A N 1
ATOM 2060 C CA . LEU A 1 259 ? -2.700 8.903 -16.698 1.00 89.62 259 LEU A CA 1
ATOM 2061 C C . LEU A 1 259 ? -2.009 8.102 -17.813 1.00 89.62 259 LEU A C 1
ATOM 2063 O O . LEU A 1 259 ? -2.509 7.995 -18.932 1.00 89.62 259 LEU A O 1
ATOM 2067 N N . ASN A 1 260 ? -0.873 7.498 -17.477 1.00 85.75 260 ASN A N 1
ATOM 2068 C CA . ASN A 1 260 ? -0.084 6.642 -18.360 1.00 85.75 260 ASN A CA 1
ATOM 2069 C C . ASN A 1 260 ? -0.323 5.161 -18.022 1.00 85.75 260 ASN A C 1
ATOM 2071 O O . ASN A 1 260 ? -0.590 4.839 -16.866 1.00 85.75 260 ASN A O 1
ATOM 2075 N N . GLY A 1 261 ? -0.148 4.236 -18.969 1.00 84.12 261 GLY A N 1
ATOM 2076 C CA . GLY A 1 261 ? -0.152 2.796 -18.683 1.00 84.12 261 GLY A CA 1
ATOM 2077 C C . GLY A 1 261 ? 0.817 2.377 -17.571 1.00 84.12 261 GLY A C 1
ATOM 2078 O O . GLY A 1 261 ? 0.520 1.464 -16.807 1.00 84.12 261 GLY A O 1
ATOM 2079 N N . LYS A 1 262 ? 1.938 3.091 -17.389 1.00 86.38 262 LYS A N 1
ATOM 2080 C CA . LYS A 1 262 ? 2.869 2.878 -16.264 1.00 86.38 262 LYS A CA 1
ATOM 2081 C C . LYS A 1 262 ? 2.268 3.221 -14.897 1.00 86.38 262 LYS A C 1
ATOM 2083 O O . LYS A 1 262 ? 2.703 2.651 -13.904 1.00 86.38 262 LYS A O 1
ATOM 2088 N N . SER A 1 263 ? 1.269 4.108 -14.829 1.00 91.25 263 SER A N 1
ATOM 2089 C CA . SER A 1 263 ? 0.574 4.470 -13.582 1.00 91.25 263 SER A CA 1
ATOM 2090 C C . SER A 1 263 ? -0.206 3.306 -12.978 1.00 91.25 263 SER A C 1
ATOM 2092 O O . SER A 1 263 ? -0.494 3.309 -11.785 1.00 91.25 263 SER A O 1
ATOM 2094 N N . VAL A 1 264 ? -0.513 2.291 -13.781 1.00 89.19 264 VAL A N 1
ATOM 2095 C CA . VAL A 1 264 ? -1.246 1.096 -13.362 1.00 89.19 264 VAL A CA 1
ATOM 2096 C C . VAL A 1 264 ? -0.430 0.280 -12.370 1.00 89.19 264 VAL A C 1
ATOM 2098 O O . VAL A 1 264 ? -1.000 -0.235 -11.416 1.00 89.19 264 VAL A O 1
ATOM 2101 N N . ILE A 1 265 ? 0.896 0.209 -12.552 1.00 83.50 265 ILE A N 1
ATOM 2102 C CA . ILE A 1 265 ? 1.778 -0.566 -11.671 1.00 83.50 265 ILE A CA 1
ATOM 2103 C C . ILE A 1 265 ? 1.705 -0.009 -10.235 1.00 83.50 265 ILE A C 1
ATOM 2105 O O . ILE A 1 265 ? 1.334 -0.764 -9.336 1.00 83.50 265 ILE A O 1
ATOM 2109 N N . PRO A 1 266 ? 1.945 1.300 -9.990 1.00 88.19 266 PRO A N 1
ATOM 2110 C CA . PRO A 1 266 ? 1.703 1.898 -8.681 1.00 88.19 266 PRO A CA 1
ATOM 2111 C C . PRO A 1 266 ? 0.257 1.798 -8.198 1.00 88.19 266 PRO A C 1
ATOM 2113 O O . PRO A 1 266 ? 0.034 1.527 -7.028 1.00 88.19 266 PRO A O 1
ATOM 2116 N N . ILE A 1 267 ? -0.736 2.029 -9.060 1.00 91.56 267 ILE A N 1
ATOM 2117 C CA . ILE A 1 267 ? -2.137 2.098 -8.625 1.00 91.56 267 ILE A CA 1
ATOM 2118 C C . ILE A 1 267 ? -2.660 0.732 -8.165 1.00 91.56 267 ILE A C 1
ATOM 2120 O O . ILE A 1 267 ? -3.270 0.644 -7.104 1.00 91.56 267 ILE A O 1
ATOM 2124 N N . VAL A 1 268 ? -2.375 -0.338 -8.911 1.00 85.44 268 VAL A N 1
ATOM 2125 C CA . VAL A 1 268 ? -2.744 -1.709 -8.524 1.00 85.44 268 VAL A CA 1
ATOM 2126 C C . VAL A 1 268 ? -1.977 -2.135 -7.273 1.00 85.44 268 VAL A C 1
ATOM 2128 O O . VAL A 1 268 ? -2.565 -2.703 -6.358 1.00 85.44 268 VAL A O 1
ATOM 2131 N N . SER A 1 269 ? -0.690 -1.786 -7.180 1.00 81.88 269 SER A N 1
ATOM 2132 C CA . SER A 1 269 ? 0.090 -1.988 -5.954 1.00 81.88 269 SER A CA 1
ATOM 2133 C C . SER A 1 269 ? -0.480 -1.186 -4.768 1.00 81.88 269 SER A C 1
ATOM 2135 O O . SER A 1 269 ? -0.340 -1.585 -3.615 1.00 81.88 269 SER A O 1
ATOM 2137 N N . GLY A 1 270 ? -1.199 -0.082 -5.014 1.00 85.62 270 GLY A N 1
ATOM 2138 C CA . GLY A 1 270 ? -1.826 0.747 -3.979 1.00 85.62 270 GLY A CA 1
ATOM 2139 C C . GLY A 1 270 ? -2.907 0.011 -3.187 1.00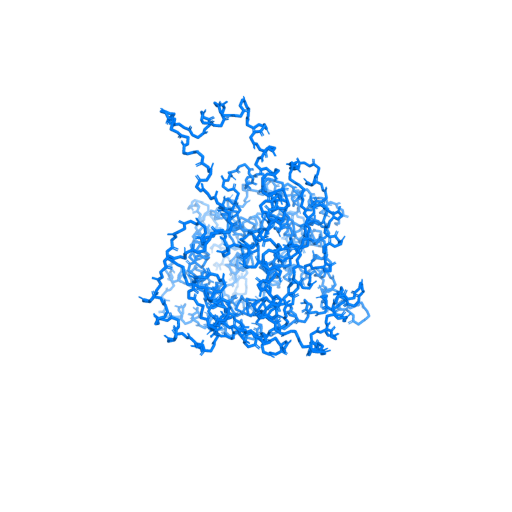 85.62 270 GLY A C 1
ATOM 2140 O O . GLY A 1 270 ? -3.064 0.265 -1.993 1.00 85.62 270 GLY A O 1
ATOM 2141 N N . VAL A 1 271 ? -3.581 -0.950 -3.830 1.00 84.06 271 VAL A N 1
ATOM 2142 C CA . VAL A 1 271 ? -4.553 -1.866 -3.204 1.00 84.06 271 VAL A CA 1
ATOM 2143 C C . VAL A 1 271 ? -3.870 -2.786 -2.185 1.00 84.06 271 VAL A C 1
ATOM 2145 O O . VAL A 1 271 ? -4.452 -3.171 -1.175 1.00 84.06 271 VAL A O 1
ATOM 2148 N N . ALA A 1 272 ? -2.596 -3.107 -2.408 1.00 76.50 272 ALA A N 1
ATOM 2149 C CA . ALA A 1 272 ? -1.769 -3.795 -1.431 1.00 76.50 272 ALA A CA 1
ATOM 2150 C C . ALA A 1 272 ? -1.352 -2.822 -0.316 1.00 76.50 272 ALA A C 1
ATOM 2152 O O . ALA A 1 272 ? -1.756 -2.979 0.839 1.00 76.50 272 ALA A O 1
ATOM 2153 N N . CYS A 1 273 ? -0.574 -1.794 -0.673 1.00 81.56 273 CYS A N 1
ATOM 2154 C CA . CYS A 1 273 ? -0.074 -0.765 0.239 1.00 81.56 273 CYS A CA 1
ATOM 2155 C C . CYS A 1 273 ? 0.326 0.509 -0.530 1.00 81.56 273 CYS A C 1
ATOM 2157 O O . CYS A 1 273 ? 1.055 0.432 -1.525 1.00 81.56 273 CYS A O 1
ATOM 2159 N N . ALA A 1 274 ? -0.057 1.705 -0.060 1.00 86.94 274 ALA A N 1
ATOM 2160 C CA . ALA A 1 274 ? 0.342 2.946 -0.736 1.00 86.94 274 ALA A CA 1
ATOM 2161 C C . ALA A 1 274 ? 1.834 3.269 -0.620 1.00 86.94 274 ALA A C 1
ATOM 2163 O O . ALA A 1 274 ? 2.383 3.864 -1.540 1.00 86.94 274 ALA A O 1
ATOM 2164 N N . VAL A 1 275 ? 2.520 2.875 0.454 1.00 83.31 275 VAL A N 1
ATOM 2165 C CA . VAL A 1 275 ? 3.943 3.207 0.659 1.00 83.31 275 VAL A CA 1
ATOM 2166 C C . VAL A 1 275 ? 4.847 2.729 -0.495 1.00 83.31 275 VAL A C 1
ATOM 2168 O O . VAL A 1 275 ? 5.481 3.573 -1.137 1.00 83.31 275 VAL A O 1
ATOM 2171 N N . PRO A 1 276 ? 4.922 1.422 -0.831 1.00 74.81 276 PRO A N 1
ATOM 2172 C CA . PRO A 1 276 ? 5.718 0.960 -1.969 1.00 74.81 276 PRO A CA 1
ATOM 2173 C C . PRO A 1 276 ? 5.175 1.484 -3.303 1.00 74.81 276 PRO A C 1
ATOM 2175 O O . PRO A 1 276 ? 5.944 1.707 -4.236 1.00 74.81 276 PRO A O 1
ATOM 2178 N N . SER A 1 277 ? 3.872 1.733 -3.381 1.00 88.06 277 SER A N 1
ATOM 2179 C CA . SER A 1 277 ? 3.203 2.230 -4.581 1.00 88.06 277 SER A CA 1
ATOM 2180 C C . SER A 1 277 ? 3.621 3.648 -4.931 1.00 88.06 277 SER A C 1
ATOM 2182 O O . SER A 1 277 ? 4.026 3.905 -6.063 1.00 88.06 277 SER A O 1
ATOM 2184 N N . VAL A 1 278 ? 3.620 4.559 -3.954 1.00 90.62 278 VAL A N 1
ATOM 2185 C CA . VAL A 1 278 ? 4.069 5.944 -4.134 1.00 90.62 278 VAL A CA 1
ATOM 2186 C C . VAL A 1 278 ? 5.543 5.972 -4.556 1.00 90.62 278 VAL A C 1
ATOM 2188 O O . VAL A 1 278 ? 5.885 6.690 -5.494 1.00 90.62 278 VAL A O 1
ATOM 2191 N N . LEU A 1 279 ? 6.403 5.126 -3.976 1.00 82.44 279 LEU A N 1
ATOM 2192 C CA . LEU A 1 279 ? 7.801 4.974 -4.416 1.00 82.44 279 LEU A CA 1
ATOM 2193 C C . LEU A 1 279 ? 7.915 4.431 -5.853 1.00 82.44 279 LEU A C 1
ATOM 2195 O O . LEU A 1 279 ? 8.768 4.875 -6.624 1.00 82.44 279 LEU A O 1
ATOM 2199 N N . GLY A 1 280 ? 7.034 3.503 -6.236 1.00 82.94 280 GLY A N 1
ATOM 2200 C CA . GLY A 1 280 ? 6.962 2.924 -7.581 1.00 82.94 280 GLY A CA 1
ATOM 2201 C C . GLY A 1 280 ? 6.586 3.927 -8.676 1.00 82.94 280 GLY A C 1
ATOM 2202 O O . GLY A 1 280 ? 6.878 3.700 -9.855 1.00 82.94 280 GLY A O 1
ATOM 2203 N N . THR A 1 281 ? 6.014 5.083 -8.314 1.00 91.25 281 THR A N 1
ATOM 2204 C CA . THR A 1 281 ? 5.678 6.152 -9.274 1.00 91.25 281 THR A CA 1
ATOM 2205 C C . THR A 1 281 ? 6.900 6.756 -9.969 1.00 91.25 281 THR A C 1
ATOM 2207 O O . THR A 1 281 ? 6.753 7.407 -11.000 1.00 91.25 281 THR A O 1
ATOM 2210 N N . ARG A 1 282 ? 8.121 6.491 -9.480 1.00 86.69 282 ARG A N 1
ATOM 2211 C CA . ARG A 1 282 ? 9.391 6.870 -10.132 1.00 86.69 282 ARG A CA 1
ATOM 2212 C C . ARG A 1 282 ? 9.560 6.299 -11.541 1.00 86.69 282 ARG A C 1
ATOM 2214 O O . ARG A 1 282 ? 10.346 6.824 -12.320 1.00 86.69 282 ARG A O 1
ATOM 2221 N N . THR A 1 283 ? 8.827 5.242 -11.877 1.00 81.81 283 THR A N 1
ATOM 2222 C CA . THR A 1 283 ? 8.807 4.666 -13.231 1.00 81.81 283 THR A CA 1
ATOM 2223 C C . THR A 1 283 ? 8.086 5.559 -14.255 1.00 81.81 283 THR A C 1
ATOM 2225 O O . THR A 1 283 ? 8.252 5.371 -15.466 1.00 81.81 283 THR A O 1
ATOM 2228 N N . ILE A 1 284 ? 7.305 6.540 -13.786 1.00 88.62 284 ILE A N 1
ATOM 2229 C CA . ILE A 1 284 ? 6.538 7.490 -14.595 1.00 88.62 284 ILE A CA 1
ATOM 2230 C C . ILE A 1 284 ? 7.405 8.723 -14.862 1.00 88.62 284 ILE A C 1
ATOM 2232 O O . ILE A 1 284 ? 7.746 9.472 -13.948 1.00 88.62 284 ILE A O 1
ATOM 2236 N N . SER A 1 285 ? 7.755 8.932 -16.131 1.00 82.75 285 SER A N 1
ATOM 2237 C CA . SER A 1 285 ? 8.676 9.995 -16.546 1.00 82.75 285 SER A CA 1
ATOM 2238 C C . SER A 1 285 ? 8.047 11.390 -16.472 1.00 82.75 285 SER A C 1
ATOM 2240 O O . SER A 1 285 ? 8.709 12.333 -16.056 1.00 82.75 285 SER A O 1
ATOM 2242 N N . ASN A 1 286 ? 6.768 11.528 -16.837 1.00 87.75 286 ASN A N 1
ATOM 2243 C CA . ASN A 1 286 ? 6.080 12.817 -16.849 1.00 87.75 286 ASN A CA 1
ATOM 2244 C C . ASN A 1 286 ? 5.652 13.230 -15.431 1.00 87.75 286 ASN A C 1
ATOM 2246 O O . ASN A 1 286 ? 4.910 12.507 -14.760 1.00 87.75 286 ASN A O 1
ATOM 2250 N N . LEU A 1 287 ? 6.062 14.423 -14.994 1.00 87.38 287 LEU A N 1
ATOM 2251 C CA . LEU A 1 287 ? 5.781 14.917 -13.641 1.00 87.38 287 LEU A CA 1
ATOM 2252 C C . LEU A 1 287 ? 4.286 15.088 -13.346 1.00 87.38 287 LEU A C 1
ATOM 2254 O O . LEU A 1 287 ? 3.860 14.799 -12.231 1.00 87.38 287 LEU A O 1
ATOM 2258 N N . LYS A 1 288 ? 3.474 15.517 -14.323 1.00 90.25 288 LYS A N 1
ATOM 2259 C CA . LYS A 1 288 ? 2.022 15.665 -14.130 1.00 90.25 288 LYS A CA 1
ATOM 2260 C C . LYS A 1 288 ? 1.377 14.309 -13.879 1.00 90.25 288 LYS A C 1
ATOM 2262 O O . LYS A 1 288 ? 0.647 14.157 -12.906 1.00 90.25 288 LYS A O 1
ATOM 2267 N N . GLU A 1 289 ? 1.661 13.327 -14.728 1.00 91.00 289 GLU A N 1
ATOM 2268 C CA . GLU A 1 289 ? 1.104 11.975 -14.597 1.00 91.00 289 GLU A CA 1
ATOM 2269 C C . GLU A 1 289 ? 1.562 11.326 -13.291 1.00 91.00 289 GLU A C 1
ATOM 2271 O O . GLU A 1 289 ? 0.757 10.720 -12.583 1.00 91.00 289 GLU A O 1
ATOM 2276 N N . ARG A 1 290 ? 2.837 11.515 -12.928 1.00 93.06 290 ARG A N 1
ATOM 2277 C CA . ARG A 1 290 ? 3.397 11.038 -11.664 1.00 93.06 290 ARG A CA 1
ATOM 2278 C C . ARG A 1 290 ? 2.693 11.665 -10.463 1.00 93.06 290 ARG A C 1
ATOM 2280 O O . ARG A 1 290 ? 2.268 10.926 -9.583 1.00 93.06 290 ARG A O 1
ATOM 2287 N N . LEU A 1 291 ? 2.511 12.988 -10.441 1.00 93.50 291 LEU A N 1
ATOM 2288 C CA . LEU A 1 291 ? 1.817 13.684 -9.351 1.00 93.50 291 LEU A CA 1
ATOM 2289 C C . LEU A 1 291 ? 0.353 13.253 -9.229 1.00 93.50 291 LEU A C 1
ATOM 2291 O O . LEU A 1 291 ? -0.078 12.939 -8.125 1.00 93.50 291 LEU A O 1
ATOM 2295 N N . ILE A 1 292 ? -0.392 13.170 -10.339 1.00 94.44 292 ILE A N 1
ATOM 2296 C CA . ILE A 1 292 ? -1.778 12.669 -10.310 1.00 94.44 292 ILE A CA 1
ATOM 2297 C C . ILE A 1 292 ? -1.798 11.250 -9.735 1.00 94.44 292 ILE A C 1
ATOM 2299 O O . ILE A 1 292 ? -2.597 10.965 -8.849 1.00 94.44 292 ILE A O 1
ATOM 2303 N N . THR A 1 293 ? -0.878 10.384 -10.175 1.00 95.19 293 THR A N 1
ATOM 2304 C CA . THR A 1 293 ? -0.764 9.007 -9.672 1.00 95.19 293 THR A CA 1
ATOM 2305 C C . THR A 1 293 ? -0.505 8.981 -8.159 1.00 95.19 293 THR A C 1
ATOM 2307 O O . THR A 1 293 ? -1.209 8.277 -7.443 1.00 95.19 293 THR A O 1
ATOM 2310 N N . ILE A 1 294 ? 0.440 9.781 -7.646 1.00 95.00 294 ILE A N 1
ATOM 2311 C CA . ILE A 1 294 ? 0.723 9.902 -6.200 1.00 95.00 294 ILE A CA 1
ATOM 2312 C C . ILE A 1 294 ? -0.528 10.336 -5.422 1.00 95.00 294 ILE A C 1
ATOM 2314 O O . ILE A 1 294 ? -0.805 9.800 -4.349 1.00 95.00 294 ILE A O 1
ATOM 2318 N N . PHE A 1 295 ? -1.300 11.276 -5.970 1.00 94.56 295 PHE A N 1
ATOM 2319 C CA . PHE A 1 295 ? -2.503 11.792 -5.323 1.00 94.56 295 PHE A CA 1
ATOM 2320 C C . PHE A 1 295 ? -3.618 10.757 -5.232 1.00 94.56 295 PHE A C 1
ATOM 2322 O O . PHE A 1 295 ? -4.299 10.713 -4.213 1.00 94.56 295 PHE A O 1
ATOM 2329 N N . VAL A 1 296 ? -3.804 9.930 -6.263 1.00 95.00 296 VAL A N 1
ATOM 2330 C CA . VAL A 1 296 ? -4.924 8.978 -6.318 1.00 95.00 296 VAL A CA 1
ATOM 2331 C C . VAL A 1 296 ? -4.616 7.606 -5.722 1.00 95.00 296 VAL A C 1
ATOM 2333 O O . VAL A 1 296 ? -5.556 6.874 -5.424 1.00 95.00 296 VAL A O 1
ATOM 2336 N N . ILE A 1 297 ? -3.339 7.249 -5.523 1.00 95.00 297 ILE A N 1
ATOM 2337 C CA . ILE A 1 297 ? -2.948 5.974 -4.892 1.00 95.00 297 ILE A CA 1
ATOM 2338 C C . ILE A 1 297 ? -3.645 5.778 -3.533 1.00 95.00 297 ILE A C 1
ATOM 2340 O O . ILE A 1 297 ? -4.194 4.698 -3.326 1.00 95.00 297 ILE A O 1
ATOM 2344 N N . PRO A 1 298 ? -3.701 6.774 -2.624 1.00 92.69 298 PRO A N 1
ATOM 2345 C CA . PRO A 1 298 ? -4.318 6.558 -1.316 1.00 92.69 298 PRO A CA 1
ATOM 2346 C C . PRO A 1 298 ? -5.843 6.368 -1.322 1.00 92.69 298 PRO A C 1
ATOM 2348 O O . PRO A 1 298 ? -6.389 5.920 -0.315 1.00 92.69 298 PRO A O 1
ATOM 2351 N N . LEU A 1 299 ? -6.527 6.674 -2.433 1.00 93.62 299 LEU A N 1
ATOM 2352 C CA . LEU A 1 299 ? -7.959 6.389 -2.612 1.00 93.62 299 LEU A CA 1
ATOM 2353 C C . LEU A 1 299 ? -8.233 4.901 -2.869 1.00 93.62 299 LEU A C 1
ATOM 2355 O O . LEU A 1 299 ? -9.361 4.449 -2.689 1.00 93.62 299 LEU A O 1
ATOM 2359 N N . MET A 1 300 ? -7.212 4.130 -3.255 1.00 92.00 300 MET A N 1
ATOM 2360 C CA . MET A 1 300 ? -7.331 2.678 -3.306 1.00 92.00 300 MET A CA 1
ATOM 2361 C C . MET A 1 300 ? -7.439 2.124 -1.887 1.00 92.00 300 MET A C 1
ATOM 2363 O O . MET A 1 300 ? -6.660 2.490 -1.003 1.00 92.00 300 MET A O 1
ATOM 2367 N N . SER A 1 301 ? -8.382 1.209 -1.676 1.00 88.25 301 SER A N 1
ATOM 2368 C CA . SER A 1 301 ? -8.521 0.506 -0.403 1.00 88.25 301 SER A CA 1
ATOM 2369 C C . SER A 1 301 ? -7.350 -0.449 -0.211 1.00 88.25 301 SER A C 1
ATOM 2371 O O . SER A 1 301 ? -7.254 -1.473 -0.887 1.00 88.25 301 SER A O 1
ATOM 2373 N N . CYS A 1 302 ? -6.432 -0.074 0.682 1.00 85.75 302 CYS A N 1
ATOM 2374 C CA . CYS A 1 302 ? -5.263 -0.879 1.004 1.00 85.75 302 CYS A CA 1
ATOM 2375 C C . CYS A 1 302 ? -5.626 -2.071 1.897 1.00 85.75 302 CYS A C 1
ATOM 2377 O O . CYS A 1 302 ? -6.633 -2.051 2.610 1.00 85.75 302 CYS A O 1
ATOM 2379 N N . SER A 1 303 ? -4.765 -3.089 1.902 1.00 77.12 303 SER A N 1
ATOM 2380 C CA . SER A 1 303 ? -4.982 -4.304 2.693 1.00 77.12 303 SER A CA 1
ATOM 2381 C C . SER A 1 303 ? -5.169 -4.044 4.200 1.00 77.12 303 SER A C 1
ATOM 2383 O O . SER A 1 303 ? -5.969 -4.699 4.859 1.00 77.12 303 SER A O 1
ATOM 2385 N N . ALA A 1 304 ? -4.530 -3.010 4.745 1.00 71.12 304 ALA A N 1
ATOM 2386 C CA . ALA A 1 304 ? -4.665 -2.637 6.153 1.00 71.12 304 ALA A CA 1
ATOM 2387 C C . ALA A 1 304 ? -6.090 -2.201 6.565 1.00 71.12 304 ALA A C 1
ATOM 2389 O O . ALA A 1 304 ? -6.389 -2.133 7.753 1.00 71.12 304 ALA A O 1
ATOM 2390 N N . ARG A 1 305 ? -6.990 -1.908 5.613 1.00 85.31 305 ARG A N 1
ATOM 2391 C CA . ARG A 1 305 ? -8.398 -1.565 5.901 1.00 85.31 305 ARG A CA 1
ATOM 2392 C C . ARG A 1 305 ? -9.302 -2.787 6.061 1.00 85.31 305 ARG A C 1
ATOM 2394 O O . ARG A 1 305 ? -10.423 -2.655 6.542 1.00 85.31 305 ARG A O 1
ATOM 2401 N N . LEU A 1 306 ? -8.833 -3.969 5.668 1.00 80.62 306 LEU A N 1
ATOM 2402 C CA . LEU A 1 306 ? -9.635 -5.191 5.653 1.00 80.62 306 LEU A CA 1
ATOM 2403 C C . LEU A 1 306 ? -10.143 -5.621 7.035 1.00 80.62 306 LEU A C 1
ATOM 2405 O O . LEU A 1 306 ? -11.327 -5.948 7.114 1.00 80.62 306 LEU A O 1
ATOM 2409 N N . PRO A 1 307 ? -9.350 -5.573 8.126 1.00 75.25 307 PRO A N 1
ATOM 2410 C CA . PRO A 1 307 ? -9.865 -5.889 9.460 1.00 75.25 307 PRO A CA 1
ATOM 2411 C C . PRO A 1 307 ? -11.013 -4.960 9.877 1.00 75.25 307 PRO A C 1
ATOM 2413 O O . PRO A 1 307 ? -12.029 -5.409 10.393 1.00 75.25 307 PRO A O 1
ATOM 2416 N N . VAL A 1 308 ? -10.900 -3.664 9.565 1.00 84.88 308 VAL A N 1
ATOM 2417 C CA . VAL A 1 308 ? -11.949 -2.674 9.858 1.00 84.88 308 VAL A CA 1
ATOM 2418 C C . VAL A 1 308 ? -13.206 -2.956 9.036 1.00 84.88 308 VAL A C 1
ATOM 2420 O O . VAL A 1 308 ? -14.309 -2.979 9.574 1.00 84.88 308 VAL A O 1
ATOM 2423 N N . TYR A 1 309 ? -13.055 -3.214 7.734 1.00 88.00 309 TYR A N 1
ATOM 2424 C CA . TYR A 1 309 ? -14.189 -3.521 6.863 1.00 88.00 309 TYR A CA 1
ATOM 2425 C C . TYR A 1 309 ? -14.894 -4.809 7.259 1.00 88.00 309 TYR A C 1
ATOM 2427 O O . TYR A 1 309 ? -16.115 -4.825 7.335 1.00 88.00 309 TYR A O 1
ATOM 2435 N N . THR A 1 310 ? -14.148 -5.875 7.530 1.00 82.38 310 THR A N 1
ATOM 2436 C CA . THR A 1 310 ? -14.725 -7.164 7.929 1.00 82.38 310 THR A CA 1
ATOM 2437 C C . THR A 1 310 ? -15.461 -7.058 9.260 1.00 82.38 310 THR A C 1
ATOM 2439 O O . THR A 1 310 ? -16.600 -7.518 9.335 1.00 82.38 310 THR A O 1
ATOM 2442 N N . LEU A 1 311 ? -14.890 -6.366 10.254 1.00 82.44 311 LEU A N 1
ATOM 2443 C CA . LEU A 1 311 ? -15.558 -6.089 11.525 1.00 82.44 311 LEU A CA 1
ATOM 2444 C C . LEU A 1 311 ? -16.875 -5.333 11.304 1.00 82.44 311 LEU A C 1
ATOM 2446 O O . LEU A 1 311 ? -17.932 -5.841 11.666 1.00 82.44 311 LEU A O 1
ATOM 2450 N N . LEU A 1 312 ? -16.847 -4.173 10.642 1.00 87.75 312 LEU A N 1
ATOM 2451 C CA . LEU A 1 312 ? -18.042 -3.339 10.451 1.00 87.75 312 LEU A CA 1
ATOM 2452 C C . LEU A 1 312 ? -19.111 -4.009 9.575 1.00 87.75 312 LEU A C 1
ATOM 2454 O O . LEU A 1 312 ? -20.300 -3.927 9.876 1.00 87.75 312 LEU A O 1
ATOM 2458 N N . ILE A 1 313 ? -18.708 -4.721 8.518 1.00 86.62 313 ILE A N 1
ATOM 2459 C CA . ILE A 1 313 ? -19.631 -5.495 7.676 1.00 86.62 313 ILE A CA 1
ATOM 2460 C C . ILE A 1 313 ? -20.268 -6.630 8.490 1.00 86.62 313 ILE A C 1
ATOM 2462 O O . ILE A 1 313 ? -21.453 -6.902 8.321 1.00 86.62 313 ILE A O 1
ATOM 2466 N N . SER A 1 314 ? -19.517 -7.274 9.391 1.00 81.69 314 SER A N 1
ATOM 2467 C CA . SER A 1 314 ? -20.048 -8.339 10.250 1.00 81.69 314 SER A CA 1
ATOM 2468 C C . SER A 1 314 ? -21.060 -7.853 11.294 1.00 81.69 314 SER A C 1
ATOM 2470 O O . SER A 1 314 ? -21.891 -8.651 11.729 1.00 81.69 314 SER A O 1
ATOM 2472 N N . LEU A 1 315 ? -21.000 -6.573 11.681 1.00 83.12 315 LEU A N 1
ATOM 2473 C CA . LEU A 1 315 ? -21.970 -5.932 12.578 1.00 83.12 315 LEU A CA 1
ATOM 2474 C C . LEU A 1 315 ? -23.261 -5.564 11.841 1.00 83.12 315 LEU A C 1
ATOM 2476 O O . LEU A 1 315 ? -24.352 -5.727 12.373 1.00 83.12 315 LEU A O 1
ATOM 2480 N N . MET A 1 316 ? -23.134 -5.088 10.602 1.00 84.31 316 MET A N 1
ATOM 2481 C CA . MET A 1 316 ? -24.256 -4.577 9.815 1.00 84.31 316 MET A CA 1
ATOM 2482 C C . MET A 1 316 ? -25.036 -5.674 9.076 1.00 84.31 316 MET A C 1
ATOM 2484 O O . MET A 1 316 ? -26.237 -5.534 8.852 1.00 84.31 316 MET A O 1
ATOM 2488 N N . ILE A 1 317 ? -24.354 -6.736 8.639 1.00 82.19 317 ILE A N 1
ATOM 2489 C CA . ILE A 1 317 ? -24.914 -7.756 7.746 1.00 82.19 317 ILE A CA 1
ATOM 2490 C C . ILE A 1 317 ? -24.976 -9.105 8.477 1.00 82.19 317 ILE A C 1
ATOM 2492 O O . ILE A 1 317 ? -23.926 -9.605 8.900 1.00 82.19 317 ILE A O 1
ATOM 2496 N N . PRO A 1 318 ? -26.170 -9.724 8.592 1.00 77.88 318 PRO A N 1
ATOM 2497 C CA . PRO A 1 318 ? -26.329 -11.053 9.179 1.00 77.88 318 PRO A CA 1
ATOM 2498 C C . PRO A 1 318 ? -25.481 -12.116 8.468 1.00 77.88 318 PRO A C 1
ATOM 2500 O O . PRO A 1 318 ? -25.225 -12.015 7.267 1.00 77.88 318 PRO A O 1
ATOM 2503 N N . ASP A 1 319 ? -25.063 -13.152 9.198 1.00 69.25 319 ASP A N 1
ATOM 2504 C CA . ASP A 1 319 ? -24.282 -14.269 8.642 1.00 69.25 319 ASP A CA 1
ATOM 2505 C C . ASP A 1 319 ? -25.064 -15.069 7.579 1.00 69.25 319 ASP A C 1
ATOM 2507 O O . ASP A 1 319 ? -24.471 -15.551 6.615 1.00 69.25 319 ASP A O 1
ATOM 2511 N N . ASP A 1 320 ? -26.397 -15.089 7.680 1.00 66.94 320 ASP A N 1
ATOM 2512 C CA . ASP A 1 320 ? -27.298 -15.827 6.782 1.00 66.94 320 ASP A CA 1
ATOM 2513 C C . ASP A 1 320 ? -27.691 -15.047 5.513 1.00 66.94 320 ASP A C 1
ATOM 2515 O O . ASP A 1 320 ? -28.459 -15.530 4.676 1.00 66.94 320 ASP A O 1
ATOM 2519 N N . ALA A 1 321 ? -27.196 -13.815 5.351 1.00 68.94 321 ALA A N 1
ATOM 2520 C CA . ALA A 1 321 ? -27.531 -12.974 4.209 1.00 68.94 321 ALA A CA 1
ATOM 2521 C C . ALA A 1 321 ? -26.799 -13.458 2.943 1.00 68.94 321 ALA A C 1
ATOM 2523 O O . ALA A 1 321 ? -25.635 -13.124 2.688 1.00 68.94 321 ALA A O 1
ATOM 2524 N N . VAL A 1 322 ? -27.506 -14.233 2.120 1.00 72.12 322 VAL A N 1
ATOM 2525 C CA . VAL A 1 322 ? -27.017 -14.750 0.835 1.00 72.12 322 VAL A CA 1
ATOM 2526 C C . VAL A 1 322 ? -27.898 -14.235 -0.301 1.00 72.12 322 VAL A C 1
ATOM 2528 O O . VAL A 1 322 ? -29.124 -14.303 -0.240 1.00 72.12 322 VAL A O 1
ATOM 2531 N N . TRP A 1 323 ? -27.277 -13.733 -1.369 1.00 59.66 323 TRP A N 1
ATOM 2532 C CA . TRP A 1 323 ? -27.957 -13.381 -2.612 1.00 59.66 323 TRP A CA 1
ATOM 2533 C C . TRP A 1 323 ? -27.656 -14.447 -3.675 1.00 59.66 323 TRP A C 1
ATOM 2535 O O . TRP A 1 323 ? -26.640 -14.404 -4.375 1.00 59.66 323 TRP A O 1
ATOM 2545 N N . GLY A 1 324 ? -28.523 -15.461 -3.761 1.00 71.50 324 GLY A N 1
ATOM 2546 C CA . GLY A 1 324 ? -28.330 -16.613 -4.647 1.00 71.50 324 GLY A CA 1
ATOM 2547 C C . GLY A 1 324 ? -27.151 -17.488 -4.202 1.00 71.50 324 GLY A C 1
ATOM 2548 O O . GLY A 1 324 ? -27.228 -18.136 -3.168 1.00 71.50 324 GLY A O 1
ATOM 2549 N N . ILE A 1 325 ? -26.065 -17.509 -4.984 1.00 66.88 325 ILE A N 1
ATOM 2550 C CA . ILE A 1 325 ? -24.811 -18.232 -4.664 1.00 66.88 325 ILE A CA 1
ATOM 2551 C C . ILE A 1 325 ? -23.792 -17.302 -3.964 1.00 66.88 325 ILE A C 1
ATOM 2553 O O . ILE A 1 325 ? -22.758 -17.753 -3.476 1.00 66.88 325 ILE A O 1
ATOM 2557 N N . LEU A 1 326 ? -24.048 -15.988 -3.923 1.00 63.19 326 LEU A N 1
ATOM 2558 C CA . LEU A 1 326 ? -23.078 -14.984 -3.479 1.00 63.19 326 LEU A CA 1
ATOM 2559 C C . LEU A 1 326 ? -23.367 -14.503 -2.051 1.00 63.19 326 LEU A C 1
ATOM 2561 O O . LEU A 1 326 ? -24.477 -14.084 -1.732 1.00 63.19 326 LEU A O 1
ATOM 2565 N N . ASN A 1 327 ? -22.341 -14.512 -1.199 1.00 76.44 327 ASN A N 1
ATOM 2566 C CA . ASN A 1 327 ? -22.408 -13.981 0.163 1.00 76.44 327 ASN A CA 1
ATOM 2567 C C . ASN A 1 327 ? -22.488 -12.439 0.139 1.00 76.44 327 ASN A C 1
ATOM 2569 O O . ASN A 1 327 ? -21.636 -11.781 -0.471 1.00 76.44 327 ASN A O 1
ATOM 2573 N N . VAL A 1 328 ? -23.484 -11.857 0.820 1.00 82.38 328 VAL A N 1
ATOM 2574 C CA . VAL A 1 328 ? -23.724 -10.402 0.821 1.00 82.38 328 VAL A CA 1
ATOM 2575 C C . VAL A 1 328 ? -22.553 -9.634 1.448 1.00 82.38 328 VAL A C 1
ATOM 2577 O O . VAL A 1 328 ? -22.189 -8.579 0.936 1.00 82.38 328 VAL A O 1
ATOM 2580 N N . LYS A 1 329 ? -21.871 -10.184 2.464 1.00 79.88 329 LYS A N 1
ATOM 2581 C CA . LYS A 1 329 ? -20.668 -9.568 3.060 1.00 79.88 329 LYS A CA 1
ATOM 2582 C C . LYS A 1 329 ? -19.549 -9.406 2.035 1.00 79.88 329 LYS A C 1
ATOM 2584 O O . LYS A 1 329 ? -18.914 -8.353 1.955 1.00 79.88 329 LYS A O 1
ATOM 2589 N N . GLY A 1 330 ? -19.342 -10.438 1.216 1.00 77.50 330 GLY A N 1
ATOM 2590 C CA . GLY A 1 330 ? -18.373 -10.412 0.122 1.00 77.50 330 GLY A CA 1
ATOM 2591 C C . GLY A 1 330 ? -18.738 -9.383 -0.948 1.00 77.50 330 GLY A C 1
ATOM 2592 O O . GLY A 1 330 ? -17.864 -8.665 -1.435 1.00 77.50 330 GLY A O 1
ATOM 2593 N N . LEU A 1 331 ? -20.029 -9.252 -1.269 1.00 80.81 331 LEU A N 1
ATOM 2594 C CA . LEU A 1 331 ? -20.516 -8.259 -2.227 1.00 80.81 331 LEU A CA 1
ATOM 2595 C C . LEU A 1 331 ? -20.332 -6.824 -1.713 1.00 80.81 331 LEU A C 1
ATOM 2597 O O . LEU A 1 331 ? -19.890 -5.961 -2.471 1.00 80.81 331 LEU A O 1
ATOM 2601 N N . THR A 1 332 ? -20.605 -6.569 -0.432 1.00 85.88 332 THR A N 1
ATOM 2602 C CA . THR A 1 332 ? -20.367 -5.263 0.200 1.00 85.88 332 THR A CA 1
ATOM 2603 C C . THR A 1 332 ? -18.887 -4.905 0.185 1.00 85.88 332 THR A C 1
ATOM 2605 O O . THR A 1 332 ? -18.529 -3.791 -0.202 1.00 85.88 332 THR A O 1
ATOM 2608 N N . LEU A 1 333 ? -18.009 -5.855 0.524 1.00 84.75 333 LEU A N 1
ATOM 2609 C CA . LEU A 1 333 ? -16.565 -5.649 0.450 1.00 84.75 333 LEU A CA 1
ATOM 2610 C C . LEU A 1 333 ? -16.122 -5.332 -0.985 1.00 84.75 333 LEU A C 1
ATOM 2612 O O . LEU A 1 333 ? -15.412 -4.352 -1.211 1.00 84.75 333 LEU A O 1
ATOM 2616 N N . PHE A 1 334 ? -16.583 -6.107 -1.968 1.00 82.69 334 PHE A N 1
ATOM 2617 C CA . PHE A 1 334 ? -16.316 -5.841 -3.382 1.00 82.69 334 PHE A CA 1
ATOM 2618 C C . PHE A 1 334 ? -16.798 -4.443 -3.800 1.00 82.69 334 PHE A C 1
ATOM 2620 O O . PHE A 1 334 ? -16.066 -3.714 -4.472 1.00 82.69 334 PHE A O 1
ATOM 2627 N N . GLY A 1 335 ? -17.987 -4.038 -3.348 1.00 89.31 335 GLY A N 1
ATOM 2628 C CA . GLY A 1 335 ? -18.541 -2.706 -3.569 1.00 89.31 335 GLY A CA 1
ATOM 2629 C C . GLY A 1 335 ? -17.639 -1.590 -3.038 1.00 89.31 335 GLY A C 1
ATOM 2630 O O . GLY A 1 335 ? -17.394 -0.621 -3.753 1.00 89.31 335 GLY A O 1
ATOM 2631 N N . LEU A 1 336 ? -17.068 -1.743 -1.839 1.00 90.62 336 LEU A N 1
ATOM 2632 C CA . LEU A 1 336 ? -16.128 -0.771 -1.261 1.00 90.62 336 LEU A CA 1
ATOM 2633 C C . LEU A 1 336 ? -14.817 -0.674 -2.053 1.00 90.62 336 LEU A C 1
ATOM 2635 O O . LEU A 1 336 ? -14.310 0.425 -2.285 1.00 90.62 336 LEU A O 1
ATOM 2639 N N . TYR A 1 337 ? -14.269 -1.804 -2.503 1.00 88.31 337 TYR A N 1
ATOM 2640 C CA . TYR A 1 337 ? -13.073 -1.816 -3.355 1.00 88.31 337 TYR A CA 1
ATOM 2641 C C . TYR A 1 337 ? -13.340 -1.164 -4.716 1.00 88.31 337 TYR A C 1
ATOM 2643 O O . TYR A 1 337 ? -12.525 -0.374 -5.203 1.00 88.31 337 TYR A O 1
ATOM 2651 N N . PHE A 1 338 ? -14.499 -1.448 -5.312 1.00 89.19 338 PHE A N 1
ATOM 2652 C CA . PHE A 1 338 ? -14.932 -0.815 -6.553 1.00 89.19 338 PHE A CA 1
ATOM 2653 C C . PHE A 1 338 ? -15.147 0.693 -6.380 1.00 89.19 338 PHE A C 1
ATOM 2655 O O . PHE A 1 338 ? -14.716 1.470 -7.231 1.00 89.19 338 PHE A O 1
ATOM 2662 N N . LEU A 1 339 ? -15.744 1.119 -5.266 1.00 93.25 339 LEU A N 1
ATOM 2663 C CA . LEU A 1 339 ? -15.940 2.525 -4.915 1.00 93.25 339 LEU A CA 1
ATOM 2664 C C . LEU A 1 339 ? -14.604 3.271 -4.793 1.00 93.25 339 LEU A C 1
ATOM 2666 O O . LEU A 1 339 ? -14.463 4.352 -5.366 1.00 93.25 339 LEU A O 1
ATOM 2670 N N . GLY A 1 340 ? -13.596 2.670 -4.152 1.00 93.19 340 GLY A N 1
ATOM 2671 C CA . GLY A 1 340 ? -12.234 3.214 -4.120 1.00 93.19 340 GLY A CA 1
ATOM 2672 C C . GLY A 1 340 ? -11.633 3.364 -5.523 1.00 93.19 340 GLY A C 1
ATOM 2673 O O . GLY A 1 340 ? -11.156 4.439 -5.887 1.00 93.19 340 GLY A O 1
ATOM 2674 N N . PHE A 1 341 ? -11.739 2.326 -6.362 1.00 91.25 341 PHE A N 1
ATOM 2675 C CA . PHE A 1 341 ? -11.256 2.377 -7.746 1.00 91.25 341 PHE A CA 1
ATOM 2676 C C . PHE A 1 341 ? -11.963 3.455 -8.585 1.00 91.25 341 PHE A C 1
ATOM 2678 O O . PHE A 1 341 ? -11.312 4.219 -9.306 1.00 91.25 341 PHE A O 1
ATOM 2685 N N . ALA A 1 342 ? -13.290 3.547 -8.480 1.00 93.81 342 ALA A N 1
ATOM 2686 C CA . ALA A 1 342 ? -14.090 4.553 -9.168 1.00 93.81 342 ALA A CA 1
ATOM 2687 C C . ALA A 1 342 ? -13.703 5.972 -8.724 1.00 93.81 342 ALA A C 1
ATOM 2689 O O . ALA A 1 342 ? -13.510 6.846 -9.572 1.00 93.81 342 ALA A O 1
ATOM 2690 N N . ALA A 1 343 ? -13.500 6.188 -7.421 1.00 94.69 343 ALA A N 1
ATOM 2691 C CA . ALA A 1 343 ? -13.032 7.459 -6.880 1.00 94.69 343 ALA A CA 1
ATOM 2692 C C . ALA A 1 343 ? -11.616 7.810 -7.354 1.00 94.69 343 ALA A C 1
ATOM 2694 O O . ALA A 1 343 ? -11.376 8.953 -7.736 1.00 94.69 343 ALA A O 1
ATOM 2695 N N . THR A 1 344 ? -10.686 6.850 -7.425 1.00 94.06 344 THR A N 1
ATOM 2696 C CA . THR A 1 344 ? -9.361 7.066 -8.032 1.00 94.06 344 THR A CA 1
ATOM 2697 C C . THR A 1 344 ? -9.494 7.558 -9.473 1.00 94.06 344 THR A C 1
ATOM 2699 O O . THR A 1 344 ? -8.852 8.544 -9.841 1.00 94.06 344 THR A O 1
ATOM 2702 N N . MET A 1 345 ? -10.322 6.904 -10.294 1.00 94.12 345 MET A N 1
ATOM 2703 C CA . MET A 1 345 ? -10.520 7.304 -11.692 1.00 94.12 345 MET A CA 1
ATOM 2704 C C . MET A 1 345 ? -11.160 8.695 -11.798 1.00 94.12 345 MET A C 1
ATOM 2706 O O . MET A 1 345 ? -10.687 9.533 -12.569 1.00 94.12 345 MET A O 1
ATOM 2710 N N . LEU A 1 346 ? -12.187 8.977 -10.993 1.00 95.00 346 LEU A N 1
ATOM 2711 C CA . LEU A 1 346 ? -12.856 10.278 -10.956 1.00 95.00 346 LEU A CA 1
ATOM 2712 C C . LEU A 1 346 ? -11.904 11.397 -10.510 1.00 95.00 346 LEU A C 1
ATOM 2714 O O . LEU A 1 346 ? -11.787 12.419 -11.185 1.00 95.00 346 LEU A O 1
ATOM 2718 N N . THR A 1 347 ? -11.162 11.196 -9.422 1.00 94.50 347 THR A N 1
ATOM 2719 C CA . THR A 1 347 ? -10.198 12.182 -8.923 1.00 94.50 347 THR A CA 1
ATOM 2720 C C . THR A 1 347 ? -9.053 12.385 -9.914 1.00 94.50 347 THR A C 1
ATOM 2722 O O . THR A 1 347 ? -8.654 13.525 -10.146 1.00 94.50 347 THR A O 1
ATOM 2725 N N . ALA A 1 348 ? -8.565 11.333 -10.583 1.00 94.44 348 ALA A N 1
ATOM 2726 C CA . ALA A 1 348 ? -7.578 11.476 -11.658 1.00 94.44 348 ALA A CA 1
ATOM 2727 C C . ALA A 1 348 ? -8.118 12.345 -12.806 1.00 94.44 348 ALA A C 1
ATOM 2729 O O . ALA A 1 348 ? -7.428 13.256 -13.274 1.00 94.44 348 ALA A O 1
ATOM 2730 N N . PHE A 1 349 ? -9.376 12.120 -13.209 1.00 94.94 349 PHE A N 1
ATOM 2731 C CA . PHE A 1 349 ? -10.046 12.930 -14.225 1.00 94.94 349 PHE A CA 1
ATOM 2732 C C . PHE A 1 349 ? -10.124 14.406 -13.838 1.00 94.94 349 PHE A C 1
ATOM 2734 O O . PHE A 1 349 ? -9.861 15.258 -14.680 1.00 94.94 349 PHE A O 1
ATOM 2741 N N . ILE A 1 350 ? -10.463 14.714 -12.585 1.00 94.44 350 ILE A N 1
ATOM 2742 C CA . ILE A 1 350 ? -10.548 16.093 -12.085 1.00 94.44 350 ILE A CA 1
ATOM 2743 C C . ILE A 1 350 ? -9.148 16.724 -12.036 1.00 94.44 350 ILE A C 1
ATOM 2745 O O . ILE A 1 350 ? -8.917 17.805 -12.587 1.00 94.44 350 ILE A O 1
ATOM 2749 N N . LEU A 1 351 ? -8.172 16.024 -11.450 1.00 93.00 351 LEU A N 1
ATOM 2750 C CA . LEU A 1 351 ? -6.803 16.517 -11.289 1.00 93.00 351 LEU A CA 1
ATOM 2751 C C . LEU A 1 351 ? -6.091 16.756 -12.623 1.00 93.00 351 LEU A C 1
ATOM 2753 O O . LEU A 1 351 ? -5.218 17.624 -12.693 1.00 93.00 351 LEU A O 1
ATOM 2757 N N . LYS A 1 352 ? -6.473 16.065 -13.707 1.00 90.06 352 LYS A N 1
ATOM 2758 C CA . LYS A 1 352 ? -5.885 16.309 -15.034 1.00 90.06 352 LYS A CA 1
ATOM 2759 C C . LYS A 1 352 ? -6.146 17.728 -15.554 1.00 90.06 352 LYS A C 1
ATOM 2761 O O . LYS A 1 352 ? -5.371 18.191 -16.395 1.00 90.06 352 LYS A O 1
ATOM 2766 N N . PHE A 1 353 ? -7.202 18.400 -15.089 1.00 90.25 353 PHE A N 1
ATOM 2767 C CA . PHE A 1 353 ? -7.507 19.791 -15.441 1.00 90.25 353 PHE A CA 1
ATOM 2768 C C . PHE A 1 353 ? -6.798 20.793 -14.520 1.00 90.25 353 PHE A C 1
ATOM 2770 O O . PHE A 1 353 ? -6.427 21.877 -14.967 1.00 90.25 353 PHE A O 1
ATOM 2777 N N . ILE A 1 354 ? -6.555 20.406 -13.265 1.00 90.62 354 ILE A N 1
ATOM 2778 C CA . ILE A 1 354 ? -5.898 21.242 -12.251 1.00 90.62 354 ILE A CA 1
ATOM 2779 C C . ILE A 1 354 ? -4.375 21.259 -12.457 1.00 90.62 354 ILE A C 1
ATOM 2781 O O . ILE A 1 354 ? -3.750 22.319 -12.462 1.00 90.62 354 ILE A O 1
ATOM 2785 N N . ILE A 1 355 ? -3.763 20.091 -12.671 1.00 87.94 355 ILE A N 1
ATOM 2786 C CA . ILE A 1 355 ? -2.314 19.946 -12.836 1.00 87.94 355 ILE A CA 1
ATOM 2787 C C . ILE A 1 355 ? -1.963 20.092 -14.323 1.00 87.94 355 ILE A C 1
ATOM 2789 O O . ILE A 1 355 ? -2.331 19.260 -15.158 1.00 87.94 355 ILE A O 1
ATOM 2793 N N . LYS A 1 356 ? -1.231 21.153 -14.680 1.00 83.94 356 LYS A N 1
ATOM 2794 C CA . LYS A 1 356 ? -0.772 21.426 -16.055 1.00 83.94 356 LYS A CA 1
ATOM 2795 C C . LYS A 1 356 ? 0.699 21.024 -16.228 1.00 83.94 356 LYS A C 1
ATOM 2797 O O . LYS A 1 356 ? 1.496 21.194 -15.314 1.00 83.94 356 LYS A O 1
ATOM 2802 N N . SER A 1 357 ? 1.057 20.500 -17.402 1.00 77.56 357 SER A N 1
ATOM 2803 C CA . SER A 1 357 ? 2.447 20.213 -17.794 1.00 77.56 357 SER A CA 1
ATOM 2804 C C . SER A 1 357 ? 2.664 20.598 -19.256 1.00 77.56 357 SER A C 1
ATOM 2806 O O . SER A 1 357 ? 1.729 20.526 -20.055 1.00 77.56 357 SER A O 1
ATOM 2808 N N . LYS A 1 358 ? 3.889 21.024 -19.582 1.00 65.44 358 LYS A N 1
ATOM 2809 C CA . LYS A 1 358 ? 4.330 21.354 -20.946 1.00 65.44 358 LYS A CA 1
ATOM 2810 C C . LYS A 1 358 ? 4.843 20.124 -21.712 1.00 65.44 358 LYS A C 1
ATOM 2812 O O . LYS A 1 358 ? 4.973 20.179 -22.930 1.00 65.44 358 LYS A O 1
ATOM 2817 N N . GLU A 1 359 ? 5.110 19.017 -21.019 1.00 68.12 359 GLU A N 1
ATOM 2818 C CA . GLU A 1 359 ? 5.668 17.795 -21.604 1.00 68.12 359 GLU A CA 1
ATOM 2819 C C . GLU A 1 359 ? 4.563 16.863 -22.116 1.00 68.12 359 GLU A C 1
ATOM 2821 O O . GLU A 1 359 ? 3.642 16.506 -21.373 1.00 68.12 359 GLU A O 1
ATOM 2826 N N . LYS A 1 360 ? 4.670 16.422 -23.375 1.00 65.25 360 LYS A N 1
ATOM 2827 C CA . LYS A 1 360 ? 3.813 15.367 -23.935 1.00 65.25 360 LYS A CA 1
ATOM 2828 C C . LYS A 1 360 ? 4.358 13.998 -23.526 1.00 65.25 360 LYS A C 1
ATOM 2830 O O . LYS A 1 360 ? 5.528 13.707 -23.751 1.00 65.25 360 LYS A O 1
ATOM 2835 N N . SER A 1 361 ? 3.508 13.153 -22.946 1.00 65.31 361 SER A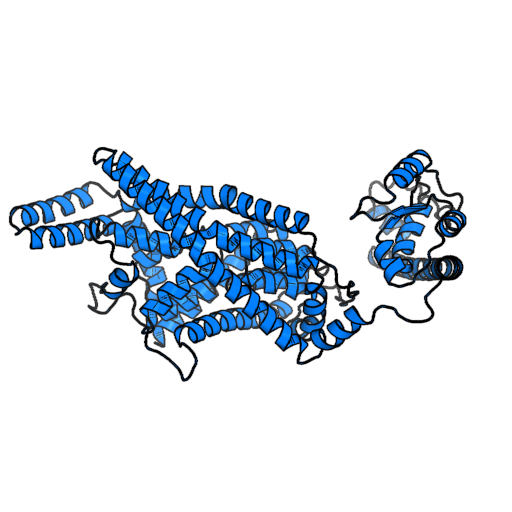 N 1
ATOM 2836 C CA . SER A 1 361 ? 3.854 11.772 -22.597 1.00 65.31 361 SER A CA 1
ATOM 2837 C C . SER A 1 361 ? 3.522 10.848 -23.768 1.00 65.31 361 SER A C 1
ATOM 2839 O O . SER A 1 361 ? 2.361 10.733 -24.165 1.00 65.31 361 SER A O 1
ATOM 2841 N N . TYR A 1 362 ? 4.534 10.198 -24.343 1.00 68.06 362 TYR A N 1
ATOM 2842 C CA . TYR A 1 362 ? 4.340 9.115 -25.306 1.00 68.06 362 TYR A CA 1
ATOM 2843 C C . TYR A 1 362 ? 4.543 7.783 -24.584 1.00 68.06 362 TYR A C 1
ATOM 2845 O O . TYR A 1 362 ? 5.614 7.518 -24.036 1.00 68.06 362 TYR A O 1
ATOM 2853 N N . PHE A 1 363 ? 3.518 6.929 -24.575 1.00 66.75 363 PHE A N 1
ATOM 2854 C CA . PHE A 1 363 ? 3.658 5.575 -24.050 1.00 66.75 363 PHE A CA 1
ATOM 2855 C C . PHE A 1 363 ? 4.409 4.707 -25.063 1.00 66.75 363 PHE A C 1
ATOM 2857 O O . PHE A 1 363 ? 3.830 4.201 -26.022 1.00 66.75 363 PHE A O 1
ATOM 2864 N N . VAL A 1 364 ? 5.715 4.552 -24.849 1.00 65.50 364 VAL A N 1
ATOM 2865 C CA . VAL A 1 364 ? 6.560 3.600 -25.575 1.00 65.50 364 VAL A CA 1
ATOM 2866 C C . VAL A 1 364 ? 7.063 2.575 -24.565 1.00 65.50 364 VAL A C 1
ATOM 2868 O O . VAL A 1 364 ? 7.885 2.887 -23.702 1.00 65.50 364 VAL A O 1
ATOM 2871 N N . MET A 1 365 ? 6.533 1.355 -24.638 1.00 67.06 365 MET A N 1
ATOM 2872 C CA . MET A 1 365 ? 6.936 0.243 -23.780 1.00 67.06 365 MET A CA 1
ATOM 2873 C C . MET A 1 365 ? 7.324 -0.945 -24.652 1.00 67.06 365 MET A C 1
ATOM 2875 O O . MET A 1 365 ? 6.518 -1.460 -25.421 1.00 67.06 365 MET A O 1
ATOM 2879 N N . GLU A 1 366 ? 8.571 -1.386 -24.525 1.00 66.31 366 GLU A N 1
ATOM 2880 C CA . GLU A 1 366 ? 8.983 -2.670 -25.078 1.00 66.31 366 GLU A CA 1
ATOM 2881 C C . GLU A 1 366 ? 8.522 -3.771 -24.128 1.00 66.31 366 GLU A C 1
ATOM 2883 O O . GLU A 1 366 ? 8.904 -3.781 -22.958 1.00 66.31 366 GLU A O 1
ATOM 2888 N N . LEU A 1 367 ? 7.700 -4.696 -24.623 1.00 70.69 367 LEU A N 1
ATOM 2889 C CA . LEU A 1 367 ? 7.239 -5.831 -23.832 1.00 70.69 367 LEU A CA 1
ATOM 2890 C C . LEU A 1 367 ? 8.429 -6.777 -23.566 1.00 70.69 367 LEU A C 1
ATOM 2892 O O . LEU A 1 367 ? 8.986 -7.340 -24.517 1.00 70.69 367 LEU A O 1
ATOM 2896 N N . PRO A 1 368 ? 8.862 -6.954 -22.301 1.00 68.81 368 PRO A N 1
ATOM 2897 C CA . PRO A 1 368 ? 9.941 -7.878 -21.968 1.00 68.81 368 PRO A CA 1
ATOM 2898 C C . PRO A 1 368 ? 9.485 -9.318 -22.222 1.00 68.81 368 PRO A C 1
ATOM 2900 O O . PRO A 1 368 ? 8.302 -9.608 -22.160 1.00 68.81 368 PRO A O 1
ATOM 2903 N N . VAL A 1 369 ? 10.383 -10.265 -22.479 1.00 70.56 369 VAL A N 1
ATOM 2904 C CA . VAL A 1 369 ? 9.993 -11.690 -22.577 1.00 70.56 369 VAL A CA 1
ATOM 2905 C C . VAL A 1 369 ? 9.545 -12.199 -21.198 1.00 70.56 369 VAL A C 1
ATOM 2907 O O . VAL A 1 369 ? 10.068 -11.707 -20.196 1.00 70.56 369 VAL A O 1
ATOM 2910 N N . TYR A 1 370 ? 8.604 -13.151 -21.132 1.00 77.69 370 TYR A N 1
ATOM 2911 C CA . TYR A 1 370 ? 8.287 -13.847 -19.876 1.00 77.69 370 TYR A CA 1
ATOM 2912 C C . TYR A 1 370 ? 9.526 -14.542 -19.317 1.00 77.69 370 TYR A C 1
ATOM 2914 O O . TYR A 1 370 ? 10.287 -15.169 -20.057 1.00 77.69 370 TYR A O 1
ATOM 2922 N N . ARG A 1 371 ? 9.726 -14.438 -18.003 1.00 76.00 371 ARG A N 1
ATOM 2923 C CA . ARG A 1 371 ? 10.872 -15.037 -17.311 1.00 76.00 371 ARG A CA 1
ATOM 2924 C C . ARG A 1 371 ? 10.397 -15.801 -16.088 1.00 76.00 371 ARG A C 1
ATOM 2926 O O . ARG A 1 371 ? 9.405 -15.439 -15.469 1.00 76.00 371 ARG A O 1
ATOM 2933 N N . LEU A 1 372 ? 11.124 -16.856 -15.729 1.00 80.88 372 LEU A N 1
ATOM 2934 C CA . LEU A 1 372 ? 10.914 -17.513 -14.443 1.00 80.88 372 LEU A CA 1
ATOM 2935 C C . LEU A 1 372 ? 11.446 -16.614 -13.318 1.00 80.88 372 LEU A C 1
ATOM 2937 O O . LEU A 1 372 ? 12.597 -16.155 -13.437 1.00 80.88 372 LEU A O 1
ATOM 2941 N N . PRO A 1 373 ? 10.660 -16.415 -12.244 1.00 86.25 373 PRO A N 1
ATOM 2942 C CA . PRO A 1 373 ? 11.019 -15.540 -11.138 1.00 86.25 373 PRO A CA 1
ATOM 2943 C C . PRO A 1 373 ? 12.323 -15.971 -10.465 1.00 86.25 373 PRO A C 1
ATOM 2945 O O . PRO A 1 373 ? 12.719 -17.143 -10.504 1.00 86.25 373 PRO A O 1
ATOM 2948 N N . GLN A 1 374 ? 13.028 -15.016 -9.860 1.00 86.56 374 GLN A N 1
ATOM 2949 C CA . GLN A 1 374 ? 14.229 -15.306 -9.087 1.00 86.56 374 GLN A CA 1
ATOM 2950 C C . GLN A 1 374 ? 13.853 -15.446 -7.612 1.00 86.56 374 GLN A C 1
ATOM 2952 O O . GLN A 1 374 ? 13.811 -14.460 -6.885 1.00 86.56 374 GLN A O 1
ATOM 2957 N N . TRP A 1 375 ? 13.639 -16.679 -7.145 1.00 90.81 375 TRP A N 1
ATOM 2958 C CA . TRP A 1 375 ? 13.204 -16.964 -5.767 1.00 90.81 375 TRP A CA 1
ATOM 2959 C C . TRP A 1 375 ? 14.045 -16.267 -4.690 1.00 90.81 375 TRP A C 1
ATOM 2961 O O . TRP A 1 375 ? 13.496 -15.750 -3.723 1.00 90.81 375 TRP A O 1
ATOM 2971 N N . LYS A 1 376 ? 15.368 -16.172 -4.888 1.00 89.88 376 LYS A N 1
ATOM 2972 C CA . LYS A 1 376 ? 16.267 -15.442 -3.981 1.00 89.88 376 LYS A CA 1
ATOM 2973 C C . LYS A 1 376 ? 15.966 -13.939 -3.936 1.00 89.88 376 LYS A C 1
ATOM 2975 O O . LYS A 1 376 ? 15.980 -13.358 -2.858 1.00 89.88 376 LYS A O 1
ATOM 2980 N N . SER A 1 377 ? 15.690 -13.323 -5.087 1.00 87.19 377 SER A N 1
ATOM 2981 C CA . SER A 1 377 ? 15.315 -11.906 -5.177 1.00 87.19 377 SER A CA 1
ATOM 2982 C C . SER A 1 377 ? 14.006 -11.656 -4.432 1.00 87.19 377 SER A C 1
ATOM 2984 O O . SER A 1 377 ? 13.949 -10.810 -3.541 1.00 87.19 377 SER A O 1
ATOM 2986 N N . ILE A 1 378 ? 12.988 -12.477 -4.711 1.00 90.25 378 ILE A N 1
ATOM 2987 C CA . ILE A 1 378 ? 11.675 -12.386 -4.064 1.00 90.25 378 ILE A CA 1
ATOM 2988 C C . ILE A 1 378 ? 11.801 -12.574 -2.547 1.00 90.25 378 ILE A C 1
ATOM 2990 O O . ILE A 1 378 ? 11.265 -11.767 -1.793 1.00 90.25 378 ILE A O 1
ATOM 2994 N N . ALA A 1 379 ? 12.566 -13.565 -2.078 1.00 94.25 379 ALA A N 1
ATOM 2995 C CA . ALA A 1 379 ? 12.792 -13.781 -0.649 1.00 94.25 379 ALA A CA 1
ATOM 2996 C C . ALA A 1 379 ? 13.461 -12.572 0.029 1.00 94.25 379 ALA A C 1
ATOM 2998 O O . ALA A 1 379 ? 13.037 -12.160 1.107 1.00 94.25 379 ALA A O 1
ATOM 2999 N N . ILE A 1 380 ? 14.463 -11.958 -0.613 1.00 90.56 380 ILE A N 1
ATOM 3000 C CA . ILE A 1 380 ? 15.115 -10.741 -0.101 1.00 90.56 380 ILE A CA 1
ATOM 3001 C C . ILE A 1 380 ? 14.113 -9.584 -0.018 1.00 90.56 380 ILE A C 1
ATOM 3003 O O . ILE A 1 380 ? 14.098 -8.863 0.979 1.00 90.56 380 ILE A O 1
ATOM 3007 N N . ILE A 1 381 ? 13.266 -9.405 -1.037 1.00 83.19 381 ILE A N 1
ATOM 3008 C CA . ILE A 1 381 ? 12.216 -8.378 -1.036 1.00 83.19 381 ILE A CA 1
ATOM 3009 C C . ILE A 1 381 ? 11.260 -8.614 0.135 1.00 83.19 381 ILE A C 1
ATOM 3011 O O . ILE A 1 381 ? 11.050 -7.699 0.927 1.00 83.19 381 ILE A O 1
ATOM 3015 N N . VAL A 1 382 ? 10.738 -9.832 0.285 1.00 89.00 382 VAL A N 1
ATOM 3016 C CA . VAL A 1 382 ? 9.801 -10.201 1.355 1.00 89.00 382 VAL A CA 1
ATOM 3017 C C . VAL A 1 382 ? 10.408 -9.939 2.734 1.00 89.00 382 VAL A C 1
ATOM 3019 O O . VAL A 1 382 ? 9.825 -9.200 3.525 1.00 89.00 382 VAL A O 1
ATOM 3022 N N . VAL A 1 383 ? 11.612 -10.453 3.003 1.00 93.62 383 VAL A N 1
ATOM 3023 C CA . VAL A 1 383 ? 12.295 -10.275 4.296 1.00 93.62 383 VAL A CA 1
ATOM 3024 C C . VAL A 1 383 ? 12.564 -8.801 4.584 1.00 93.62 383 VAL A C 1
ATOM 3026 O O . VAL A 1 383 ? 12.300 -8.334 5.690 1.00 93.62 383 VAL A O 1
ATOM 3029 N N . ASN A 1 384 ? 13.041 -8.036 3.598 1.00 85.19 384 ASN A N 1
ATOM 3030 C CA . ASN A 1 384 ? 13.285 -6.607 3.782 1.00 85.19 384 ASN A CA 1
ATOM 3031 C C . ASN A 1 384 ? 11.995 -5.846 4.090 1.00 85.19 384 ASN A C 1
ATOM 3033 O O . ASN A 1 384 ? 12.004 -4.958 4.938 1.00 85.19 384 ASN A O 1
ATOM 3037 N N . LYS A 1 385 ? 10.883 -6.184 3.430 1.00 78.00 385 LYS A N 1
ATOM 3038 C CA . LYS A 1 385 ? 9.596 -5.520 3.659 1.00 78.00 385 LYS A CA 1
ATOM 3039 C C . LYS A 1 385 ? 9.002 -5.860 5.021 1.00 78.00 385 LYS A C 1
ATOM 3041 O O . LYS A 1 385 ? 8.572 -4.945 5.717 1.00 78.00 385 LYS A O 1
ATOM 3046 N N . VAL A 1 386 ? 9.064 -7.124 5.435 1.00 85.50 386 VAL A N 1
ATOM 3047 C CA . VAL A 1 386 ? 8.674 -7.551 6.788 1.00 85.50 386 VAL A CA 1
ATOM 3048 C C . VAL A 1 386 ? 9.546 -6.867 7.845 1.00 85.50 386 VAL A C 1
ATOM 3050 O O . VAL A 1 386 ? 9.027 -6.349 8.829 1.00 85.50 386 VAL A O 1
ATOM 3053 N N . LYS A 1 387 ? 10.865 -6.786 7.625 1.00 87.50 387 LYS A N 1
ATOM 3054 C CA . LYS A 1 387 ? 11.795 -6.107 8.537 1.00 87.50 387 LYS A CA 1
ATOM 3055 C C . LYS A 1 387 ? 11.480 -4.615 8.664 1.00 87.50 387 LYS A C 1
ATOM 3057 O O . LYS A 1 387 ? 11.444 -4.100 9.775 1.00 87.50 387 LYS A O 1
ATOM 3062 N N . VAL A 1 388 ? 11.246 -3.925 7.548 1.00 76.50 388 VAL A N 1
ATOM 3063 C CA . VAL A 1 388 ? 10.846 -2.508 7.551 1.00 76.50 388 VAL A CA 1
ATOM 3064 C C . VAL A 1 388 ? 9.554 -2.321 8.345 1.00 76.50 388 VAL A C 1
ATOM 3066 O O . VAL A 1 388 ? 9.500 -1.450 9.203 1.00 76.50 388 VAL A O 1
ATOM 3069 N N . PHE A 1 389 ? 8.549 -3.174 8.135 1.00 74.69 389 PHE A N 1
ATOM 3070 C CA . PHE A 1 389 ? 7.303 -3.119 8.899 1.00 74.69 389 PHE A CA 1
ATOM 3071 C C . PHE A 1 389 ? 7.534 -3.313 10.409 1.00 74.69 389 PHE A C 1
ATOM 3073 O O . PHE A 1 389 ? 7.130 -2.463 11.200 1.00 74.69 389 PHE A O 1
ATOM 3080 N N . LEU A 1 390 ? 8.270 -4.353 10.810 1.00 83.44 390 LEU A N 1
ATOM 3081 C CA . LEU A 1 390 ? 8.583 -4.627 12.218 1.00 83.44 390 LEU A CA 1
ATOM 3082 C C . LEU A 1 390 ? 9.321 -3.474 12.915 1.00 83.44 390 LEU A C 1
ATOM 3084 O O . LEU A 1 390 ? 8.985 -3.109 14.038 1.00 83.44 390 LEU A O 1
ATOM 3088 N N . TRP A 1 391 ? 10.337 -2.899 12.268 1.00 84.38 391 TRP A N 1
ATOM 3089 C CA . TRP A 1 391 ? 11.214 -1.918 12.915 1.00 84.38 391 TRP A CA 1
ATOM 3090 C C . TRP A 1 391 ? 10.766 -0.466 12.756 1.00 84.38 391 TRP A C 1
ATOM 3092 O O . TRP A 1 391 ? 11.082 0.342 13.630 1.00 84.38 391 TRP A O 1
ATOM 3102 N N . GLU A 1 392 ? 10.087 -0.111 11.664 1.00 74.94 392 GLU A N 1
ATOM 3103 C CA . GLU A 1 392 ? 9.600 1.255 11.439 1.00 74.94 392 GLU A CA 1
ATOM 3104 C C . GLU A 1 392 ? 8.171 1.419 11.960 1.00 74.94 392 GLU A C 1
ATOM 3106 O O . GLU A 1 392 ? 7.930 2.280 12.804 1.00 74.94 392 GLU A O 1
ATOM 3111 N N . ALA A 1 393 ? 7.234 0.572 11.518 1.00 69.00 393 ALA A N 1
ATOM 3112 C CA . ALA A 1 393 ? 5.839 0.662 11.949 1.00 69.00 393 ALA A CA 1
ATOM 3113 C C . ALA A 1 393 ? 5.640 0.078 13.353 1.00 69.00 393 ALA A C 1
ATOM 3115 O O . ALA A 1 393 ? 4.985 0.706 14.182 1.00 69.00 393 ALA A O 1
ATOM 3116 N N . GLY A 1 394 ? 6.273 -1.060 13.660 1.00 75.06 394 GLY A N 1
ATOM 3117 C CA . GLY A 1 394 ? 6.113 -1.732 14.953 1.00 75.06 394 GLY A CA 1
ATOM 3118 C C . GLY A 1 394 ? 6.497 -0.869 16.158 1.00 75.06 394 GLY A C 1
ATOM 3119 O O . GLY A 1 394 ? 5.794 -0.886 17.163 1.00 75.06 394 GLY A O 1
ATOM 3120 N N . LYS A 1 395 ? 7.541 -0.033 16.051 1.00 83.94 395 LYS A N 1
ATOM 3121 C CA . LYS A 1 395 ? 7.915 0.915 17.121 1.00 83.94 395 LYS A CA 1
ATOM 3122 C C . LYS A 1 395 ? 6.849 1.980 17.360 1.00 83.94 395 LYS A C 1
ATOM 3124 O O . LYS A 1 395 ? 6.583 2.323 18.506 1.00 83.94 395 LYS A O 1
ATOM 3129 N N . ILE A 1 396 ? 6.266 2.512 16.284 1.00 75.06 396 ILE A N 1
ATOM 3130 C CA . ILE A 1 396 ? 5.220 3.538 16.366 1.00 75.06 396 ILE A CA 1
ATOM 3131 C C . ILE A 1 396 ? 3.955 2.924 16.962 1.00 75.06 396 ILE A C 1
ATOM 3133 O O . ILE A 1 396 ? 3.382 3.507 17.872 1.00 75.06 396 ILE A O 1
ATOM 3137 N N . ILE A 1 397 ? 3.557 1.737 16.495 1.00 71.31 397 ILE A N 1
ATOM 3138 C CA . ILE A 1 397 ? 2.377 1.028 17.002 1.00 71.31 397 ILE A CA 1
ATOM 3139 C C . ILE A 1 397 ? 2.548 0.701 18.487 1.00 71.31 397 ILE A C 1
ATOM 3141 O O . ILE A 1 397 ? 1.654 0.995 19.271 1.00 71.31 397 ILE A O 1
ATOM 3145 N N . LEU A 1 398 ? 3.711 0.184 18.895 1.00 82.06 398 LEU A N 1
ATOM 3146 C CA . LEU A 1 398 ? 3.998 -0.089 20.302 1.00 82.06 398 LEU A CA 1
ATOM 3147 C C . LEU A 1 398 ? 3.952 1.188 21.155 1.00 82.06 398 LEU A C 1
ATOM 3149 O O . LEU A 1 398 ? 3.349 1.190 22.222 1.00 82.06 398 LEU A O 1
ATOM 3153 N N . ALA A 1 399 ? 4.546 2.286 20.679 1.00 85.12 399 ALA A N 1
ATOM 3154 C CA . ALA A 1 399 ? 4.506 3.565 21.384 1.00 85.12 399 ALA A CA 1
ATOM 3155 C C . ALA A 1 399 ? 3.072 4.100 21.519 1.00 85.12 399 ALA A C 1
ATOM 3157 O O . ALA A 1 399 ? 2.682 4.528 22.602 1.00 85.12 399 ALA A O 1
ATOM 3158 N N . VAL A 1 400 ? 2.273 4.038 20.449 1.00 77.38 400 VAL A N 1
ATOM 3159 C CA . VAL A 1 400 ? 0.857 4.430 20.473 1.00 77.38 400 VAL A CA 1
ATOM 3160 C C . VAL A 1 400 ? 0.059 3.526 21.408 1.00 77.38 400 VAL A C 1
ATOM 3162 O O . VAL A 1 400 ? -0.757 4.047 22.152 1.00 77.38 400 VAL A O 1
ATOM 3165 N N . SER A 1 401 ? 0.320 2.217 21.429 1.00 77.62 401 SER A N 1
ATOM 3166 C CA . SER A 1 401 ? -0.325 1.263 22.341 1.00 77.62 401 SER A CA 1
ATOM 3167 C C . SER A 1 401 ? -0.056 1.610 23.806 1.00 77.62 401 SER A C 1
ATOM 3169 O O . SER A 1 401 ? -0.988 1.714 24.594 1.00 77.62 401 SER A O 1
ATOM 3171 N N . ILE A 1 402 ? 1.203 1.891 24.162 1.00 85.56 402 ILE A N 1
ATOM 3172 C CA . ILE A 1 402 ? 1.589 2.296 25.525 1.00 85.56 402 ILE A CA 1
ATOM 3173 C C . ILE A 1 402 ? 0.953 3.638 25.907 1.00 85.56 402 ILE A C 1
ATOM 3175 O O . ILE A 1 402 ? 0.418 3.782 27.004 1.00 85.56 402 ILE A O 1
ATOM 3179 N N . VAL A 1 403 ? 0.998 4.628 25.009 1.00 86.00 403 VAL A N 1
ATOM 3180 C CA . VAL A 1 403 ? 0.394 5.948 25.252 1.00 86.00 403 VAL A CA 1
ATOM 3181 C C . VAL A 1 403 ? -1.119 5.829 25.392 1.00 86.00 403 VAL A C 1
ATOM 3183 O O . VAL A 1 403 ? -1.695 6.420 26.298 1.00 86.00 403 VAL A O 1
ATOM 3186 N N . LEU A 1 404 ? -1.769 5.052 24.530 1.00 77.94 404 LEU A N 1
ATOM 3187 C CA . LEU A 1 404 ? -3.207 4.833 24.574 1.00 77.94 404 LEU A CA 1
ATOM 3188 C C . LEU A 1 404 ? -3.614 4.089 25.844 1.00 77.94 404 LEU A C 1
ATOM 3190 O O . LEU A 1 404 ? -4.576 4.501 26.481 1.00 77.94 404 LEU A O 1
ATOM 3194 N N . TRP A 1 405 ? -2.874 3.051 26.237 1.00 83.69 405 TRP A N 1
ATOM 3195 C CA . TRP A 1 405 ? -3.070 2.362 27.510 1.00 83.69 405 TRP A CA 1
ATOM 3196 C C . TRP A 1 405 ? -2.982 3.346 28.680 1.00 83.69 405 TRP A C 1
ATOM 3198 O O . TRP A 1 405 ? -3.883 3.383 29.515 1.00 83.69 405 TRP A O 1
ATOM 3208 N N . PHE A 1 406 ? -1.957 4.204 28.705 1.00 86.38 406 PHE A N 1
ATOM 3209 C CA . PHE A 1 406 ? -1.796 5.202 29.762 1.00 86.38 406 PHE A CA 1
ATOM 3210 C C . PHE A 1 406 ? -2.977 6.176 29.794 1.00 86.38 406 PHE A C 1
ATOM 3212 O O . PHE A 1 406 ? -3.554 6.399 30.855 1.00 86.38 406 PHE A O 1
ATOM 3219 N N . LEU A 1 407 ? -3.360 6.716 28.633 1.00 83.94 407 LEU A N 1
ATOM 3220 C CA . LEU A 1 407 ? -4.472 7.657 28.506 1.00 83.94 407 LEU A CA 1
ATOM 3221 C C . LEU A 1 407 ? -5.827 7.022 28.835 1.00 83.94 407 LEU A C 1
ATOM 3223 O O . LEU A 1 407 ? -6.706 7.734 29.302 1.00 83.94 407 LEU A O 1
ATOM 3227 N N . SER A 1 408 ? -6.004 5.724 28.580 1.00 77.88 408 SER A N 1
ATOM 3228 C CA . SER A 1 408 ? -7.257 5.001 28.843 1.00 77.88 408 SER A CA 1
ATOM 3229 C C . SER A 1 408 ? -7.366 4.561 30.304 1.00 77.88 408 SER A C 1
ATOM 3231 O O . SER A 1 408 ? -8.458 4.551 30.860 1.00 77.88 408 SER A O 1
ATOM 3233 N N . SER A 1 409 ? -6.236 4.245 30.942 1.00 79.38 409 SER A N 1
ATOM 3234 C CA . SER A 1 409 ? -6.197 3.738 32.322 1.00 79.38 409 SER A CA 1
ATOM 3235 C C . SER A 1 409 ? -6.060 4.846 33.373 1.00 79.38 409 SER A C 1
ATOM 3237 O O . SER A 1 409 ? -6.295 4.605 34.552 1.00 79.38 409 SER A O 1
ATOM 3239 N N . HIS A 1 410 ? -5.692 6.069 32.970 1.00 83.62 410 HIS A N 1
ATOM 3240 C CA . HIS A 1 410 ? -5.526 7.213 33.871 1.00 83.62 410 HIS A CA 1
ATOM 3241 C C . HIS A 1 410 ? -6.429 8.384 33.473 1.00 83.62 410 HIS A C 1
ATOM 3243 O O . HIS A 1 410 ? -6.615 8.684 32.294 1.00 83.62 410 HIS A O 1
ATOM 3249 N N . GLY A 1 411 ? -6.906 9.118 34.475 1.00 83.75 411 GLY A N 1
ATOM 3250 C CA . GLY A 1 411 ? -7.619 10.379 34.306 1.00 83.75 411 GLY A CA 1
ATOM 3251 C C . GLY A 1 411 ? -7.493 11.272 35.542 1.00 83.75 411 GLY A C 1
ATOM 3252 O O . GLY A 1 411 ? -6.738 10.957 36.466 1.00 83.75 411 GLY A O 1
ATOM 3253 N N . PRO A 1 412 ? -8.193 12.418 35.573 1.00 84.75 412 PRO A N 1
ATOM 3254 C CA . PRO A 1 412 ? -8.138 13.347 36.696 1.00 84.75 412 PRO A CA 1
ATOM 3255 C C . PRO A 1 412 ? -8.595 12.685 38.005 1.00 84.75 412 PRO A C 1
ATOM 3257 O O . PRO A 1 412 ? -9.734 12.220 38.096 1.00 84.75 412 PRO A O 1
ATOM 3260 N N . SER A 1 413 ? -7.736 12.705 39.034 1.00 75.44 413 SER A N 1
ATOM 3261 C CA . SER A 1 413 ? -7.955 12.001 40.311 1.00 75.44 413 SER A CA 1
ATOM 3262 C C . SER A 1 413 ? -9.312 12.329 40.943 1.00 75.44 413 SER A C 1
ATOM 3264 O O . SER A 1 413 ? -10.063 11.436 41.302 1.00 75.44 413 SER A O 1
ATOM 3266 N N . ALA A 1 414 ? -9.711 13.605 40.940 1.00 77.81 414 ALA A N 1
ATOM 3267 C CA . ALA A 1 414 ? -10.981 14.043 41.523 1.00 77.81 414 ALA A CA 1
ATOM 3268 C C . ALA A 1 414 ? -12.239 13.472 40.836 1.00 77.81 414 ALA A C 1
ATOM 3270 O O . ALA A 1 414 ? -13.310 13.482 41.443 1.00 77.81 414 ALA A O 1
ATOM 3271 N N . THR A 1 415 ? -12.146 13.039 39.576 1.00 77.62 415 THR A N 1
ATOM 3272 C CA . THR A 1 415 ? -13.260 12.412 38.846 1.00 77.62 415 THR A CA 1
ATOM 3273 C C . THR A 1 415 ? -13.219 10.897 39.016 1.00 77.62 415 THR A C 1
ATOM 3275 O O . THR A 1 415 ? -14.259 10.299 39.273 1.00 77.62 415 THR A O 1
ATOM 3278 N N . TYR A 1 416 ? -12.028 10.293 38.958 1.00 79.00 416 TYR A N 1
ATOM 3279 C CA . TYR A 1 416 ? -11.827 8.859 39.197 1.00 79.00 416 TYR A CA 1
ATOM 3280 C C . TYR A 1 416 ? -12.264 8.447 40.607 1.00 79.00 416 TYR A C 1
ATOM 3282 O O . TYR A 1 416 ? -13.076 7.536 40.747 1.00 79.00 416 TYR A O 1
ATOM 3290 N N . ASP A 1 417 ? -11.836 9.187 41.634 1.00 78.56 417 ASP A N 1
ATOM 3291 C CA . ASP A 1 417 ? -12.174 8.902 43.034 1.00 78.56 417 ASP A CA 1
ATOM 3292 C C . ASP A 1 417 ? -13.691 8.999 43.281 1.00 78.56 417 ASP A C 1
ATOM 3294 O O . ASP A 1 417 ? -14.256 8.245 44.071 1.00 78.56 417 ASP A O 1
ATOM 3298 N N . LYS A 1 418 ? -14.385 9.904 42.573 1.00 81.25 418 LYS A N 1
ATOM 3299 C CA . LYS A 1 418 ? -15.851 10.033 42.649 1.00 81.25 418 LYS A CA 1
ATOM 3300 C C . LYS A 1 418 ? -16.570 8.845 42.021 1.00 81.25 418 LYS A C 1
ATOM 3302 O O . LYS A 1 418 ? -17.587 8.414 42.560 1.00 81.25 418 LYS A O 1
ATOM 3307 N N . VAL A 1 419 ? -16.071 8.340 40.892 1.00 79.75 419 VAL A N 1
ATOM 3308 C CA . VAL A 1 419 ? -16.626 7.148 40.233 1.00 79.75 419 VAL A CA 1
ATOM 3309 C C . VAL A 1 419 ? -16.397 5.922 41.119 1.00 79.75 419 VAL A C 1
ATOM 3311 O O . VAL A 1 419 ? -17.343 5.183 41.381 1.00 79.75 419 VAL A O 1
ATOM 3314 N N . GLU A 1 420 ? -15.197 5.752 41.678 1.00 78.56 420 GLU A N 1
ATOM 3315 C CA . GLU A 1 420 ? -14.915 4.654 42.611 1.00 78.56 420 GLU A CA 1
ATOM 3316 C C . GLU A 1 420 ? -15.793 4.717 43.859 1.00 78.56 420 GLU A C 1
ATOM 3318 O O . GLU A 1 420 ? -16.405 3.717 44.213 1.00 78.56 420 GLU A O 1
ATOM 3323 N N . GLN A 1 421 ? -15.953 5.882 44.491 1.00 79.69 421 GLN A N 1
ATOM 3324 C CA . GLN A 1 421 ? -16.818 6.021 45.670 1.00 79.69 421 GLN A CA 1
ATOM 3325 C C . GLN A 1 421 ? -18.303 5.760 45.360 1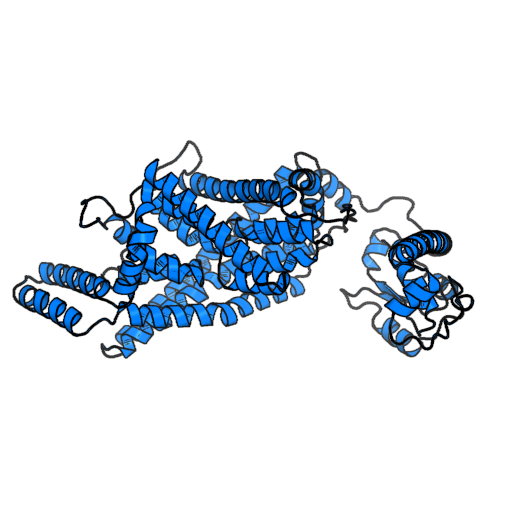.00 79.69 421 GLN A C 1
ATOM 3327 O O . GLN A 1 421 ? -19.013 5.157 46.174 1.00 79.69 421 GLN A O 1
ATOM 3332 N N . LYS A 1 422 ? -18.777 6.183 44.179 1.00 81.06 422 LYS A N 1
ATOM 3333 C CA . LYS A 1 422 ? -20.156 5.958 43.715 1.00 81.06 422 LYS A CA 1
ATOM 3334 C C . LYS A 1 422 ? -20.475 4.466 43.598 1.00 81.06 422 LYS A C 1
ATOM 3336 O O . LYS A 1 422 ? -21.563 4.062 44.004 1.00 81.06 422 LYS A O 1
ATOM 3341 N N . TYR A 1 423 ? -19.546 3.666 43.078 1.00 80.62 423 TYR A N 1
ATOM 3342 C CA . TYR A 1 423 ? -19.760 2.233 42.863 1.00 80.62 423 TYR A CA 1
ATOM 3343 C C . TYR A 1 423 ? -19.289 1.356 44.026 1.00 80.62 423 TYR A C 1
ATOM 3345 O O . TYR A 1 423 ? -19.922 0.338 44.279 1.00 80.62 423 TYR A O 1
ATOM 3353 N N . ALA A 1 424 ? -18.278 1.756 44.802 1.00 77.44 424 ALA A N 1
ATOM 3354 C CA . ALA A 1 424 ? -17.799 1.005 45.969 1.00 77.44 424 ALA A CA 1
ATOM 3355 C C . ALA A 1 424 ? -18.922 0.746 46.986 1.00 77.44 424 ALA A C 1
ATOM 3357 O O . ALA A 1 424 ? -19.122 -0.386 47.420 1.00 77.44 424 ALA A O 1
ATOM 3358 N N . SER A 1 425 ? -19.728 1.772 47.276 1.00 75.44 425 SER A N 1
ATOM 3359 C CA . SER A 1 425 ? -20.888 1.650 48.172 1.00 75.44 425 SER A CA 1
ATOM 3360 C C . SER A 1 425 ? -21.995 0.732 47.629 1.00 75.44 425 SER A C 1
ATOM 3362 O O . SER A 1 425 ? -22.716 0.115 48.408 1.00 75.44 425 SER A O 1
ATOM 3364 N N . GLN A 1 426 ? -22.131 0.607 46.305 1.00 78.25 426 GLN A N 1
ATOM 3365 C CA . GLN A 1 426 ? -23.126 -0.260 45.660 1.00 78.25 426 GLN A CA 1
ATOM 3366 C C . GLN A 1 426 ? -22.629 -1.705 45.530 1.00 78.25 426 GLN A C 1
ATOM 3368 O O . GLN A 1 426 ? -23.410 -2.635 45.701 1.00 78.25 426 GLN A O 1
ATOM 3373 N N . ILE A 1 427 ? -21.331 -1.896 45.280 1.00 77.88 427 ILE A N 1
ATOM 3374 C CA . ILE A 1 427 ? -20.678 -3.206 45.154 1.00 77.88 427 ILE A CA 1
ATOM 3375 C C . ILE A 1 427 ? -20.634 -3.926 46.510 1.00 77.88 427 ILE A C 1
ATOM 3377 O O . ILE A 1 427 ? -20.846 -5.136 46.559 1.00 77.88 427 ILE A O 1
ATOM 3381 N N . GLU A 1 428 ? -20.428 -3.206 47.619 1.00 74.88 428 GLU A N 1
ATOM 3382 C CA . GLU A 1 428 ? -20.471 -3.791 48.972 1.00 74.88 428 GLU A CA 1
ATOM 3383 C C . GLU A 1 428 ? -21.856 -4.351 49.348 1.00 74.88 428 GLU A C 1
ATOM 3385 O O . GLU A 1 428 ? -21.942 -5.317 50.106 1.00 74.88 428 GLU A O 1
ATOM 3390 N N . LEU A 1 429 ? -22.934 -3.778 48.801 1.00 74.56 429 LEU A N 1
ATOM 3391 C CA . LEU A 1 429 ? -24.327 -4.149 49.092 1.00 74.56 429 LEU A CA 1
ATOM 3392 C C . LEU A 1 429 ? -24.941 -5.114 48.059 1.00 74.56 429 LEU A C 1
ATOM 3394 O O . LEU A 1 429 ? -26.064 -5.583 48.251 1.00 74.56 429 LEU A O 1
ATOM 3398 N N . ALA A 1 430 ? -24.234 -5.399 46.964 1.00 78.81 430 ALA A N 1
ATOM 3399 C CA . ALA A 1 430 ? -24.728 -6.195 45.847 1.00 78.81 430 ALA A CA 1
ATOM 3400 C C . ALA A 1 430 ? -24.493 -7.705 46.032 1.00 78.81 430 ALA A C 1
ATOM 3402 O O . ALA A 1 430 ? -23.532 -8.143 46.666 1.00 78.81 430 ALA A O 1
ATOM 3403 N N . SER A 1 431 ? -25.368 -8.516 45.434 1.00 75.00 431 SER A N 1
ATOM 3404 C CA . SER A 1 431 ? -25.159 -9.967 45.291 1.00 75.00 431 SER A CA 1
ATOM 3405 C C . SER A 1 431 ? -24.022 -10.273 44.299 1.00 75.00 431 SER A C 1
ATOM 3407 O O . SER A 1 431 ? -23.712 -9.434 43.461 1.00 75.00 431 SER A O 1
ATOM 3409 N N . GLU A 1 432 ? -23.389 -11.453 44.368 1.00 71.56 432 GLU A N 1
ATOM 3410 C CA . GLU A 1 432 ? -22.207 -11.782 43.535 1.00 71.56 432 GLU A CA 1
ATOM 3411 C C . GLU A 1 432 ? -22.435 -11.615 42.018 1.00 71.56 432 GLU A C 1
ATOM 3413 O O . GLU A 1 432 ? -21.561 -11.098 41.328 1.00 71.56 432 GLU A O 1
ATOM 3418 N N . GLU A 1 433 ? -23.626 -11.936 41.499 1.00 69.12 433 GLU A N 1
ATOM 3419 C CA . GLU A 1 433 ? -23.977 -11.669 40.089 1.00 69.12 433 GLU A CA 1
ATOM 3420 C C . GLU A 1 433 ? -24.091 -10.166 39.782 1.00 69.12 433 GLU A C 1
ATOM 3422 O O . GLU A 1 433 ? -23.626 -9.699 38.747 1.00 69.12 433 GLU A O 1
ATOM 3427 N N . GLN A 1 434 ? -24.651 -9.375 40.702 1.00 74.12 434 GLN A N 1
ATOM 3428 C CA . GLN A 1 434 ? -24.781 -7.922 40.538 1.00 74.12 434 GLN A CA 1
ATOM 3429 C C . GLN A 1 434 ? -23.446 -7.190 40.702 1.00 74.12 434 GLN A C 1
ATOM 3431 O O . GLN A 1 434 ? -23.253 -6.132 40.104 1.00 74.12 434 GLN A O 1
ATOM 3436 N N . LYS A 1 435 ? -22.514 -7.735 41.495 1.00 76.62 435 LYS A N 1
ATOM 3437 C CA . LYS A 1 435 ? -21.172 -7.166 41.664 1.00 76.62 435 LYS A CA 1
ATOM 3438 C C . LYS A 1 435 ? -20.420 -7.125 40.342 1.00 76.62 435 LYS A C 1
ATOM 3440 O O . LYS A 1 435 ? -19.814 -6.101 40.043 1.00 76.62 435 LYS A O 1
ATOM 3445 N N . GLN A 1 436 ? -20.489 -8.191 39.545 1.00 69.50 436 GLN A N 1
ATOM 3446 C CA . GLN A 1 436 ? -19.816 -8.225 38.246 1.00 69.50 436 GLN A CA 1
ATOM 3447 C C . GLN A 1 436 ? -20.361 -7.154 37.297 1.00 69.50 436 GLN A C 1
ATOM 3449 O O . GLN A 1 436 ? -19.582 -6.402 36.715 1.00 69.50 436 GLN A O 1
ATOM 3454 N N . ASP A 1 437 ? -21.683 -7.011 37.198 1.00 70.81 437 ASP A N 1
ATOM 3455 C CA . ASP A 1 437 ? -22.286 -5.979 36.350 1.00 70.81 437 ASP A CA 1
ATOM 3456 C C . ASP A 1 437 ? -21.974 -4.557 36.847 1.00 70.81 437 ASP A C 1
ATOM 3458 O O . ASP A 1 437 ? -21.677 -3.673 36.043 1.00 70.81 437 ASP A O 1
ATOM 3462 N N . LEU A 1 438 ? -21.950 -4.327 38.164 1.00 75.62 438 LEU A N 1
ATOM 3463 C CA . LEU A 1 438 ? -21.555 -3.036 38.739 1.00 75.62 438 LEU A CA 1
ATOM 3464 C C . LEU A 1 438 ? -20.081 -2.703 38.475 1.00 75.62 438 LEU A C 1
ATOM 3466 O O . LEU A 1 438 ? -19.769 -1.553 38.173 1.00 75.62 438 LEU A O 1
ATOM 3470 N N . ILE A 1 439 ? -19.183 -3.691 38.541 1.00 74.44 439 ILE A N 1
ATOM 3471 C CA . ILE A 1 439 ? -17.765 -3.516 38.199 1.00 74.44 439 ILE A CA 1
ATOM 3472 C C . ILE A 1 439 ? -17.617 -3.150 36.717 1.00 74.44 439 ILE A C 1
ATOM 3474 O O . ILE A 1 439 ? -16.892 -2.210 36.397 1.00 74.44 439 ILE A O 1
ATOM 3478 N N . ARG A 1 440 ? -18.350 -3.815 35.813 1.00 69.56 440 ARG A N 1
ATOM 3479 C CA . ARG A 1 440 ? -18.341 -3.486 34.375 1.00 69.56 440 ARG A CA 1
ATOM 3480 C C . ARG A 1 440 ? -18.781 -2.050 34.102 1.00 69.56 440 ARG A C 1
ATOM 3482 O O . ARG A 1 440 ? -18.142 -1.336 33.331 1.00 69.56 440 ARG A O 1
ATOM 3489 N N . VAL A 1 441 ? -19.876 -1.620 34.731 1.00 73.31 441 VAL A N 1
ATOM 3490 C CA . VAL A 1 441 ? -20.401 -0.256 34.567 1.00 73.31 441 VAL A CA 1
ATOM 3491 C C . VAL A 1 441 ? -19.433 0.775 35.160 1.00 73.31 441 VAL A C 1
ATOM 3493 O O . VAL A 1 441 ? -19.199 1.815 34.543 1.00 73.31 441 VAL A O 1
ATOM 3496 N N . MET A 1 442 ? -18.819 0.473 36.308 1.00 79.31 442 MET A N 1
ATOM 3497 C CA . MET A 1 442 ? -17.799 1.318 36.930 1.00 79.31 442 MET A CA 1
ATOM 3498 C C . MET A 1 442 ? -16.582 1.512 36.016 1.00 79.31 442 MET A C 1
ATOM 3500 O O . MET A 1 442 ? -16.168 2.650 35.802 1.00 79.31 442 MET A O 1
ATOM 3504 N N . GLU A 1 443 ? -16.019 0.434 35.465 1.00 75.00 443 GLU A N 1
ATOM 3505 C CA . GLU A 1 443 ? -14.862 0.514 34.560 1.00 75.00 443 GLU A CA 1
ATOM 3506 C C . GLU A 1 443 ? -15.200 1.282 33.271 1.00 75.00 443 GLU A C 1
ATOM 3508 O O . GLU A 1 443 ? -14.408 2.110 32.815 1.00 75.00 443 GLU A O 1
ATOM 3513 N N . SER A 1 444 ? -16.426 1.143 32.754 1.00 73.88 444 SER A N 1
ATOM 3514 C CA . SER A 1 444 ? -16.884 1.945 31.615 1.00 73.88 444 SER A CA 1
ATOM 3515 C C . SER A 1 444 ? -16.975 3.445 31.933 1.00 73.88 444 SER A C 1
ATOM 3517 O O . SER A 1 444 ? -16.602 4.265 31.091 1.00 73.88 444 SER A O 1
ATOM 3519 N N . GLU A 1 445 ? -17.461 3.831 33.121 1.00 77.94 445 GLU A N 1
ATOM 3520 C CA . GLU A 1 445 ? -17.485 5.241 33.552 1.00 77.94 445 GLU A CA 1
ATOM 3521 C C . GLU A 1 445 ? -16.072 5.784 33.816 1.00 77.94 445 GLU A C 1
ATOM 3523 O O . GLU A 1 445 ? -15.782 6.935 33.478 1.00 77.94 445 GLU A O 1
ATOM 3528 N N . LYS A 1 446 ? -15.161 4.966 34.363 1.00 80.75 446 LYS A N 1
ATOM 3529 C CA . LYS A 1 446 ? -13.745 5.343 34.512 1.00 80.75 446 LYS A CA 1
ATOM 3530 C C . LYS A 1 446 ? -13.098 5.607 33.159 1.00 80.75 446 LYS A C 1
ATOM 3532 O O . LYS A 1 446 ? -12.415 6.616 32.998 1.00 80.75 446 LYS A O 1
ATOM 3537 N N . LEU A 1 447 ? -13.350 4.747 32.174 1.00 79.50 447 LEU A N 1
ATOM 3538 C CA . LEU A 1 447 ? -12.825 4.918 30.826 1.00 79.50 447 LEU A CA 1
ATOM 3539 C C . LEU A 1 447 ? -13.348 6.199 30.161 1.00 79.50 447 LEU A C 1
ATOM 3541 O O . LEU A 1 447 ? -12.586 6.884 29.480 1.00 79.50 447 LEU A O 1
ATOM 3545 N N . GLU A 1 448 ? -14.611 6.573 30.373 1.00 81.50 448 GLU A N 1
ATOM 3546 C CA . GLU A 1 448 ? -15.144 7.854 29.887 1.00 81.50 448 GLU A CA 1
ATOM 3547 C C . GLU A 1 448 ? -14.488 9.059 30.587 1.00 81.50 448 GLU A C 1
ATOM 3549 O O . GLU A 1 448 ? -14.189 10.068 29.943 1.00 81.50 448 GLU A O 1
ATOM 3554 N N . ALA A 1 449 ? -14.197 8.942 31.885 1.00 83.44 449 ALA A N 1
ATOM 3555 C CA . ALA A 1 449 ? -13.489 9.960 32.661 1.00 83.44 449 ALA A CA 1
ATOM 3556 C C . ALA A 1 449 ? -11.967 10.004 32.407 1.00 83.44 449 ALA A C 1
ATOM 3558 O O . ALA A 1 449 ? -11.288 10.915 32.894 1.00 83.44 449 ALA A O 1
ATOM 3559 N N . SER A 1 450 ? -11.418 9.025 31.684 1.00 85.56 450 SER A N 1
ATOM 3560 C CA . SER A 1 450 ? -9.988 8.917 31.377 1.00 85.56 450 SER A CA 1
ATOM 3561 C C . SER A 1 450 ? -9.497 10.061 30.487 1.00 85.56 450 SER A C 1
ATOM 3563 O O . SER A 1 450 ? -10.277 10.741 29.813 1.00 85.56 450 SER A O 1
ATOM 3565 N N . TYR A 1 451 ? -8.181 10.272 30.419 1.00 87.12 451 TYR A N 1
ATOM 3566 C CA . TYR A 1 451 ? -7.614 11.247 29.482 1.00 87.12 451 TYR A CA 1
ATOM 3567 C C . TYR A 1 451 ? -7.944 10.910 28.021 1.00 87.12 451 TYR A C 1
ATOM 3569 O O . TYR A 1 451 ? -8.143 11.820 27.212 1.00 87.12 451 TYR A O 1
ATOM 3577 N N . ALA A 1 452 ? -8.030 9.621 27.678 1.00 82.94 452 ALA A N 1
ATOM 3578 C CA . ALA A 1 452 ? -8.480 9.169 26.367 1.00 82.94 452 ALA A CA 1
ATOM 3579 C C . ALA A 1 452 ? -9.941 9.575 26.133 1.00 82.94 452 ALA A C 1
ATOM 3581 O O . ALA A 1 452 ? -10.237 10.171 25.096 1.00 82.94 452 ALA A O 1
ATOM 3582 N N . GLY A 1 453 ? -10.820 9.341 27.112 1.00 83.00 453 GLY A N 1
ATOM 3583 C CA . GLY A 1 453 ? -12.224 9.757 27.083 1.00 83.00 453 GLY A CA 1
ATOM 3584 C C . GLY A 1 453 ? -12.387 11.265 26.889 1.00 83.00 453 GLY A C 1
ATOM 3585 O O . GLY A 1 453 ? -13.087 11.701 25.975 1.00 83.00 453 GLY A O 1
ATOM 3586 N N . MET A 1 454 ? -11.635 12.076 27.640 1.00 86.62 454 MET A N 1
ATOM 3587 C CA . MET A 1 454 ? -11.611 13.536 27.485 1.00 86.62 454 MET A CA 1
ATOM 3588 C C . MET A 1 454 ? -11.182 13.972 26.076 1.00 86.62 454 MET A C 1
ATOM 3590 O O . MET A 1 454 ? -11.823 14.833 25.473 1.00 86.62 454 MET A O 1
ATOM 3594 N N . LEU A 1 455 ? -10.115 13.380 25.527 1.00 86.00 455 LEU A N 1
ATOM 3595 C CA . LEU A 1 455 ? -9.665 13.664 24.159 1.00 86.00 455 LEU A CA 1
ATOM 3596 C C . LEU A 1 455 ? -10.717 13.265 23.117 1.00 86.00 455 LEU A C 1
ATOM 3598 O O . LEU A 1 455 ? -10.952 14.015 22.167 1.00 86.00 455 LEU A O 1
ATOM 3602 N N . GLY A 1 456 ? -11.377 12.121 23.312 1.00 86.50 456 GLY A N 1
ATOM 3603 C CA . GLY A 1 456 ? -12.497 11.681 22.486 1.00 86.50 456 GLY A CA 1
ATOM 3604 C C . GLY A 1 456 ? -13.644 12.691 22.501 1.00 86.50 456 GLY A C 1
ATOM 3605 O O . GLY A 1 456 ? -14.101 13.110 21.440 1.00 86.50 456 GLY A O 1
ATOM 3606 N N . LYS A 1 457 ? -14.049 13.155 23.690 1.00 87.56 457 LYS A N 1
ATOM 3607 C CA . LYS A 1 457 ? -15.110 14.158 23.886 1.00 87.56 457 LYS A CA 1
ATOM 3608 C C . LYS A 1 457 ? -14.772 15.533 23.302 1.00 87.56 457 LYS A C 1
ATOM 3610 O O . LYS A 1 457 ? -15.671 16.241 22.865 1.00 87.56 457 LYS A O 1
ATOM 3615 N N . ILE A 1 458 ? -13.493 15.911 23.231 1.00 91.31 458 ILE A N 1
ATOM 3616 C CA . ILE A 1 458 ? -13.062 17.149 22.552 1.00 91.31 458 ILE A CA 1
ATOM 3617 C C . ILE A 1 458 ? -13.303 17.066 21.037 1.00 91.31 458 ILE A C 1
ATOM 3619 O O . ILE A 1 458 ? -13.639 18.068 20.406 1.00 91.31 458 ILE A O 1
ATOM 3623 N N . ILE A 1 459 ? -13.125 15.884 20.445 1.00 89.75 459 ILE A N 1
ATOM 3624 C CA . ILE A 1 459 ? -13.273 15.666 18.999 1.00 89.75 459 ILE A CA 1
ATOM 3625 C C . ILE A 1 459 ? -14.712 15.294 18.624 1.00 89.75 459 ILE A C 1
ATOM 3627 O O . ILE A 1 459 ? -15.127 15.577 17.500 1.00 89.75 459 ILE A O 1
ATOM 3631 N N . GLU A 1 460 ? -15.483 14.736 19.561 1.00 90.94 460 GLU A N 1
ATOM 3632 C CA . GLU A 1 460 ? -16.875 14.305 19.385 1.00 90.94 460 GLU A CA 1
ATOM 3633 C C . GLU A 1 460 ? -17.752 15.339 18.652 1.00 90.94 460 GLU A C 1
ATOM 3635 O O . GLU A 1 460 ? -18.337 14.959 17.641 1.00 90.94 460 GLU A O 1
ATOM 3640 N N . PRO A 1 461 ? -17.777 16.646 18.994 1.00 92.75 461 PRO A N 1
ATOM 3641 C CA . PRO A 1 461 ? -18.619 17.623 18.292 1.00 92.75 461 PRO A CA 1
ATOM 3642 C C . PRO A 1 461 ? -18.314 17.743 16.796 1.00 92.75 461 PRO A C 1
ATOM 3644 O O . PRO A 1 461 ? -19.201 18.029 15.993 1.00 92.75 461 PRO A O 1
ATOM 3647 N N . ALA A 1 462 ? -17.055 17.527 16.406 1.00 92.44 462 ALA A N 1
ATOM 3648 C CA . ALA A 1 462 ? -16.650 17.576 15.010 1.00 92.44 462 ALA A CA 1
ATOM 3649 C C . ALA A 1 462 ? -17.038 16.300 14.254 1.00 92.44 462 ALA A C 1
ATOM 3651 O O . ALA A 1 462 ? -17.237 16.368 13.049 1.00 92.44 462 ALA A O 1
ATOM 3652 N N . ILE A 1 463 ? -17.142 15.148 14.922 1.00 93.25 463 ILE A N 1
ATOM 3653 C CA . ILE A 1 463 ? -17.418 13.851 14.280 1.00 93.25 463 ILE A CA 1
ATOM 3654 C C . ILE A 1 463 ? -18.862 13.365 14.451 1.00 93.25 463 ILE A C 1
ATOM 3656 O O . ILE A 1 463 ? -19.319 12.537 13.663 1.00 93.25 463 ILE A O 1
ATOM 3660 N N . GLN A 1 464 ? -19.606 13.930 15.400 1.00 91.75 464 GLN A N 1
ATOM 3661 C CA . GLN A 1 464 ? -21.015 13.639 15.658 1.00 91.75 464 GLN A CA 1
ATOM 3662 C C . GLN A 1 464 ? -21.909 13.770 14.407 1.00 91.75 464 GLN A C 1
ATOM 3664 O O . GLN A 1 464 ? -22.784 12.922 14.235 1.00 91.75 464 GLN A O 1
ATOM 3669 N N . PRO A 1 465 ? -21.693 14.726 13.471 1.00 92.94 465 PRO A N 1
ATOM 3670 C CA . PRO A 1 465 ? -22.474 14.789 12.229 1.00 92.94 465 PRO A CA 1
ATOM 3671 C C . PRO A 1 465 ? -22.328 13.558 11.320 1.00 92.94 465 PRO A C 1
ATOM 3673 O O . PRO A 1 465 ? -23.149 13.354 10.430 1.00 92.94 465 PRO A O 1
ATOM 3676 N N . MET A 1 466 ? -21.289 12.741 11.509 1.00 92.12 466 MET A N 1
ATOM 3677 C CA . MET A 1 466 ? -21.104 11.467 10.802 1.00 92.12 466 MET A CA 1
ATOM 3678 C C . MET A 1 466 ? -21.754 10.280 11.534 1.00 92.12 466 MET A C 1
ATOM 3680 O O . MET A 1 466 ? -21.669 9.155 11.041 1.00 92.12 466 MET A O 1
ATOM 3684 N N . GLY A 1 467 ? -22.369 10.519 12.699 1.00 87.94 467 GLY A N 1
ATOM 3685 C CA . GLY A 1 467 ? -22.918 9.491 13.583 1.00 87.94 467 GLY A CA 1
ATOM 3686 C C . GLY A 1 467 ? -21.886 8.839 14.504 1.00 87.94 467 GLY A C 1
ATOM 3687 O O . GLY A 1 467 ? -22.154 7.772 15.045 1.00 87.94 467 GLY A O 1
ATOM 3688 N N . PHE A 1 468 ? -20.695 9.428 14.647 1.00 92.06 468 PHE A N 1
ATOM 3689 C CA . PHE A 1 468 ? -19.606 8.849 15.437 1.00 92.06 468 PHE A CA 1
ATOM 3690 C C . PHE A 1 468 ? -19.618 9.382 16.868 1.00 92.06 468 PHE A C 1
ATOM 3692 O O . PHE A 1 468 ? -19.809 10.580 17.082 1.00 92.06 468 PHE A O 1
ATOM 3699 N N . ASP A 1 469 ? -19.371 8.495 17.826 1.00 89.50 469 ASP A N 1
ATOM 3700 C CA . ASP A 1 469 ? -19.195 8.830 19.235 1.00 89.50 469 ASP A CA 1
ATOM 3701 C C . ASP A 1 469 ? -17.715 9.083 19.570 1.00 89.50 469 ASP A C 1
ATOM 3703 O O . ASP A 1 469 ? -16.803 8.912 18.750 1.00 89.50 469 ASP A O 1
ATOM 3707 N N . TRP A 1 470 ? -17.459 9.494 20.808 1.00 88.06 470 TRP A N 1
ATOM 3708 C CA . TRP A 1 470 ? -16.105 9.714 21.307 1.00 88.06 470 TRP A CA 1
ATOM 3709 C C . TRP A 1 470 ? -15.209 8.459 21.260 1.00 88.06 470 TRP A C 1
ATOM 3711 O O . TRP A 1 470 ? -14.007 8.601 21.016 1.00 88.06 470 TRP A O 1
ATOM 3721 N N . LYS A 1 471 ? -15.761 7.243 21.426 1.00 87.56 471 LYS A N 1
ATOM 3722 C CA . LYS A 1 471 ? -15.008 5.973 21.339 1.00 87.56 471 LYS A CA 1
ATOM 3723 C C . LYS A 1 471 ? -14.499 5.742 19.914 1.00 87.56 471 LYS A C 1
ATOM 3725 O O . LYS A 1 471 ? -13.305 5.495 19.714 1.00 87.56 471 LYS A O 1
ATOM 3730 N N . ILE A 1 472 ? -15.368 5.918 18.911 1.00 90.12 472 ILE A N 1
ATOM 3731 C CA . ILE A 1 472 ? -14.985 5.939 17.493 1.00 90.12 472 ILE A CA 1
ATOM 3732 C C . ILE A 1 472 ? -13.960 7.048 17.252 1.00 90.12 472 ILE A C 1
ATOM 3734 O O . ILE A 1 472 ? -12.955 6.797 16.592 1.00 90.12 472 ILE A O 1
ATOM 3738 N N . GLY A 1 473 ? -14.139 8.234 17.835 1.00 89.25 473 GLY A N 1
ATOM 3739 C CA . GLY A 1 473 ? -13.178 9.338 17.753 1.00 89.25 473 GLY A CA 1
ATOM 3740 C C . GLY A 1 473 ? -11.755 8.960 18.177 1.00 89.25 473 GLY A C 1
ATOM 3741 O O . GLY A 1 473 ? -10.808 9.197 17.423 1.00 89.25 473 GLY A O 1
ATOM 3742 N N . ILE A 1 474 ? -11.588 8.310 19.332 1.00 86.12 474 ILE A N 1
ATOM 3743 C CA . ILE A 1 474 ? -10.276 7.839 19.816 1.00 86.12 474 ILE A CA 1
ATOM 3744 C C . ILE A 1 474 ? -9.669 6.825 18.839 1.00 86.12 474 ILE A C 1
ATOM 3746 O O . ILE A 1 474 ? -8.488 6.918 18.479 1.00 86.12 474 ILE A O 1
ATOM 3750 N N . ALA A 1 475 ? -10.477 5.878 18.360 1.00 86.81 475 ALA A N 1
ATOM 3751 C CA . ALA A 1 475 ? -10.032 4.883 17.391 1.00 86.81 475 ALA A CA 1
ATOM 3752 C C . ALA A 1 475 ? -9.675 5.509 16.026 1.00 86.81 475 ALA A C 1
ATOM 3754 O O . ALA A 1 475 ? -8.733 5.073 15.363 1.00 86.81 475 ALA A O 1
ATOM 3755 N N . LEU A 1 476 ? -10.358 6.577 15.602 1.00 89.31 476 LEU A N 1
ATOM 3756 C CA . LEU A 1 476 ? -10.030 7.309 14.376 1.00 89.31 476 LEU A CA 1
ATOM 3757 C C . LEU A 1 476 ? -8.646 7.966 14.467 1.00 89.31 476 LEU A C 1
ATOM 3759 O O . LEU A 1 476 ? -7.864 7.846 13.520 1.00 89.31 476 LEU A O 1
ATOM 3763 N N . ILE A 1 477 ? -8.324 8.604 15.597 1.00 85.06 477 ILE A N 1
ATOM 3764 C CA . ILE A 1 477 ? -7.033 9.275 15.831 1.00 85.06 477 ILE A CA 1
ATOM 3765 C C . ILE A 1 477 ? -5.890 8.263 15.831 1.00 85.06 477 ILE A C 1
ATOM 3767 O O . ILE A 1 477 ? -4.905 8.426 15.111 1.00 85.06 477 ILE A O 1
ATOM 3771 N N . THR A 1 478 ? -6.027 7.196 16.613 1.00 79.62 478 THR A N 1
ATOM 3772 C CA . THR A 1 478 ? -5.016 6.132 16.706 1.00 79.62 478 THR A CA 1
ATOM 3773 C C . THR A 1 478 ? -4.840 5.427 15.361 1.00 79.62 478 THR A C 1
ATOM 3775 O O . THR A 1 478 ? -3.708 5.207 14.921 1.00 79.62 478 THR A O 1
ATOM 3778 N N . SER A 1 479 ? -5.934 5.201 14.622 1.00 85.06 479 SER A N 1
ATOM 3779 C CA . SER A 1 479 ? -5.878 4.595 13.287 1.00 85.06 479 SER A CA 1
ATOM 3780 C C . SER A 1 479 ? -5.215 5.471 12.215 1.00 85.06 479 SER A C 1
ATOM 3782 O O . SER A 1 479 ? -4.869 4.979 11.139 1.00 85.06 479 SER A O 1
ATOM 3784 N N . PHE A 1 480 ? -5.038 6.774 12.460 1.00 84.06 480 PHE A N 1
ATOM 3785 C CA . PHE A 1 480 ? -4.315 7.655 11.541 1.00 84.06 480 PHE A CA 1
ATOM 3786 C C . PHE A 1 480 ? -2.805 7.366 11.540 1.00 84.06 480 PHE A C 1
ATOM 3788 O O . PHE A 1 480 ? -2.150 7.473 10.495 1.00 84.06 480 PHE A O 1
ATOM 3795 N N . ALA A 1 481 ? -2.255 6.952 12.687 1.00 77.06 481 ALA A N 1
ATOM 3796 C CA . ALA A 1 481 ? -0.869 6.503 12.780 1.00 77.06 481 ALA A CA 1
ATOM 3797 C C . ALA A 1 481 ? -0.667 5.215 11.960 1.00 77.06 481 ALA A C 1
ATOM 3799 O O . ALA A 1 481 ? 0.214 5.164 11.096 1.00 77.06 481 ALA A O 1
ATOM 3800 N N . ALA A 1 482 ? -1.539 4.225 12.170 1.00 73.94 482 ALA A N 1
ATOM 3801 C CA . ALA A 1 482 ? -1.578 2.960 11.439 1.00 73.94 482 ALA A CA 1
ATOM 3802 C C . ALA A 1 482 ? -3.020 2.425 11.386 1.00 73.94 482 ALA A C 1
ATOM 3804 O O . ALA A 1 482 ? -3.694 2.362 12.408 1.00 73.94 482 ALA A O 1
ATOM 3805 N N . ARG A 1 483 ? -3.520 2.049 10.202 1.00 76.25 483 ARG A N 1
ATOM 3806 C CA . ARG A 1 483 ? -4.963 1.795 9.996 1.00 76.25 483 ARG A CA 1
ATOM 3807 C C . ARG A 1 483 ? -5.454 0.528 10.676 1.00 76.25 483 ARG A C 1
ATOM 3809 O O . ARG A 1 483 ? -6.573 0.497 11.176 1.00 76.25 483 ARG A O 1
ATOM 3816 N N . GLU A 1 484 ? -4.584 -0.463 10.739 1.00 71.06 484 GLU A N 1
ATOM 3817 C CA . GLU A 1 484 ? -4.755 -1.728 11.437 1.00 71.06 484 GLU A CA 1
ATOM 3818 C C . GLU A 1 484 ? -4.971 -1.564 12.953 1.00 71.06 484 GLU A C 1
ATOM 3820 O O . GLU A 1 484 ? -5.614 -2.407 13.573 1.00 71.06 484 GLU A O 1
ATOM 3825 N N . VAL A 1 485 ? -4.526 -0.446 13.542 1.00 72.56 485 VAL A N 1
ATOM 3826 C CA . VAL A 1 485 ? -4.664 -0.171 14.983 1.00 72.56 485 VAL A CA 1
ATOM 3827 C C . VAL A 1 485 ? -6.113 0.108 15.378 1.00 72.56 485 VAL A C 1
ATOM 3829 O O . VAL A 1 485 ? -6.447 -0.054 16.541 1.00 72.56 485 VAL A O 1
ATOM 3832 N N . PHE A 1 486 ? -7.009 0.435 14.437 1.00 83.19 486 PHE A N 1
ATOM 3833 C CA . PHE A 1 486 ? -8.417 0.703 14.756 1.00 83.19 486 PHE A CA 1
ATOM 3834 C C . PHE A 1 486 ? -9.081 -0.444 15.531 1.00 83.19 486 PHE A C 1
ATOM 3836 O O . PHE A 1 486 ? -9.689 -0.211 16.572 1.00 83.19 486 PHE A O 1
ATOM 3843 N N . VAL A 1 487 ? -8.952 -1.681 15.034 1.00 73.50 487 VAL A N 1
ATOM 3844 C CA . VAL A 1 487 ? -9.573 -2.854 15.670 1.00 73.50 487 VAL A CA 1
ATOM 3845 C C . VAL A 1 487 ? -8.914 -3.140 17.015 1.00 73.50 487 VAL A C 1
ATOM 3847 O O . VAL A 1 487 ? -9.619 -3.446 17.965 1.00 73.50 487 VAL A O 1
ATOM 3850 N N . GLY A 1 488 ? -7.592 -2.968 17.119 1.00 67.94 488 GLY A N 1
ATOM 3851 C CA . GLY A 1 488 ? -6.864 -3.105 18.382 1.00 67.94 488 GLY A CA 1
ATOM 3852 C C . GLY A 1 488 ? -7.293 -2.070 19.425 1.00 67.94 488 GLY A C 1
ATOM 3853 O O . GLY A 1 488 ? -7.571 -2.429 20.557 1.00 67.94 488 GLY A O 1
ATOM 3854 N N . THR A 1 489 ? -7.442 -0.801 19.042 1.00 76.19 489 THR A N 1
ATOM 3855 C CA . THR A 1 489 ? -7.942 0.257 19.930 1.00 76.19 489 THR A CA 1
ATOM 3856 C C . THR A 1 489 ? -9.380 -0.000 20.361 1.00 76.19 489 THR A C 1
ATOM 3858 O O . THR A 1 489 ? -9.691 0.157 21.537 1.00 76.19 489 THR A O 1
ATOM 3861 N N . MET A 1 490 ? -10.247 -0.442 19.447 1.00 78.25 490 MET A N 1
ATOM 3862 C CA . MET A 1 490 ? -11.605 -0.860 19.801 1.00 78.25 490 MET A CA 1
ATOM 3863 C C . MET A 1 490 ? -11.598 -2.068 20.737 1.00 78.25 490 MET A C 1
ATOM 3865 O O . MET A 1 490 ? -12.348 -2.081 21.707 1.00 78.25 490 MET A O 1
ATOM 3869 N N . ALA A 1 491 ? -10.714 -3.041 20.503 1.00 68.69 491 ALA A N 1
ATOM 3870 C CA . ALA A 1 491 ? -10.511 -4.156 21.415 1.00 68.69 491 ALA A CA 1
ATOM 3871 C C . ALA A 1 491 ? -10.172 -3.636 22.808 1.00 68.69 491 ALA A C 1
ATOM 3873 O O . ALA A 1 491 ? -10.925 -3.925 23.719 1.00 68.69 491 ALA A O 1
ATOM 3874 N N . THR A 1 492 ? -9.139 -2.799 22.952 1.00 68.75 492 THR A N 1
ATOM 3875 C CA . THR A 1 492 ? -8.692 -2.249 24.241 1.00 68.75 492 THR A CA 1
ATOM 3876 C C . THR A 1 492 ? -9.788 -1.463 24.961 1.00 68.75 492 THR A C 1
ATOM 3878 O O . THR A 1 492 ? -10.005 -1.672 26.150 1.00 68.75 492 THR A O 1
ATOM 3881 N N . ILE A 1 493 ? -10.506 -0.586 24.250 1.00 72.94 493 ILE A N 1
ATOM 3882 C CA . ILE A 1 493 ? -11.575 0.248 24.825 1.00 72.94 493 ILE A CA 1
ATOM 3883 C C . ILE A 1 493 ? -12.727 -0.624 25.349 1.00 72.94 493 ILE A C 1
ATOM 3885 O O . ILE A 1 493 ? -13.253 -0.360 26.423 1.00 72.94 493 ILE A O 1
ATOM 3889 N N . TYR A 1 494 ? -13.112 -1.680 24.625 1.00 70.44 494 TYR A N 1
ATOM 3890 C CA . TYR A 1 494 ? -14.224 -2.555 25.021 1.00 70.44 494 TYR A CA 1
ATOM 3891 C C . TYR A 1 494 ? -13.788 -3.785 25.848 1.00 70.44 494 TYR A C 1
ATOM 3893 O O . TYR A 1 494 ? -14.624 -4.448 26.466 1.00 70.44 494 TYR A O 1
ATOM 3901 N N . SER A 1 495 ? -12.496 -4.122 25.887 1.00 59.62 495 SER A N 1
ATOM 3902 C CA . SER A 1 495 ? -11.921 -5.179 26.731 1.00 59.62 495 SER A CA 1
ATOM 3903 C C . SER A 1 495 ? -11.578 -4.679 28.126 1.00 59.62 495 SER A C 1
ATOM 3905 O O . SER A 1 495 ? -11.720 -5.450 29.066 1.00 59.62 495 SER A O 1
ATOM 3907 N N . ALA A 1 496 ? -11.229 -3.395 28.281 1.00 50.34 496 ALA A N 1
ATOM 3908 C CA . ALA A 1 496 ? -11.101 -2.752 29.593 1.00 50.34 496 ALA A CA 1
ATOM 3909 C C . ALA A 1 496 ? -12.380 -2.890 30.446 1.00 50.34 496 ALA A C 1
ATOM 3911 O O . ALA A 1 496 ? -12.308 -2.912 31.667 1.00 50.34 496 ALA A O 1
ATOM 3912 N N . ASN A 1 497 ? -13.537 -3.068 29.800 1.00 48.72 497 ASN A N 1
ATOM 3913 C CA . ASN A 1 497 ? -14.826 -3.250 30.461 1.00 48.72 497 ASN A CA 1
ATOM 3914 C C . ASN A 1 497 ? -15.159 -4.705 30.845 1.00 48.72 497 ASN A C 1
ATOM 3916 O O . ASN A 1 497 ? -16.216 -4.920 31.427 1.00 48.72 497 ASN A O 1
ATOM 3920 N N . ASP A 1 498 ? -14.354 -5.716 30.489 1.00 46.22 498 ASP A N 1
ATOM 3921 C CA . ASP A 1 498 ? -14.699 -7.121 30.775 1.00 46.22 498 ASP A CA 1
ATOM 3922 C C . ASP A 1 498 ? -13.441 -8.008 30.846 1.00 46.22 498 ASP A C 1
ATOM 3924 O O . ASP A 1 498 ? -12.977 -8.525 29.827 1.00 46.22 498 ASP A O 1
ATOM 3928 N N . ALA A 1 499 ? -12.876 -8.161 32.049 1.00 40.56 499 ALA A N 1
ATOM 3929 C CA . ALA A 1 499 ? -11.641 -8.914 32.296 1.00 40.56 499 ALA A CA 1
ATOM 3930 C C . ALA A 1 499 ? -11.824 -10.449 32.304 1.00 40.56 499 ALA A C 1
ATOM 3932 O O . ALA A 1 499 ? -10.834 -11.172 32.224 1.00 40.56 499 ALA A O 1
ATOM 3933 N N . GLU A 1 500 ? -13.063 -10.956 32.380 1.00 39.09 500 GLU A N 1
ATOM 3934 C CA . GLU A 1 500 ? -13.346 -12.397 32.536 1.00 39.09 500 GLU A CA 1
ATOM 3935 C C . GLU A 1 500 ? -14.041 -13.049 31.327 1.00 39.09 500 GLU A C 1
ATOM 3937 O O . GLU A 1 500 ? -13.967 -14.266 31.165 1.00 39.09 500 GLU A O 1
ATOM 3942 N N . ASN A 1 501 ? -14.673 -12.277 30.433 1.00 36.31 501 ASN A N 1
ATOM 3943 C CA . ASN A 1 501 ? -15.359 -12.829 29.261 1.00 36.31 501 ASN A CA 1
ATOM 3944 C C . ASN A 1 501 ? -14.503 -12.752 27.990 1.00 36.31 501 ASN A C 1
ATOM 3946 O O . ASN A 1 501 ? -14.286 -11.681 27.419 1.00 36.31 501 ASN A O 1
ATOM 3950 N N . VAL A 1 502 ? -14.139 -13.926 27.464 1.00 40.62 502 VAL A N 1
ATOM 3951 C CA . VAL A 1 502 ? -13.519 -14.147 26.137 1.00 40.62 502 VAL A CA 1
ATOM 3952 C C . VAL A 1 502 ? -14.542 -13.942 24.996 1.00 40.62 502 VAL A C 1
ATOM 3954 O O . VAL A 1 502 ? -14.459 -14.556 23.935 1.00 40.62 502 VAL A O 1
ATOM 3957 N N . SER A 1 503 ? -15.567 -13.109 25.202 1.00 44.94 503 SER A N 1
ATOM 3958 C CA . SER A 1 503 ? -16.540 -12.769 24.159 1.00 44.94 503 SER A CA 1
ATOM 3959 C C . SER A 1 503 ? -15.842 -11.993 23.047 1.00 44.94 503 SER A C 1
ATOM 3961 O O . SER A 1 503 ? -15.051 -11.080 23.318 1.00 44.94 503 SER A O 1
ATOM 3963 N N . SER A 1 504 ? -16.149 -12.324 21.794 1.00 60.97 504 SER A N 1
ATOM 3964 C CA . SER A 1 504 ? -15.559 -11.633 20.649 1.00 60.97 504 SER A CA 1
ATOM 3965 C C . SER A 1 504 ? -15.920 -10.140 20.676 1.00 60.97 504 SER A C 1
ATOM 3967 O O . SER A 1 504 ? -17.031 -9.764 21.047 1.00 60.97 504 SER A O 1
ATOM 3969 N N . ILE A 1 505 ? -15.007 -9.263 20.239 1.00 67.88 505 ILE A N 1
ATOM 3970 C CA . ILE A 1 505 ? -15.239 -7.803 20.142 1.00 67.88 505 ILE A CA 1
ATOM 3971 C C . ILE A 1 505 ? -16.568 -7.496 19.432 1.00 67.88 505 ILE A C 1
ATOM 3973 O O . ILE A 1 505 ? -17.275 -6.562 19.798 1.00 67.88 505 ILE A O 1
ATOM 3977 N N . ARG A 1 506 ? -16.940 -8.320 18.445 1.00 70.75 506 ARG A N 1
ATOM 3978 C CA . ARG A 1 506 ? -18.205 -8.225 17.713 1.00 70.75 506 ARG A CA 1
ATOM 3979 C C . ARG A 1 506 ? -19.418 -8.228 18.647 1.00 70.75 506 ARG A C 1
ATOM 3981 O O . ARG A 1 506 ? -20.277 -7.371 18.496 1.00 70.75 506 ARG A O 1
ATOM 3988 N N . GLU A 1 507 ? -19.489 -9.155 19.598 1.00 70.31 507 GLU A N 1
ATOM 3989 C CA . GLU A 1 507 ? -20.633 -9.288 20.512 1.00 70.31 507 GLU A CA 1
ATOM 3990 C C . GLU A 1 507 ? -20.795 -8.047 21.392 1.00 70.31 507 GLU A C 1
ATOM 3992 O O . GLU A 1 507 ? -21.906 -7.532 21.525 1.00 70.31 507 GLU A O 1
ATOM 3997 N N . LYS A 1 508 ? -19.678 -7.507 21.894 1.00 72.94 508 LYS A N 1
ATOM 3998 C CA . LYS A 1 508 ? -19.658 -6.274 22.693 1.00 72.94 508 LYS A CA 1
ATOM 3999 C C . LYS A 1 508 ? -20.111 -5.048 21.895 1.00 72.94 508 LYS A C 1
ATOM 4001 O O . LYS A 1 508 ? -20.842 -4.209 22.404 1.00 72.94 508 LYS A O 1
ATOM 4006 N N . LEU A 1 509 ? -19.714 -4.943 20.625 1.00 80.06 509 LEU A N 1
ATOM 4007 C CA . LEU A 1 509 ? -20.133 -3.829 19.766 1.00 80.06 509 LEU A CA 1
ATOM 4008 C C . LEU A 1 509 ? -21.617 -3.921 19.373 1.00 80.06 509 LEU A C 1
ATOM 4010 O O . LEU A 1 509 ? -22.265 -2.891 19.206 1.00 80.06 509 LEU A O 1
ATOM 4014 N N . VAL A 1 510 ? -22.170 -5.132 19.233 1.00 79.25 510 VAL A N 1
ATOM 4015 C CA . VAL A 1 510 ? -23.602 -5.334 18.940 1.00 79.25 510 VAL A CA 1
ATOM 4016 C C . VAL A 1 510 ? -24.482 -4.984 20.143 1.00 79.25 510 VAL A C 1
ATOM 4018 O O . VAL A 1 510 ? -25.582 -4.460 19.957 1.00 79.25 510 VAL A O 1
ATOM 4021 N N . SER A 1 511 ? -24.029 -5.274 21.365 1.00 76.62 511 SER A N 1
ATOM 4022 C CA . SER A 1 511 ? -24.794 -5.001 22.588 1.00 76.62 511 SER A CA 1
ATOM 4023 C C . SER A 1 511 ? -24.745 -3.535 23.034 1.00 76.62 511 SER A C 1
ATOM 4025 O O . SER A 1 511 ? -25.616 -3.108 23.796 1.00 76.62 511 SER A O 1
ATOM 4027 N N . GLU A 1 512 ? -23.787 -2.753 22.528 1.00 78.31 512 GLU A N 1
ATOM 4028 C CA . GLU A 1 512 ? -23.605 -1.347 22.883 1.00 78.31 512 GLU A CA 1
ATOM 4029 C C . GLU A 1 512 ? -24.777 -0.470 22.408 1.00 78.31 512 GLU A C 1
ATOM 4031 O O . GLU A 1 512 ? -25.083 -0.360 21.212 1.00 78.31 512 GLU A O 1
ATOM 4036 N N . LYS A 1 513 ? -25.404 0.232 23.357 1.00 80.75 513 LYS A N 1
ATOM 4037 C CA . LYS A 1 513 ? -26.497 1.175 23.098 1.00 80.75 513 LYS A CA 1
ATOM 4038 C C . LYS A 1 513 ? -26.091 2.587 23.476 1.00 80.75 513 LYS A C 1
ATOM 4040 O O . LYS A 1 513 ? -25.449 2.815 24.494 1.00 80.75 513 LYS A O 1
ATOM 4045 N N . ASN A 1 514 ? -26.507 3.539 22.650 1.00 77.00 514 ASN A N 1
ATOM 4046 C CA . ASN A 1 514 ? -26.284 4.948 22.903 1.00 77.00 514 ASN A CA 1
ATOM 4047 C C . ASN A 1 514 ? -27.118 5.375 24.135 1.00 77.00 514 ASN A C 1
ATOM 4049 O O . ASN A 1 514 ? -28.338 5.173 24.112 1.00 77.00 514 ASN A O 1
ATOM 4053 N N . PRO A 1 515 ? -26.504 5.970 25.176 1.00 69.94 515 PRO A N 1
ATOM 4054 C CA . PRO A 1 515 ? -27.197 6.346 26.412 1.00 69.94 515 PRO A CA 1
ATOM 4055 C C . PRO A 1 515 ? -28.341 7.348 26.210 1.00 69.94 515 PRO A C 1
ATOM 4057 O O . PRO A 1 515 ? -29.357 7.264 26.893 1.00 69.94 515 PRO A O 1
ATOM 4060 N N . ASP A 1 516 ? -28.204 8.260 25.243 1.00 71.56 516 ASP A N 1
ATOM 4061 C CA . ASP A 1 516 ? -29.159 9.348 25.006 1.00 71.56 516 ASP A CA 1
ATOM 4062 C C . ASP A 1 516 ? -30.366 8.902 24.171 1.00 71.56 516 ASP A C 1
ATOM 4064 O O . ASP A 1 516 ? -31.467 9.436 24.307 1.00 71.56 516 ASP A O 1
ATOM 4068 N N . THR A 1 517 ? -30.173 7.931 23.272 1.00 74.94 517 THR A N 1
ATOM 4069 C CA . THR A 1 517 ? -31.202 7.527 22.293 1.00 74.94 517 THR A CA 1
ATOM 4070 C C . THR A 1 517 ? -31.727 6.106 22.483 1.00 74.94 517 THR A C 1
ATOM 4072 O O . THR A 1 517 ? -32.736 5.747 21.874 1.00 74.94 517 THR A O 1
ATOM 4075 N N . GLY A 1 518 ? -31.048 5.271 23.276 1.00 73.75 518 GLY A N 1
ATOM 4076 C CA . GLY A 1 518 ? -31.382 3.859 23.501 1.00 73.75 518 GLY A CA 1
ATOM 4077 C C . GLY A 1 518 ? -31.214 2.947 22.275 1.00 73.75 518 GLY A C 1
ATOM 4078 O O . GLY A 1 518 ? -31.485 1.746 22.356 1.00 73.75 518 GLY A O 1
ATOM 4079 N N . LYS A 1 519 ? -30.779 3.496 21.135 1.00 80.75 519 LYS A N 1
ATOM 4080 C CA . LYS A 1 519 ? -30.519 2.773 19.882 1.00 80.75 519 LYS A CA 1
ATOM 4081 C C . LYS A 1 519 ? -29.115 2.154 19.889 1.00 80.75 519 LYS A C 1
ATOM 4083 O O . LYS A 1 519 ? -28.251 2.653 20.610 1.00 80.75 519 LYS A O 1
ATOM 4088 N N . PRO A 1 520 ? -28.857 1.097 19.096 1.00 83.81 520 PRO A N 1
ATOM 4089 C CA . PRO A 1 520 ? -27.508 0.552 18.956 1.00 83.81 520 PRO A CA 1
ATOM 4090 C C . PRO A 1 520 ? -26.538 1.629 18.453 1.00 83.81 520 PRO A C 1
ATOM 4092 O O . PRO A 1 520 ? -26.858 2.335 17.493 1.00 83.81 520 PRO A O 1
ATOM 4095 N N . VAL A 1 521 ? -25.362 1.743 19.083 1.00 84.25 521 VAL A N 1
ATOM 4096 C CA . VAL A 1 521 ? -24.313 2.695 18.657 1.00 84.25 521 VAL A CA 1
ATOM 4097 C C . VAL A 1 521 ? -23.851 2.362 17.239 1.00 84.25 521 VAL A C 1
ATOM 4099 O O . VAL A 1 521 ? -23.771 3.235 16.379 1.00 84.25 521 VAL A O 1
ATOM 4102 N N . TYR A 1 522 ? -23.644 1.075 16.958 1.00 86.31 522 TYR A N 1
ATOM 4103 C CA . TYR A 1 522 ? -23.246 0.563 15.646 1.00 86.31 522 TYR A CA 1
ATOM 4104 C C . TYR A 1 522 ? -24.463 0.196 14.789 1.00 86.31 522 TYR A C 1
ATOM 4106 O O . TYR A 1 522 ? -24.611 -0.930 14.319 1.00 86.31 522 TYR A O 1
ATOM 4114 N N . GLY A 1 523 ? -25.374 1.155 14.607 1.00 87.25 523 GLY A N 1
ATOM 4115 C CA . GLY A 1 523 ? -26.489 1.015 13.671 1.00 87.25 523 GLY A CA 1
ATOM 4116 C C . GLY A 1 523 ? -26.033 0.979 12.205 1.00 87.25 523 GLY A C 1
ATOM 4117 O O . GLY A 1 523 ? -24.905 1.345 11.875 1.00 87.25 523 GLY A O 1
ATOM 4118 N N . PHE A 1 524 ? -26.943 0.599 11.299 1.00 89.12 524 PHE A N 1
ATOM 4119 C CA . PHE A 1 524 ? -26.664 0.499 9.858 1.00 89.12 524 PHE A CA 1
ATOM 4120 C C . PHE A 1 524 ? -26.050 1.786 9.275 1.00 89.12 524 PHE A C 1
ATOM 4122 O O . PHE A 1 524 ? -25.006 1.724 8.625 1.00 89.12 524 PHE A O 1
ATOM 4129 N N . GLY A 1 525 ? -26.643 2.952 9.565 1.00 90.50 525 GLY A N 1
ATOM 4130 C CA . GLY A 1 525 ? -26.151 4.252 9.094 1.00 90.50 525 GLY A CA 1
ATOM 4131 C C . GLY A 1 525 ? -24.748 4.593 9.608 1.00 90.50 525 GLY A C 1
ATOM 4132 O O . GLY A 1 525 ? -23.899 5.033 8.833 1.00 90.50 525 GLY A O 1
ATOM 4133 N N . VAL A 1 526 ? -24.456 4.315 10.887 1.00 91.94 526 VAL A N 1
ATOM 4134 C CA . VAL A 1 526 ? -23.131 4.550 11.494 1.00 91.94 526 VAL A CA 1
ATOM 4135 C C . VAL A 1 526 ? -22.081 3.633 10.873 1.00 91.94 526 VAL A C 1
ATOM 4137 O O . VAL A 1 526 ? -21.026 4.105 10.450 1.00 91.94 526 VAL A O 1
ATOM 4140 N N . CYS A 1 527 ? -22.374 2.335 10.749 1.00 92.12 527 CYS A N 1
ATOM 4141 C CA . CYS A 1 527 ? -21.469 1.380 10.112 1.00 92.12 527 CYS A CA 1
ATOM 4142 C C . CYS A 1 527 ? -21.182 1.761 8.655 1.00 92.12 527 CYS A C 1
ATOM 4144 O O . CYS A 1 527 ? -20.022 1.762 8.244 1.00 92.12 527 CYS A O 1
ATOM 4146 N N . LEU A 1 528 ? -22.207 2.121 7.878 1.00 93.44 528 LEU A N 1
ATOM 4147 C CA . LEU A 1 528 ? -22.044 2.503 6.477 1.00 93.44 528 LEU A CA 1
ATOM 4148 C C . LEU A 1 528 ? -21.261 3.818 6.329 1.00 93.44 528 LEU A C 1
ATOM 4150 O O . LEU A 1 528 ? -20.351 3.902 5.502 1.00 93.44 528 LEU A O 1
ATOM 4154 N N . SER A 1 529 ? -21.563 4.812 7.168 1.00 95.19 529 SER A N 1
ATOM 4155 C CA . SER A 1 529 ? -20.826 6.077 7.268 1.00 95.19 529 SER A CA 1
ATOM 4156 C C . SER A 1 529 ? -19.347 5.837 7.576 1.00 95.19 529 SER A C 1
ATOM 4158 O O . SER A 1 529 ? -18.471 6.353 6.879 1.00 95.19 529 SER A O 1
ATOM 4160 N N . LEU A 1 530 ? -19.047 4.968 8.547 1.00 94.19 530 LEU A N 1
ATOM 4161 C CA . LEU A 1 530 ? -17.681 4.632 8.940 1.00 94.19 530 LEU A CA 1
ATOM 4162 C C . LEU A 1 530 ? -16.940 3.854 7.840 1.00 94.19 530 LEU A C 1
ATOM 4164 O O . LEU A 1 530 ? -15.781 4.154 7.552 1.00 94.19 530 LEU A O 1
ATOM 4168 N N . LEU A 1 531 ? -17.601 2.918 7.149 1.00 94.25 531 LEU A N 1
ATOM 4169 C CA . LEU A 1 531 ? -17.030 2.214 5.992 1.00 94.25 531 LEU A CA 1
ATOM 4170 C C . LEU A 1 531 ? -16.621 3.188 4.876 1.00 94.25 531 LEU A C 1
ATOM 4172 O O . LEU A 1 531 ? -15.511 3.087 4.341 1.00 94.25 531 LEU A O 1
ATOM 4176 N N . VAL A 1 532 ? -17.491 4.147 4.547 1.00 94.94 532 VAL A N 1
ATOM 4177 C CA . VAL A 1 532 ? -17.234 5.160 3.512 1.00 94.94 532 VAL A CA 1
ATOM 4178 C C . VAL A 1 532 ? -16.171 6.164 3.962 1.00 94.94 532 VAL A C 1
ATOM 4180 O O . VAL A 1 532 ? -15.271 6.484 3.180 1.00 94.94 532 VAL A O 1
ATOM 4183 N N . PHE A 1 533 ? -16.185 6.573 5.234 1.00 95.19 533 PHE A N 1
ATOM 4184 C CA . PHE A 1 533 ? -15.113 7.373 5.825 1.00 95.19 533 PHE A CA 1
ATOM 4185 C C . PHE A 1 533 ? -13.761 6.684 5.620 1.00 95.19 533 PHE A C 1
ATOM 4187 O O . PHE A 1 533 ? -12.845 7.269 5.046 1.00 95.19 533 PHE A O 1
ATOM 4194 N N . TYR A 1 534 ? -13.641 5.408 5.999 1.00 92.06 534 TYR A N 1
ATOM 4195 C CA . TYR A 1 534 ? -12.406 4.649 5.812 1.00 92.06 534 TYR A CA 1
ATOM 4196 C C . TYR A 1 534 ? -12.057 4.416 4.342 1.00 92.06 534 TYR A C 1
ATOM 4198 O O . TYR A 1 534 ? -10.874 4.318 4.030 1.00 92.06 534 TYR A O 1
ATOM 4206 N N . ALA A 1 535 ? -13.032 4.348 3.429 1.00 92.44 535 ALA A N 1
ATOM 4207 C CA . ALA A 1 535 ? -12.772 4.237 1.992 1.00 92.44 535 ALA A CA 1
ATOM 4208 C C . ALA A 1 535 ? -12.028 5.456 1.428 1.00 92.44 535 ALA A C 1
ATOM 4210 O O . ALA A 1 535 ? -11.109 5.287 0.620 1.00 92.44 535 ALA A O 1
ATOM 4211 N N . PHE A 1 536 ? -12.338 6.665 1.897 1.00 94.69 536 PHE A N 1
ATOM 4212 C CA . PHE A 1 536 ? -11.737 7.892 1.363 1.00 94.69 536 PHE A CA 1
ATOM 4213 C C . PHE A 1 536 ? -10.732 8.580 2.282 1.00 94.69 536 PHE A C 1
ATOM 4215 O O . PHE A 1 536 ? -9.982 9.434 1.811 1.00 94.69 536 PHE A O 1
ATOM 4222 N N . ALA A 1 537 ? -10.664 8.215 3.562 1.00 92.75 537 ALA A N 1
ATOM 4223 C CA . ALA A 1 537 ? -9.748 8.844 4.503 1.00 92.75 537 ALA A CA 1
ATOM 4224 C C . ALA A 1 537 ? -8.283 8.591 4.120 1.00 92.75 537 ALA A C 1
ATOM 4226 O O . ALA A 1 537 ? -7.910 7.509 3.653 1.00 92.75 537 ALA A O 1
ATOM 4227 N N . MET A 1 538 ? -7.426 9.590 4.355 1.00 88.12 538 MET A N 1
ATOM 4228 C CA . MET A 1 538 ? -5.986 9.498 4.088 1.00 88.12 538 MET A CA 1
ATOM 4229 C C . MET A 1 538 ? -5.387 8.261 4.769 1.00 88.12 538 MET A C 1
ATOM 4231 O O . MET A 1 538 ? -5.671 8.028 5.935 1.00 88.12 538 MET A O 1
ATOM 4235 N N . GLN A 1 539 ? -4.585 7.451 4.072 1.00 83.44 539 GLN A N 1
ATOM 4236 C CA . GLN A 1 539 ? -4.231 6.107 4.554 1.00 83.44 539 GLN A CA 1
ATOM 4237 C C . GLN A 1 539 ? -3.487 6.089 5.897 1.00 83.44 539 GLN A C 1
ATOM 4239 O O . GLN A 1 539 ? -4.099 5.773 6.904 1.00 83.44 539 GLN A O 1
ATOM 4244 N N . CYS A 1 540 ? -2.195 6.388 5.944 1.00 85.88 540 CYS A N 1
ATOM 4245 C CA . CYS A 1 540 ? -1.420 6.330 7.187 1.00 85.88 540 CYS A CA 1
ATOM 4246 C C . CYS A 1 540 ? -0.291 7.362 7.181 1.00 85.88 540 CYS A C 1
ATOM 4248 O O . CYS A 1 540 ? 0.109 7.855 6.118 1.00 85.88 540 CYS A O 1
ATOM 4250 N N . MET A 1 541 ? 0.256 7.660 8.362 1.00 85.25 541 MET A N 1
ATOM 4251 C CA . MET A 1 541 ? 1.352 8.620 8.534 1.00 85.25 541 MET A CA 1
ATOM 4252 C C . MET A 1 541 ? 2.576 8.285 7.663 1.00 85.25 541 MET A C 1
ATOM 4254 O O . MET A 1 541 ? 3.192 9.177 7.076 1.00 85.25 541 MET A O 1
ATOM 4258 N N . SER A 1 542 ? 2.892 6.997 7.492 1.00 79.25 542 SER A N 1
ATOM 4259 C CA . SER A 1 542 ? 3.989 6.556 6.621 1.00 79.25 542 SER A CA 1
ATOM 4260 C C . SER A 1 542 ? 3.743 6.904 5.148 1.00 79.25 542 SER A C 1
ATOM 4262 O O . SER A 1 542 ? 4.673 7.298 4.443 1.00 79.25 542 SER A O 1
ATOM 4264 N N . THR A 1 543 ? 2.489 6.867 4.687 1.00 87.25 543 THR A N 1
ATOM 4265 C CA . THR A 1 543 ? 2.131 7.312 3.332 1.00 87.25 543 THR A CA 1
ATOM 4266 C C . THR A 1 543 ? 2.386 8.807 3.167 1.00 87.25 543 THR A C 1
ATOM 4268 O O . THR A 1 543 ? 2.990 9.206 2.174 1.00 87.25 543 THR A O 1
ATOM 4271 N N . MET A 1 544 ? 2.017 9.640 4.146 1.00 89.94 544 MET A N 1
ATOM 4272 C CA . MET A 1 544 ? 2.312 11.080 4.103 1.00 89.94 544 MET A CA 1
ATOM 4273 C C . MET A 1 544 ? 3.816 11.363 4.060 1.00 89.94 544 MET A C 1
ATOM 4275 O O . MET A 1 544 ? 4.265 12.165 3.241 1.00 89.94 544 MET A O 1
ATOM 4279 N N . ALA A 1 545 ? 4.603 10.670 4.886 1.00 85.44 545 ALA A N 1
ATOM 4280 C CA . ALA A 1 545 ? 6.056 10.815 4.905 1.00 85.44 545 ALA A CA 1
ATOM 4281 C C . ALA A 1 545 ? 6.683 10.467 3.542 1.00 85.44 545 ALA A C 1
ATOM 4283 O O . ALA A 1 545 ? 7.573 11.167 3.053 1.00 85.44 545 ALA A O 1
ATOM 4284 N N . VAL A 1 546 ? 6.185 9.415 2.888 1.00 86.12 546 VAL A N 1
ATOM 4285 C CA . VAL A 1 546 ? 6.656 8.991 1.563 1.00 86.12 546 VAL A CA 1
ATOM 4286 C C . VAL A 1 546 ? 6.198 9.958 0.470 1.00 86.12 546 VAL A C 1
ATOM 4288 O O . VAL A 1 546 ? 6.996 10.306 -0.398 1.00 86.12 546 VAL A O 1
ATOM 4291 N N . VAL A 1 547 ? 4.963 10.466 0.528 1.00 92.69 547 VAL A N 1
ATOM 4292 C CA . VAL A 1 547 ? 4.475 11.517 -0.384 1.00 92.69 547 VAL A CA 1
ATOM 4293 C C . VAL A 1 547 ? 5.337 12.772 -0.271 1.00 92.69 547 VAL A C 1
ATOM 4295 O O . VAL A 1 547 ? 5.742 13.334 -1.290 1.00 92.69 547 VAL A O 1
ATOM 4298 N N . TYR A 1 548 ? 5.663 13.201 0.949 1.00 92.06 548 TYR A N 1
ATOM 4299 C CA . TYR A 1 548 ? 6.566 14.324 1.174 1.00 92.06 548 TYR A CA 1
ATOM 4300 C C . TYR A 1 548 ? 7.955 14.049 0.587 1.00 92.06 548 TYR A C 1
ATOM 4302 O O . TYR A 1 548 ? 8.493 14.882 -0.142 1.00 92.06 548 TYR A O 1
ATOM 4310 N N . ARG A 1 549 ? 8.511 12.855 0.822 1.00 87.69 549 ARG A N 1
ATOM 4311 C CA . ARG A 1 549 ? 9.818 12.452 0.288 1.00 87.69 549 ARG A CA 1
ATOM 4312 C C . ARG A 1 549 ? 9.856 12.437 -1.244 1.00 87.69 549 ARG A C 1
ATOM 4314 O O . ARG A 1 549 ? 10.863 12.837 -1.824 1.00 87.69 549 ARG A O 1
ATOM 4321 N N . GLU A 1 550 ? 8.782 11.992 -1.896 1.00 90.56 550 GLU A N 1
ATOM 4322 C CA . GLU A 1 550 ? 8.709 11.897 -3.360 1.00 90.56 550 GLU A CA 1
ATOM 4323 C C . GLU A 1 550 ? 8.383 13.232 -4.038 1.00 90.56 550 GLU A C 1
ATOM 4325 O O . GLU A 1 550 ? 8.918 13.513 -5.109 1.00 90.56 550 GLU A O 1
ATOM 4330 N N . THR A 1 551 ? 7.535 14.066 -3.431 1.00 92.25 551 THR A N 1
ATOM 4331 C CA . THR A 1 551 ? 7.175 15.384 -3.985 1.00 92.25 551 THR A CA 1
ATOM 4332 C C . THR A 1 551 ? 8.139 16.495 -3.568 1.00 92.25 551 THR A C 1
ATOM 4334 O O . THR A 1 551 ? 8.136 17.559 -4.185 1.00 92.25 551 THR A O 1
ATOM 4337 N N . LYS A 1 552 ? 8.957 16.260 -2.530 1.00 90.31 552 LYS A N 1
ATOM 4338 C CA . LYS A 1 552 ? 9.847 17.237 -1.878 1.00 90.31 552 LYS A CA 1
ATOM 4339 C C . LYS A 1 552 ? 9.142 18.550 -1.508 1.00 90.31 552 LYS A C 1
ATOM 4341 O O . LYS A 1 552 ? 9.760 19.611 -1.512 1.00 90.31 552 LYS A O 1
ATOM 4346 N N . SER A 1 553 ? 7.838 18.508 -1.231 1.00 91.06 553 SER A N 1
ATOM 4347 C CA . SER A 1 553 ? 7.047 19.710 -0.971 1.00 91.06 553 SER A CA 1
ATOM 4348 C C . SER A 1 553 ? 5.915 19.448 0.014 1.00 91.06 553 SER A C 1
ATOM 4350 O O . SER A 1 553 ? 5.063 18.586 -0.199 1.00 91.06 553 SER A O 1
ATOM 4352 N N . TRP A 1 554 ? 5.858 20.272 1.061 1.00 92.94 554 TRP A N 1
ATOM 4353 C CA . TRP A 1 554 ? 4.760 20.280 2.030 1.00 92.94 554 TRP A CA 1
ATOM 4354 C C . TRP A 1 554 ? 3.419 20.644 1.396 1.00 92.94 554 TRP A C 1
ATOM 4356 O O . TRP A 1 554 ? 2.389 20.120 1.804 1.00 92.94 554 TRP A O 1
ATOM 4366 N N . LYS A 1 555 ? 3.419 21.476 0.345 1.00 93.12 555 LYS A N 1
ATOM 4367 C CA . LYS A 1 555 ? 2.194 21.898 -0.346 1.00 93.12 555 LYS A CA 1
ATOM 4368 C C . LYS A 1 555 ? 1.389 20.702 -0.857 1.00 93.12 555 LYS A C 1
ATOM 4370 O O . LYS A 1 555 ? 0.176 20.660 -0.682 1.00 93.12 555 LYS A O 1
ATOM 4375 N N . TRP A 1 556 ? 2.061 19.736 -1.483 1.00 92.69 556 TRP A N 1
ATOM 4376 C CA . TRP A 1 556 ? 1.401 18.562 -2.052 1.00 92.69 556 TRP A CA 1
ATOM 4377 C C . TRP A 1 556 ? 0.952 17.580 -0.969 1.00 92.69 556 TRP A C 1
ATOM 4379 O O . TRP A 1 556 ? -0.173 17.098 -1.024 1.00 92.69 556 TRP A O 1
ATOM 4389 N N . MET A 1 557 ? 1.780 17.342 0.049 1.00 94.25 557 MET A N 1
ATOM 4390 C CA . MET A 1 557 ? 1.424 16.458 1.162 1.00 94.25 557 MET A CA 1
ATOM 4391 C C . MET A 1 557 ? 0.236 17.004 1.975 1.00 94.25 557 MET A C 1
ATOM 4393 O O . MET A 1 557 ? -0.732 16.283 2.211 1.00 94.25 557 MET A O 1
ATOM 4397 N N . THR A 1 558 ? 0.264 18.282 2.363 1.00 94.06 558 THR A N 1
ATOM 4398 C CA . THR A 1 558 ? -0.829 18.908 3.124 1.00 94.06 558 THR A CA 1
ATOM 4399 C C . THR A 1 558 ? -2.082 19.068 2.267 1.00 94.06 558 THR A C 1
ATOM 4401 O O . THR A 1 558 ? -3.182 18.805 2.742 1.00 94.06 558 THR A O 1
ATOM 4404 N N . GLY A 1 559 ? -1.932 19.416 0.984 1.00 94.25 559 GLY A N 1
ATOM 4405 C CA . GLY A 1 559 ? -3.052 19.433 0.042 1.00 94.25 559 GLY A CA 1
ATOM 4406 C C . GLY A 1 559 ? -3.719 18.062 -0.089 1.00 94.25 559 GLY A C 1
ATOM 4407 O O . GLY A 1 559 ? -4.945 17.986 -0.118 1.00 94.25 559 GLY A O 1
ATOM 4408 N N . GLN A 1 560 ? -2.926 16.982 -0.103 1.00 94.00 560 GLN A N 1
ATOM 4409 C CA . GLN A 1 560 ? -3.431 15.610 -0.104 1.00 94.00 560 GLN A CA 1
ATOM 4410 C C . GLN A 1 560 ? -4.223 15.274 1.161 1.00 94.00 560 GLN A C 1
ATOM 4412 O O . GLN A 1 560 ? -5.335 14.760 1.067 1.00 94.00 560 GLN A O 1
ATOM 4417 N N . LEU A 1 561 ? -3.679 15.610 2.331 1.00 94.12 561 LEU A N 1
ATOM 4418 C CA . LEU A 1 561 ? -4.357 15.396 3.606 1.00 94.12 561 LEU A CA 1
ATOM 4419 C C . LEU A 1 561 ? -5.700 16.137 3.663 1.00 94.12 561 LEU A C 1
ATOM 4421 O O . LEU A 1 561 ? -6.717 15.528 3.975 1.00 94.12 561 LEU A O 1
ATOM 4425 N N . ILE A 1 562 ? -5.715 17.429 3.321 1.00 95.06 562 ILE A N 1
ATOM 4426 C CA . ILE A 1 562 ? -6.924 18.260 3.393 1.00 95.06 562 ILE A CA 1
ATOM 4427 C C . ILE A 1 562 ? -8.011 17.726 2.460 1.00 95.06 562 ILE A C 1
ATOM 4429 O O . ILE A 1 562 ? -9.151 17.570 2.894 1.00 95.06 562 ILE A O 1
ATOM 4433 N N . TYR A 1 563 ? -7.683 17.421 1.197 1.00 94.25 563 TYR A N 1
ATOM 4434 C CA . TYR A 1 563 ? -8.714 16.968 0.262 1.00 94.25 563 TYR A CA 1
ATOM 4435 C C . TYR A 1 563 ? -9.275 15.601 0.667 1.00 94.25 563 TYR A C 1
ATOM 4437 O O . TYR A 1 563 ? -10.480 15.398 0.553 1.00 94.25 563 TYR A O 1
ATOM 4445 N N . MET A 1 564 ? -8.434 14.667 1.128 1.00 95.12 564 MET A N 1
ATOM 4446 C CA . MET A 1 564 ? -8.894 13.322 1.489 1.00 95.12 564 MET A CA 1
ATOM 4447 C C . MET A 1 564 ? -9.723 13.337 2.762 1.00 95.12 564 MET A C 1
ATOM 4449 O O . MET A 1 564 ? -10.771 12.702 2.806 1.00 95.12 564 MET A O 1
ATOM 4453 N N . THR A 1 565 ? -9.293 14.089 3.775 1.00 94.12 565 THR A N 1
ATOM 4454 C CA . THR A 1 565 ? -10.076 14.264 5.000 1.00 94.12 565 THR A CA 1
ATOM 4455 C C . THR A 1 565 ? -11.402 14.956 4.696 1.00 94.12 565 THR A C 1
ATOM 4457 O O . THR A 1 565 ? -12.436 14.497 5.167 1.00 94.12 565 THR A O 1
ATOM 4460 N N . GLY A 1 566 ? -11.405 15.994 3.852 1.00 95.50 566 GLY A N 1
ATOM 4461 C CA . GLY A 1 566 ? -12.635 16.666 3.424 1.00 95.50 566 GLY A CA 1
ATOM 4462 C C . GLY A 1 566 ? -13.575 15.749 2.636 1.00 95.50 566 GLY A C 1
ATOM 4463 O O . GLY A 1 566 ? -14.768 15.709 2.920 1.00 95.50 566 GLY A O 1
ATOM 4464 N N . LEU A 1 567 ? -13.043 14.969 1.689 1.00 95.56 567 LEU A N 1
ATOM 4465 C CA . LEU A 1 567 ? -13.817 13.998 0.913 1.00 95.56 567 LEU A CA 1
ATOM 4466 C C . LEU A 1 567 ? -14.430 12.925 1.821 1.00 95.56 567 LEU A C 1
ATOM 4468 O O . LEU A 1 567 ? -15.629 12.674 1.729 1.00 95.56 567 LEU A O 1
ATOM 4472 N N . ALA A 1 568 ? -13.628 12.335 2.712 1.00 95.62 568 ALA A N 1
ATOM 4473 C CA . ALA A 1 568 ? -14.076 11.322 3.662 1.00 95.62 568 ALA A CA 1
ATOM 4474 C C . ALA A 1 568 ? -15.164 11.864 4.590 1.00 95.62 568 ALA A C 1
ATOM 4476 O O . ALA A 1 568 ? -16.229 11.262 4.691 1.00 95.62 568 ALA A O 1
ATOM 4477 N N . TYR A 1 569 ? -14.932 13.034 5.184 1.00 96.19 569 TYR A N 1
ATOM 4478 C CA . TYR A 1 569 ? -15.880 13.687 6.079 1.00 96.19 569 TYR A CA 1
ATOM 4479 C C . TYR A 1 569 ? -17.223 13.953 5.393 1.00 96.19 569 TYR A C 1
ATOM 4481 O O . TYR A 1 569 ? -18.261 13.490 5.857 1.00 96.19 569 TYR A O 1
ATOM 4489 N N . LEU A 1 570 ? -17.211 14.636 4.242 1.00 96.50 570 LEU A N 1
ATOM 4490 C CA . LEU A 1 570 ? -18.439 14.975 3.520 1.00 96.50 570 LEU A CA 1
ATOM 4491 C C . LEU A 1 570 ? -19.198 13.723 3.075 1.00 96.50 570 LEU A C 1
ATOM 4493 O O . LEU A 1 570 ? -20.415 13.660 3.219 1.00 96.50 570 LEU A O 1
ATOM 4497 N N . SER A 1 571 ? -18.487 12.716 2.565 1.00 95.81 571 SER A N 1
ATOM 4498 C CA . SER A 1 571 ? -19.115 11.463 2.143 1.00 95.81 571 SER A CA 1
ATOM 4499 C C . SER A 1 571 ? -19.750 10.697 3.308 1.00 95.81 571 SER A C 1
ATOM 4501 O O . SER A 1 571 ? -20.853 10.183 3.151 1.00 95.81 571 SER A O 1
ATOM 4503 N N . ALA A 1 572 ? -19.109 10.675 4.479 1.00 96.12 572 ALA A N 1
ATOM 4504 C CA . ALA A 1 572 ? -19.618 10.016 5.676 1.00 96.12 572 ALA A CA 1
ATOM 4505 C C . ALA A 1 572 ? -20.864 10.726 6.227 1.00 96.12 572 ALA A C 1
ATOM 4507 O O . ALA A 1 572 ? -21.877 10.079 6.471 1.00 96.12 572 ALA A O 1
ATOM 4508 N N . VAL A 1 573 ? -20.841 12.064 6.311 1.00 96.56 573 VAL A N 1
ATOM 4509 C CA . VAL A 1 573 ? -22.012 12.865 6.716 1.00 96.56 573 VAL A CA 1
ATOM 4510 C C . VAL A 1 573 ? -23.199 12.612 5.787 1.00 96.56 573 VAL A C 1
ATOM 4512 O O . VAL A 1 573 ? -24.309 12.381 6.263 1.00 96.56 573 VAL A O 1
ATOM 4515 N N . VAL A 1 574 ? -22.974 12.633 4.468 1.00 96.56 574 VAL A N 1
ATOM 4516 C CA . VAL A 1 574 ? -24.030 12.380 3.476 1.00 96.56 574 VAL A CA 1
ATOM 4517 C C . VAL A 1 574 ? -24.616 10.983 3.653 1.00 96.56 574 VAL A C 1
ATOM 4519 O O . VAL A 1 574 ? -25.832 10.832 3.662 1.00 96.56 574 VAL A O 1
ATOM 4522 N N . VAL A 1 575 ? -23.771 9.968 3.826 1.00 95.19 575 VAL A N 1
ATOM 4523 C CA . VAL A 1 575 ? -24.219 8.585 4.016 1.00 95.19 575 VAL A CA 1
ATOM 4524 C C . VAL A 1 575 ? -25.023 8.431 5.306 1.00 95.19 575 VAL A C 1
ATOM 4526 O O . VAL A 1 575 ? -26.098 7.849 5.260 1.00 95.19 575 VAL A O 1
ATOM 4529 N N . TYR A 1 576 ? -24.558 8.998 6.420 1.00 94.81 576 TYR A N 1
ATOM 4530 C CA . TYR A 1 576 ? -25.250 8.915 7.709 1.00 94.81 576 TYR A CA 1
ATOM 4531 C C . TYR A 1 576 ? -26.623 9.603 7.719 1.00 94.81 576 TYR A C 1
ATOM 4533 O O . TYR A 1 576 ? -27.522 9.184 8.431 1.00 94.81 576 TYR A O 1
ATOM 4541 N N . HIS A 1 577 ? -26.807 10.675 6.945 1.00 93.25 577 HIS A N 1
ATOM 4542 C CA . HIS A 1 577 ? -28.104 11.357 6.876 1.00 93.25 577 HIS A CA 1
ATOM 4543 C C . HIS A 1 577 ? -29.068 10.719 5.868 1.00 93.25 577 HIS A C 1
ATOM 4545 O O . HIS A 1 577 ? -30.267 10.989 5.917 1.00 93.25 577 HIS A O 1
ATOM 4551 N N . LEU A 1 578 ? -28.558 9.915 4.931 1.00 93.19 578 LEU A N 1
ATOM 4552 C CA . LEU A 1 578 ? -29.375 9.207 3.944 1.00 93.19 578 LEU A CA 1
ATOM 4553 C C . LEU A 1 578 ? -29.928 7.873 4.464 1.00 93.19 578 LEU A C 1
ATOM 4555 O O . LEU A 1 578 ? -30.958 7.428 3.956 1.00 93.19 578 LEU A O 1
ATOM 4559 N N . PHE A 1 579 ? -29.248 7.242 5.423 1.00 87.50 579 PHE A N 1
ATOM 4560 C CA . PHE A 1 579 ? -29.559 5.918 5.968 1.00 87.50 579 PHE A CA 1
ATOM 4561 C C . PHE A 1 579 ? -29.606 5.960 7.489 1.00 87.50 579 PHE A C 1
ATOM 4563 O O . PHE A 1 579 ? -30.557 5.380 8.061 1.00 87.50 579 PHE A O 1
#

Mean predicted aligned error: 12.06 Å

Nearest PDB structures (foldseek):
  3iby-assembly2_B  TM=6.718E-01  e=1.308E-03  Legionella pneumophila
  3iby-assembly3_C  TM=6.469E-01  e=1.151E-03  Legionella pneumophila
  3a1u-assembly1_A  TM=6.939E-01  e=1.552E-03  Thermotoga maritima
  3i8s-assembly2_B  TM=6.745E-01  e=6.084E-03  Escherichia coli
  3hyt-assembly1_C  TM=6.659E-01  e=8.203E-03  Escherichia coli

Foldseek 3Di:
DPQLVVVLVVLVVLQVQDFDEAEAEDVVVCVLQVKAFAQVLLCVLSQWHYFYAYPVVGPRVVVVVVSVVVTGRGPDHQDPCVVVPPPPDPDPDPLVVCCVPQVDPVRVVVVVVVVCVVSSVSSSVSSVVSCVVGIDGDPDGSQVPLVVVLCQCLPLPSVVVVVVVLLVVLVVCLVVVLVVVLVVLLVVLVVVLVVLLVVDDDDPVSCCVNQQFSLLLNLQVSCLSSLLSLLLSLLQCVQQLVLLSQLVSCQVVVVLLVAHSQLCNLQVCLQAPNLVSLVSLVVPPFPLNSLLSLLLSQLANHPLCVVVLLLLLPLADPPPDDDVPHDVSVVVVVVLRVSSVVVSSVSSNVSSVVRDDPDDDDDDDDRDGGDGGDPVVSNVSSVVSSVCSCPVLSVVSSVLSSVLSQQQQAADPVQLVVLCVVLVVVLVVDDPVVNLVSQLVSLLSSSCRGNLVVQLVVCQVVCVLLLDGSQQSSLVVSCQAPVSCSVSSLCSSQCSSPVDDPDDSSVSQNPDADPVPRHRSSYNLNSVLVSLLSSQARHYPSSLVSSCVSVVDPCSSVVSNVVSNVNSRVSSSVSSVVD

pLDDT: mean 82.66, std 9.97, range [36.31, 96.56]

Secondary structure (DSSP, 8-state):
--HHHHHHHHHHHHHTT---EEEEE-HHHHHHTT-EE-HHHHHHHHTSEEEEEBTTTTBTHHHHHHHHHT----S--SS-GGGS-------SSHHHHHHHHHSSHHHHHHHHHHHHHHHHHHHHHHHHHHHHHHEEPPSS---HHHHHHHHHHTSTTHHHHHHHHHHHHHHHHHHHHHHHHHHHHHHHHHHHHHHHHHHSPSSHHHHIIIIIIIHHHHHHHTTHHHHHHHHHHHHHHHHTTHHHHHHHHHHHHHGGGT--GGGHHHHHHHHH-HHHHHHHGGG--SHHHHHHHHHHGGGS--GGGHHHHHHHHHHHS-TT-EETTEEHHHHHHHHHHHHHHHHHHHHHHHHHHHS--SPPPP-----PPP----HHHHHHHHHHHHHHIIIIIHHHHHHHHHHHHHHHH---HHHHHHHHHHHHHHHTTS-HHHHHHHHHHHHHHHHHHSHHHHHHHHHHHHHGGGT--HHHHHHHHHHHH-TTHHHHHHHHHHHTT-SS----HHHHHHH-B-TTT-SBTT-HHHHHHHHHHHHHS---HHHHHHHHHHH--HHHHHHHHHHHHHHHHHHHHHHHHH-

Radius of gyration: 31.13 Å; Cα contacts (8 Å, |Δi|>4): 700; chains: 1; bounding box: 74×55×89 Å

Sequence (579 aa):
SNLKRHLLLATQVIDLKIPVVIVLNMIDEANKAGLKIDAAEISRLLGVKVALVNSRNGEGLEDLKLKITQAKESVNTFVETTRLQVVKTGAQSFEEIVLTQFGSEAEYKLKLQQFEEKDTAYRFNIIKYIFARTVKLPTQSTRNFSYSIDKFITHPVFGYLTLLFVLFAVFQIIFFLAEYPMNWIESFFSLMMEVTAGALPQGQLSDLLVNGVLAGLSGVVIFIPQIALLFFFIGLLEDSGYMARVSFIMDKVFRRFGLNGKSVIPIVSGVACAVPSVLGTRTISNLKERLITIFVIPLMSCSARLPVYTLLISLMIPDDAVWGILNVKGLTLFGLYFLGFAATMLTAFILKFIIKSKEKSYFVMELPVYRLPQWKSIAIIVVNKVKVFLWEAGKIILAVSIVLWFLSSHGPSATYDKVEQKYASQIELASEEQKQDLIRVMESEKLEASYAGMLGKIIEPAIQPMGFDWKIGIALITSFAAREVFVGTMATIYSANDAENVSSIREKLVSEKNPDTGKPVYGFGVCLSLLVFYAFAMQCMSTMAVVYRETKSWKWMTGQLIYMTGLAYLSAVVVYHLF